Protein AF-A0A7S1R1F7-F1 (afdb_monomer_lite)

Radius of gyration: 52.9 Å; chains: 1; bounding box: 85×95×214 Å

pLDDT: mean 81.93, std 18.32, range [27.69, 98.0]

Structure (mmCIF, N/CA/C/O backbone):
data_AF-A0A7S1R1F7-F1
#
_entry.id   AF-A0A7S1R1F7-F1
#
loop_
_atom_site.group_PDB
_atom_site.id
_atom_site.type_symbol
_atom_site.label_atom_id
_atom_site.label_alt_id
_atom_site.label_comp_id
_atom_site.label_asym_id
_atom_site.label_entity_id
_atom_site.label_seq_id
_atom_site.pdbx_PDB_ins_code
_atom_site.Cartn_x
_atom_site.Cartn_y
_atom_site.Cartn_z
_atom_site.occupancy
_atom_site.B_iso_or_equiv
_atom_site.auth_seq_id
_atom_site.auth_comp_id
_atom_site.auth_asym_id
_atom_site.auth_atom_id
_atom_site.pdbx_PDB_model_num
ATOM 1 N N . GLY A 1 1 ? -19.550 26.121 -14.887 1.00 62.22 1 GLY A N 1
ATOM 2 C CA . GLY A 1 1 ? -18.367 26.729 -14.243 1.00 62.22 1 GLY A CA 1
ATOM 3 C C . GLY A 1 1 ? -18.058 26.127 -12.881 1.00 62.22 1 GLY A C 1
ATOM 4 O O . GLY A 1 1 ? -16.923 25.721 -12.659 1.00 62.22 1 GLY A O 1
ATOM 5 N N . ASP A 1 2 ? -19.040 26.054 -11.978 1.00 82.56 2 ASP A N 1
ATOM 6 C CA . ASP A 1 2 ? -18.782 25.712 -10.568 1.00 82.56 2 ASP A CA 1
ATOM 7 C C . ASP A 1 2 ? -18.645 24.211 -10.273 1.00 82.56 2 ASP A C 1
ATOM 9 O O . ASP A 1 2 ? -17.849 23.839 -9.411 1.00 82.56 2 ASP A O 1
ATOM 13 N N . ALA A 1 3 ? -19.341 23.343 -11.016 1.00 85.19 3 ALA A N 1
ATOM 14 C CA . ALA A 1 3 ? -19.307 21.895 -10.784 1.00 85.19 3 ALA A CA 1
ATOM 15 C C . ALA A 1 3 ? -17.885 21.290 -10.869 1.00 85.19 3 ALA A C 1
ATOM 17 O O . ALA A 1 3 ? -17.472 20.653 -9.900 1.00 85.19 3 ALA A O 1
ATOM 18 N N . PRO A 1 4 ? -17.055 21.571 -11.900 1.00 87.31 4 PRO A N 1
ATOM 19 C CA . PRO A 1 4 ? -15.676 21.069 -11.938 1.00 87.31 4 PRO A CA 1
ATOM 20 C C . PRO A 1 4 ? -14.814 21.512 -10.748 1.00 87.31 4 PRO A C 1
ATOM 22 O O . PRO A 1 4 ? -13.973 20.755 -10.270 1.00 87.31 4 PRO A O 1
ATOM 25 N N . ARG A 1 5 ? -15.026 22.727 -10.221 1.00 89.44 5 ARG A N 1
ATOM 26 C CA . ARG A 1 5 ? -14.288 23.221 -9.044 1.00 89.44 5 ARG A CA 1
ATOM 27 C C . ARG A 1 5 ? -14.703 22.483 -7.773 1.00 89.44 5 ARG A C 1
ATOM 29 O O . ARG A 1 5 ? -13.850 22.145 -6.955 1.00 89.44 5 ARG A O 1
ATOM 36 N N . GLN A 1 6 ? -16.000 22.221 -7.614 1.00 92.94 6 GLN A N 1
ATOM 37 C CA . GLN A 1 6 ? -16.520 21.419 -6.506 1.00 92.94 6 GLN A CA 1
ATOM 38 C C . GLN A 1 6 ? -16.014 19.975 -6.580 1.00 92.94 6 GLN A C 1
ATOM 40 O O . GLN A 1 6 ? -15.624 19.419 -5.557 1.00 92.94 6 GLN A O 1
ATOM 45 N N . TRP A 1 7 ? -15.927 19.403 -7.783 1.00 93.81 7 TRP A N 1
ATOM 46 C CA . TRP A 1 7 ? -15.367 18.071 -8.012 1.00 93.81 7 TRP A CA 1
ATOM 47 C C . TRP A 1 7 ? -13.890 17.985 -7.658 1.00 93.81 7 TRP A C 1
ATOM 49 O O . TRP A 1 7 ? -13.500 17.085 -6.926 1.00 93.81 7 TRP A O 1
ATOM 59 N N . LEU A 1 8 ? -13.074 18.955 -8.077 1.00 91.81 8 LEU A N 1
ATOM 60 C CA . LEU A 1 8 ? -11.664 19.006 -7.678 1.00 91.81 8 LEU A CA 1
ATOM 61 C C . LEU A 1 8 ? -11.507 19.094 -6.153 1.00 91.81 8 LEU A C 1
ATOM 63 O O . LEU A 1 8 ? -10.655 18.418 -5.578 1.00 91.81 8 LEU A O 1
ATOM 67 N N . LYS A 1 9 ? -12.365 19.872 -5.480 1.00 94.88 9 LYS A N 1
ATOM 68 C CA . LYS A 1 9 ? -12.393 19.942 -4.013 1.00 94.88 9 LYS A CA 1
ATOM 69 C C . LYS A 1 9 ? -12.792 18.602 -3.381 1.00 94.88 9 LYS A C 1
ATOM 71 O O . LYS A 1 9 ? -12.175 18.201 -2.396 1.00 94.88 9 LYS A O 1
ATOM 76 N N . ALA A 1 10 ? -13.780 17.906 -3.943 1.00 94.25 10 ALA A N 1
ATOM 77 C CA . ALA A 1 10 ? -14.201 16.582 -3.488 1.00 94.25 10 ALA A CA 1
ATOM 78 C C . ALA A 1 10 ? -13.084 15.540 -3.671 1.00 94.25 10 ALA A C 1
ATOM 80 O O . ALA A 1 10 ? -12.750 14.839 -2.718 1.00 94.25 10 ALA A O 1
ATOM 81 N N . CYS A 1 11 ? -12.420 15.513 -4.831 1.00 94.06 11 CYS A N 1
ATOM 82 C CA . CYS A 1 11 ? -11.250 14.667 -5.082 1.00 94.06 11 CYS A CA 1
ATOM 83 C C . CYS A 1 11 ? -10.118 14.935 -4.081 1.00 94.06 11 CYS A C 1
ATOM 85 O O . CYS A 1 11 ? -9.523 13.990 -3.557 1.00 94.06 11 CYS A O 1
ATOM 87 N N . GLY A 1 12 ? -9.843 16.207 -3.768 1.00 93.06 12 GLY A N 1
ATOM 88 C CA . GLY A 1 12 ? -8.869 16.577 -2.738 1.00 93.06 12 GLY A CA 1
ATOM 89 C C . GLY A 1 12 ? -9.258 16.039 -1.358 1.00 93.06 12 GLY A C 1
ATOM 90 O O . GLY A 1 12 ? -8.430 15.445 -0.669 1.00 93.06 12 GLY A O 1
ATOM 91 N N . ALA A 1 13 ? -10.535 16.158 -0.984 1.00 94.88 13 ALA A N 1
ATOM 92 C CA . ALA A 1 13 ? -11.047 15.650 0.288 1.00 94.88 13 ALA A CA 1
ATOM 93 C C . ALA A 1 13 ? -11.010 14.112 0.384 1.00 94.88 13 ALA A C 1
ATOM 95 O O . ALA A 1 13 ? -10.694 13.581 1.449 1.00 94.88 13 ALA A O 1
ATOM 96 N N . ILE A 1 14 ? -11.305 13.400 -0.709 1.00 94.94 14 ILE A N 1
ATOM 97 C CA . ILE A 1 14 ? -11.189 11.934 -0.798 1.00 94.94 14 ILE A CA 1
ATOM 98 C C . ILE A 1 14 ? -9.721 11.516 -0.675 1.00 94.94 14 ILE A C 1
ATOM 100 O O . ILE A 1 14 ? -9.407 10.611 0.090 1.00 94.94 14 ILE A O 1
ATOM 104 N N . THR A 1 15 ? -8.808 12.208 -1.360 1.00 94.31 15 THR A N 1
ATOM 105 C CA . THR A 1 15 ? -7.363 11.927 -1.287 1.00 94.31 15 THR A CA 1
ATOM 106 C C . THR A 1 15 ? -6.818 12.134 0.129 1.00 94.31 15 THR A C 1
ATOM 108 O O . THR A 1 15 ? -6.077 11.294 0.641 1.00 94.31 15 THR A O 1
ATOM 111 N N . GLN A 1 16 ? -7.231 13.212 0.802 1.00 94.69 16 GLN A N 1
ATOM 112 C CA . GLN A 1 16 ? -6.872 13.460 2.199 1.00 94.69 16 GLN A CA 1
ATOM 113 C C . GLN A 1 16 ? -7.432 12.371 3.127 1.00 94.69 16 GLN A C 1
ATOM 115 O O . GLN A 1 16 ? -6.710 11.876 3.992 1.00 94.69 16 GLN A O 1
ATOM 120 N N . ALA A 1 17 ? -8.689 11.960 2.926 1.00 94.88 17 ALA A N 1
ATOM 121 C CA . ALA A 1 17 ? -9.306 10.879 3.693 1.00 94.88 17 ALA A CA 1
ATOM 122 C C . ALA A 1 17 ? -8.589 9.536 3.473 1.00 94.88 17 ALA A C 1
ATOM 124 O O . ALA A 1 17 ? -8.344 8.817 4.436 1.00 94.88 17 ALA A O 1
ATOM 125 N N . ALA A 1 18 ? -8.177 9.234 2.238 1.00 95.12 18 ALA A N 1
ATOM 126 C CA . ALA A 1 18 ? -7.395 8.045 1.911 1.00 95.12 18 ALA A CA 1
ATOM 127 C C . ALA A 1 18 ? -6.045 8.022 2.645 1.00 95.12 18 ALA A C 1
ATOM 129 O O . ALA A 1 18 ? -5.635 6.983 3.159 1.00 95.12 18 ALA A O 1
ATOM 130 N N . SER A 1 19 ? -5.358 9.167 2.712 1.00 94.81 19 SER A N 1
ATOM 131 C CA . SER A 1 19 ? -4.093 9.298 3.445 1.00 94.81 19 SER A CA 1
ATOM 132 C C . SER A 1 19 ? -4.282 9.077 4.950 1.00 94.81 19 SER A C 1
ATOM 134 O O . SER A 1 19 ? -3.582 8.259 5.548 1.00 94.81 19 SER A O 1
ATOM 136 N N . ALA A 1 20 ? -5.295 9.718 5.546 1.00 95.75 20 ALA A N 1
ATOM 137 C CA . ALA A 1 20 ? -5.637 9.531 6.957 1.00 95.75 20 ALA A CA 1
ATOM 138 C C . ALA A 1 20 ? -6.010 8.070 7.274 1.00 95.75 20 ALA A C 1
ATOM 140 O O . ALA A 1 20 ? -5.563 7.517 8.278 1.00 95.75 20 ALA A O 1
ATOM 141 N N . LEU A 1 21 ? -6.758 7.412 6.380 1.00 96.06 21 LEU A N 1
ATOM 142 C CA . LEU A 1 21 ? -7.125 6.003 6.512 1.00 96.06 21 LEU A CA 1
ATOM 143 C C . LEU A 1 21 ? -5.893 5.085 6.488 1.00 96.06 21 LEU A C 1
ATOM 145 O O . LEU A 1 21 ? -5.780 4.196 7.328 1.00 96.06 21 LEU A O 1
ATOM 149 N N . LYS A 1 22 ? -4.932 5.327 5.584 1.00 96.38 22 LYS A N 1
ATOM 150 C CA . LYS A 1 22 ? -3.658 4.581 5.534 1.00 96.38 22 LYS A CA 1
ATOM 151 C C . LYS A 1 22 ? -2.824 4.770 6.801 1.00 96.38 22 LYS A C 1
ATOM 153 O O . LYS A 1 22 ? -2.259 3.803 7.320 1.00 96.38 22 LYS A O 1
ATOM 158 N N . GLN A 1 23 ? -2.755 6.000 7.311 1.00 95.75 23 GLN A N 1
ATOM 159 C CA . GLN A 1 23 ? -2.056 6.299 8.560 1.00 95.75 23 GLN A CA 1
ATOM 160 C C . GLN A 1 23 ? -2.695 5.542 9.730 1.00 95.75 23 GLN A C 1
ATOM 162 O O . GLN A 1 23 ? -1.993 4.879 10.492 1.00 95.75 23 GLN A O 1
ATOM 167 N N . GLN A 1 24 ? -4.025 5.557 9.824 1.00 97.00 24 GLN A N 1
ATOM 168 C CA . GLN A 1 24 ? -4.741 4.818 10.857 1.00 97.00 24 GLN A CA 1
ATOM 169 C C . GLN A 1 24 ? -4.566 3.306 10.738 1.00 97.00 24 GLN A C 1
ATOM 171 O O . GLN A 1 24 ? -4.366 2.632 11.748 1.00 97.00 24 GLN A O 1
ATOM 176 N N . HIS A 1 25 ? -4.632 2.766 9.521 1.00 96.38 25 HIS A N 1
ATOM 177 C CA . HIS A 1 25 ? -4.413 1.346 9.269 1.00 96.38 25 HIS A CA 1
ATOM 178 C C . HIS A 1 25 ? -3.018 0.922 9.754 1.00 96.38 25 HIS A C 1
ATOM 180 O O . HIS A 1 25 ? -2.876 -0.085 10.446 1.00 96.38 25 HIS A O 1
ATOM 186 N N . THR A 1 26 ? -1.999 1.748 9.498 1.00 95.94 26 THR A N 1
ATOM 187 C CA . THR A 1 26 ? -0.633 1.525 9.998 1.00 95.94 26 THR A CA 1
ATOM 188 C C . THR A 1 26 ? -0.585 1.512 11.528 1.00 95.94 26 THR A C 1
ATOM 190 O O . THR A 1 26 ? 0.005 0.608 12.119 1.00 95.94 26 THR A O 1
ATOM 193 N N . THR A 1 27 ? -1.251 2.462 12.191 1.00 95.88 27 THR A N 1
ATOM 194 C CA . THR A 1 27 ? -1.367 2.487 13.659 1.00 95.88 27 THR A CA 1
ATOM 195 C C . THR A 1 27 ? -2.038 1.217 14.193 1.00 95.88 27 THR A C 1
ATOM 197 O O . THR A 1 27 ? -1.530 0.597 15.130 1.00 95.88 27 THR A O 1
ATOM 200 N N . ALA A 1 28 ? -3.136 0.775 13.572 1.00 96.25 28 ALA A N 1
ATOM 201 C CA . ALA A 1 28 ? -3.823 -0.461 13.942 1.00 96.25 28 ALA A CA 1
ATOM 202 C C . ALA A 1 28 ? -2.918 -1.697 13.770 1.00 96.25 28 ALA A C 1
ATOM 204 O O . ALA A 1 28 ? -2.878 -2.545 14.662 1.00 96.25 28 ALA A O 1
ATOM 205 N N . LEU A 1 29 ? -2.124 -1.769 12.693 1.00 96.00 29 LEU A N 1
ATOM 206 C CA . LEU A 1 29 ? -1.147 -2.843 12.479 1.00 96.00 29 LEU A CA 1
ATOM 207 C C . LEU A 1 29 ? -0.065 -2.892 13.566 1.00 96.00 29 LEU A C 1
ATOM 209 O O . LEU A 1 29 ? 0.297 -3.982 14.013 1.00 96.00 29 LEU A O 1
ATOM 213 N N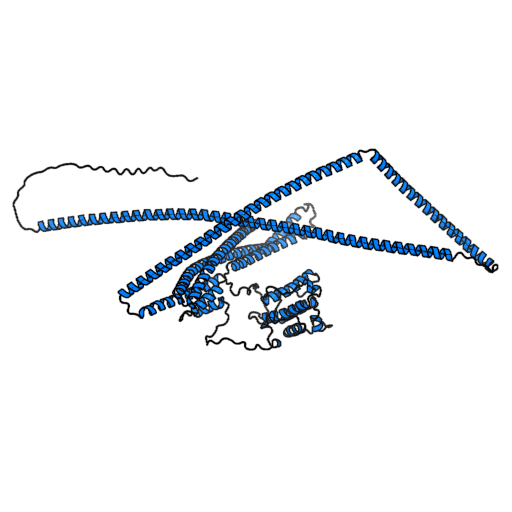 . VAL A 1 30 ? 0.425 -1.742 14.041 1.00 96.31 30 VAL A N 1
ATOM 214 C CA . VAL A 1 30 ? 1.404 -1.689 15.143 1.00 96.31 30 VAL A CA 1
ATOM 215 C C . VAL A 1 30 ? 0.816 -2.291 16.422 1.00 96.31 30 VAL A C 1
ATOM 217 O O . VAL A 1 30 ? 1.459 -3.121 17.073 1.00 96.31 30 VAL A O 1
ATOM 220 N N . PHE A 1 31 ? -0.424 -1.931 16.772 1.00 96.69 31 PHE A N 1
ATOM 221 C CA . PHE A 1 31 ? -1.102 -2.521 17.929 1.00 96.69 31 PHE A CA 1
ATOM 222 C C . PHE A 1 31 ? -1.416 -4.004 17.728 1.00 96.69 31 PHE A C 1
ATOM 224 O O . PHE A 1 31 ? -1.271 -4.774 18.676 1.00 96.69 31 PHE A O 1
ATOM 231 N N . HIS A 1 32 ? -1.779 -4.419 16.514 1.00 96.56 32 HIS A N 1
ATOM 232 C CA . HIS A 1 32 ? -2.014 -5.821 16.177 1.00 96.56 32 HIS A CA 1
ATOM 233 C C . HIS A 1 32 ? -0.747 -6.673 16.330 1.00 96.56 32 HIS A C 1
ATOM 235 O O . HIS A 1 32 ? -0.794 -7.741 16.945 1.00 96.56 32 HIS A O 1
ATOM 241 N N . GLY A 1 33 ? 0.402 -6.184 15.856 1.00 95.44 33 GLY A N 1
ATOM 242 C CA . GLY A 1 33 ? 1.693 -6.845 16.052 1.00 95.44 33 GLY A CA 1
ATOM 243 C C . GLY A 1 33 ? 2.056 -6.956 17.534 1.00 95.44 33 GLY A C 1
ATOM 244 O O . GLY A 1 33 ? 2.364 -8.040 18.023 1.00 95.44 33 GLY A O 1
ATOM 245 N N . ALA A 1 34 ? 1.930 -5.858 18.287 1.00 96.44 34 ALA A N 1
ATOM 246 C CA . ALA A 1 34 ? 2.217 -5.852 19.720 1.00 96.44 34 ALA A CA 1
ATOM 247 C C . ALA A 1 34 ? 1.277 -6.767 20.526 1.00 96.44 34 ALA A C 1
ATOM 249 O O . ALA A 1 34 ? 1.706 -7.349 21.524 1.00 96.44 34 ALA A O 1
ATOM 250 N N . PHE A 1 35 ? 0.008 -6.863 20.123 1.00 97.88 35 PHE A N 1
ATOM 251 C CA . PHE A 1 35 ? -0.987 -7.773 20.685 1.00 97.88 35 PHE A CA 1
ATOM 252 C C . PHE A 1 35 ? -0.634 -9.238 20.394 1.00 97.88 35 PHE A C 1
ATOM 254 O O . PHE A 1 35 ? -0.622 -10.058 21.310 1.00 97.88 35 PHE A O 1
ATOM 261 N N . SER A 1 36 ? -0.268 -9.548 19.149 1.00 97.31 36 SER A N 1
ATOM 262 C CA . SER A 1 36 ? 0.101 -10.901 18.717 1.00 97.31 36 SER A CA 1
ATOM 263 C C . SER A 1 36 ? 1.326 -11.446 19.457 1.00 97.31 36 SER A C 1
ATOM 265 O O . SER A 1 36 ? 1.356 -12.621 19.810 1.00 97.31 36 SER A O 1
ATOM 267 N N . GLU A 1 37 ? 2.322 -10.607 19.747 1.00 97.38 37 GLU A N 1
ATOM 268 C CA . GLU A 1 37 ? 3.491 -11.013 20.544 1.00 97.38 37 GLU A CA 1
ATOM 269 C C . GLU A 1 37 ? 3.124 -11.381 21.992 1.00 97.38 37 GLU A C 1
ATOM 271 O O . GLU A 1 37 ? 3.635 -12.362 22.531 1.00 97.38 37 GLU A O 1
ATOM 276 N N . ASP A 1 38 ? 2.191 -10.660 22.621 1.00 98.00 38 ASP A N 1
ATOM 277 C CA . ASP A 1 38 ? 1.727 -11.023 23.968 1.00 98.00 38 ASP A CA 1
ATOM 278 C C . ASP A 1 38 ? 0.843 -12.277 23.960 1.00 98.00 38 ASP A C 1
ATOM 280 O O . ASP A 1 38 ? 0.862 -13.040 24.927 1.00 98.00 38 ASP A O 1
ATOM 284 N N . LEU A 1 39 ? 0.088 -12.514 22.878 1.00 97.69 39 LEU A N 1
ATOM 285 C CA . LEU A 1 39 ? -0.632 -13.773 22.686 1.00 97.69 39 LEU A CA 1
ATOM 286 C C . LEU A 1 39 ? 0.332 -14.957 22.586 1.00 97.69 39 LEU A C 1
ATOM 288 O O . LEU A 1 39 ? 0.084 -15.978 23.220 1.00 97.69 39 LEU A O 1
ATOM 292 N N . LYS A 1 40 ? 1.444 -14.824 21.852 1.00 97.81 40 LYS A N 1
ATOM 293 C CA . LYS A 1 40 ? 2.491 -15.860 21.816 1.00 97.81 40 LYS A CA 1
ATOM 294 C C . LYS A 1 40 ? 3.056 -16.113 23.209 1.00 97.81 40 LYS A C 1
ATOM 296 O O . LYS A 1 40 ? 3.097 -17.257 23.634 1.00 97.81 40 LYS A O 1
ATOM 301 N N . LEU A 1 41 ? 3.379 -15.053 23.957 1.00 96.94 41 LEU A N 1
ATOM 302 C CA . LEU A 1 41 ? 3.860 -15.176 25.338 1.00 96.94 41 LEU A CA 1
ATOM 303 C C . LEU A 1 41 ? 2.865 -15.930 26.235 1.00 96.94 41 LEU A C 1
ATOM 305 O O . LEU A 1 41 ? 3.269 -16.723 27.084 1.00 96.94 41 LEU A O 1
ATOM 309 N N . TRP A 1 42 ? 1.565 -15.679 26.056 1.00 97.56 42 TRP A N 1
ATOM 310 C CA . TRP A 1 42 ? 0.519 -16.410 26.764 1.00 97.56 42 TRP A CA 1
ATOM 311 C C . TRP A 1 42 ? 0.494 -17.894 26.372 1.00 97.56 42 TRP A C 1
ATOM 313 O O . TRP A 1 42 ? 0.535 -18.744 27.261 1.00 97.56 42 TRP A O 1
ATOM 323 N N . VAL A 1 43 ? 0.455 -18.201 25.072 1.00 97.38 43 VAL A N 1
ATOM 324 C CA . VAL A 1 43 ? 0.414 -19.579 24.554 1.00 97.38 43 VAL A CA 1
ATOM 325 C C . VAL A 1 43 ? 1.654 -20.366 24.978 1.00 97.38 43 VAL A C 1
ATOM 327 O O . VAL A 1 43 ? 1.511 -21.456 25.526 1.00 97.38 43 VAL A O 1
ATOM 330 N N . ASP A 1 44 ? 2.847 -19.797 24.806 1.00 96.31 44 ASP A N 1
ATOM 331 C CA . ASP A 1 44 ? 4.117 -20.420 25.187 1.00 96.31 44 ASP A CA 1
ATOM 332 C C . ASP A 1 44 ? 4.166 -20.707 26.694 1.00 96.31 44 ASP A C 1
ATOM 334 O O . ASP A 1 44 ? 4.618 -21.773 27.111 1.00 96.31 44 ASP A O 1
ATOM 338 N N . GLY A 1 45 ? 3.653 -19.785 27.518 1.00 94.31 45 GLY A N 1
ATOM 339 C CA . GLY A 1 45 ? 3.540 -19.978 28.963 1.00 94.31 45 GLY A CA 1
ATOM 340 C C . GLY A 1 45 ? 2.604 -21.132 29.333 1.00 94.31 45 GLY A C 1
ATOM 341 O O . GLY A 1 45 ? 2.947 -21.946 30.187 1.00 94.31 45 GLY A O 1
ATOM 342 N N . GLU A 1 46 ? 1.445 -21.247 28.678 1.00 94.38 46 GLU A N 1
ATOM 343 C CA . GLU A 1 46 ? 0.524 -22.371 28.909 1.00 94.38 46 GLU A CA 1
ATOM 344 C C . GLU A 1 46 ? 1.133 -23.711 28.478 1.00 94.38 46 GLU A C 1
ATOM 346 O O . GLU A 1 46 ? 1.026 -24.700 29.200 1.00 94.38 46 GLU A O 1
ATOM 351 N N . GLU A 1 47 ? 1.832 -23.754 27.343 1.00 93.44 47 GLU A N 1
ATOM 352 C CA . GLU A 1 47 ? 2.485 -24.975 26.850 1.00 93.44 47 GLU A CA 1
ATOM 353 C C . GLU A 1 47 ? 3.661 -25.404 27.731 1.00 93.44 47 GLU A C 1
ATOM 355 O O . GLU A 1 47 ? 3.836 -26.592 28.024 1.00 93.44 47 GLU A O 1
ATOM 360 N N . ALA A 1 48 ? 4.432 -24.436 28.225 1.00 94.38 48 ALA A N 1
ATOM 361 C CA . ALA A 1 48 ? 5.505 -24.664 29.186 1.00 94.38 48 ALA A CA 1
ATOM 362 C C . ALA A 1 48 ? 4.995 -24.951 30.610 1.00 94.38 48 ALA A C 1
ATOM 364 O O . ALA A 1 48 ? 5.798 -25.288 31.478 1.00 94.38 48 ALA A O 1
ATOM 365 N N . HIS A 1 49 ? 3.682 -24.842 30.853 1.00 92.19 49 HIS A N 1
ATOM 366 C CA . HIS A 1 49 ? 3.067 -24.902 32.182 1.00 92.19 49 HIS A CA 1
ATOM 367 C C . HIS A 1 49 ? 3.627 -23.836 33.155 1.00 92.19 49 HIS A C 1
ATOM 369 O O . HIS A 1 49 ? 3.579 -24.001 34.375 1.00 92.19 49 HIS A O 1
ATOM 375 N N . ASP A 1 50 ? 4.139 -22.722 32.622 1.00 93.06 50 ASP A N 1
ATOM 376 C CA . ASP A 1 50 ? 4.546 -21.538 33.377 1.00 93.06 50 ASP A CA 1
ATOM 377 C C . ASP A 1 50 ? 3.341 -20.600 33.533 1.00 93.06 50 ASP A C 1
ATOM 379 O O . ASP A 1 50 ? 3.068 -19.710 32.720 1.00 93.06 50 ASP A O 1
ATOM 383 N N . HIS A 1 51 ? 2.591 -20.806 34.615 1.00 90.38 51 HIS A N 1
ATOM 384 C CA . HIS A 1 51 ? 1.377 -20.043 34.896 1.00 90.38 51 HIS A CA 1
ATOM 385 C C . HIS A 1 51 ? 1.629 -18.545 35.133 1.00 90.38 51 HIS A C 1
ATOM 387 O O . HIS A 1 51 ? 0.722 -17.736 34.922 1.00 90.38 51 HIS A O 1
ATOM 393 N N . VAL A 1 52 ? 2.834 -18.147 35.558 1.00 89.56 52 VAL A N 1
ATOM 394 C CA . VAL A 1 52 ? 3.173 -16.733 35.778 1.00 89.56 52 VAL A CA 1
ATOM 395 C C . VAL A 1 52 ? 3.367 -16.039 34.435 1.00 89.56 52 VAL A C 1
ATOM 397 O O . VAL A 1 52 ? 2.788 -14.969 34.203 1.00 89.56 52 VAL A O 1
ATOM 400 N N . MET A 1 53 ? 4.117 -16.669 33.529 1.00 92.06 53 MET A N 1
ATOM 401 C CA . MET A 1 53 ? 4.305 -16.201 32.158 1.00 92.06 53 MET A CA 1
ATOM 402 C C . MET A 1 53 ? 2.975 -16.166 31.400 1.00 92.06 53 MET A C 1
ATOM 404 O O . MET A 1 53 ? 2.626 -15.121 30.848 1.00 92.06 53 MET A O 1
ATOM 408 N N . ALA A 1 54 ? 2.184 -17.242 31.468 1.00 93.69 54 ALA A N 1
ATOM 409 C CA . ALA A 1 54 ? 0.874 -17.335 30.825 1.00 93.69 54 ALA A CA 1
ATOM 410 C C . ALA A 1 54 ? -0.082 -16.223 31.286 1.00 93.69 54 ALA A C 1
ATOM 412 O O . ALA A 1 54 ? -0.656 -15.500 30.468 1.00 93.69 54 ALA A O 1
ATOM 413 N N . ARG A 1 55 ? -0.209 -16.021 32.607 1.00 93.69 55 ARG A N 1
ATOM 414 C CA . ARG A 1 55 ? -1.059 -14.971 33.192 1.00 93.69 55 ARG A CA 1
ATOM 415 C C . ARG A 1 55 ? -0.575 -13.571 32.822 1.00 93.69 55 ARG A C 1
ATOM 417 O O . ARG A 1 55 ? -1.388 -12.670 32.607 1.00 93.69 55 ARG A O 1
ATOM 424 N N . THR A 1 56 ? 0.741 -13.369 32.767 1.00 93.69 56 THR A N 1
ATOM 425 C CA . THR A 1 56 ? 1.340 -12.086 32.375 1.00 93.69 56 THR A CA 1
ATOM 426 C C . THR A 1 56 ? 1.090 -11.795 30.898 1.00 93.69 56 THR A C 1
ATOM 428 O O . THR A 1 56 ? 0.667 -10.684 30.575 1.00 93.69 56 THR A O 1
ATOM 431 N N . GLY A 1 57 ? 1.278 -12.784 30.019 1.00 94.69 57 GLY A N 1
ATOM 432 C CA . GLY A 1 57 ? 0.961 -12.694 28.593 1.00 94.69 57 GLY A CA 1
ATOM 433 C C . GLY A 1 57 ? -0.510 -12.368 28.360 1.00 94.69 57 GLY A C 1
ATOM 434 O O . GLY A 1 57 ? -0.809 -11.356 27.733 1.00 94.69 57 GLY A O 1
ATOM 435 N N . ALA A 1 58 ? -1.428 -13.125 28.971 1.00 95.88 58 ALA A N 1
ATOM 436 C CA . ALA A 1 58 ? -2.869 -12.915 28.820 1.00 95.88 58 ALA A CA 1
ATOM 437 C C . ALA A 1 58 ? -3.310 -11.512 29.278 1.00 95.88 58 ALA A C 1
ATOM 439 O O . ALA A 1 58 ? -4.063 -10.834 28.580 1.00 95.88 58 ALA A O 1
ATOM 440 N N . ARG A 1 59 ? -2.788 -11.024 30.415 1.00 96.00 59 ARG A N 1
ATOM 441 C CA . ARG A 1 59 ? -3.077 -9.668 30.919 1.00 96.00 59 ARG A CA 1
ATOM 442 C C . ARG A 1 59 ? -2.572 -8.568 29.992 1.00 96.00 59 ARG A C 1
ATOM 444 O O . ARG A 1 59 ? -3.285 -7.592 29.761 1.00 96.00 59 ARG A O 1
ATOM 451 N N . ARG A 1 60 ? -1.342 -8.694 29.486 1.00 96.62 60 ARG A N 1
ATOM 452 C CA . ARG A 1 60 ? -0.771 -7.699 28.567 1.00 96.62 60 ARG A CA 1
ATOM 453 C C . ARG A 1 60 ? -1.498 -7.720 27.219 1.00 96.62 60 ARG A C 1
ATOM 455 O O . ARG A 1 60 ? -1.862 -6.653 26.724 1.00 96.62 60 ARG A O 1
ATOM 462 N N . ALA A 1 61 ? -1.820 -8.912 26.711 1.00 97.56 61 ALA A N 1
ATOM 463 C CA . ALA A 1 61 ? -2.629 -9.100 25.514 1.00 97.56 61 ALA A CA 1
ATOM 464 C C . ALA A 1 61 ? -4.008 -8.438 25.663 1.00 97.56 61 ALA A C 1
ATOM 466 O O . ALA A 1 61 ? -4.394 -7.665 24.792 1.00 97.56 61 ALA A O 1
ATOM 467 N N . ALA A 1 62 ? -4.707 -8.639 26.787 1.00 96.81 62 ALA A N 1
ATOM 468 C CA . ALA A 1 62 ? -5.997 -7.995 27.056 1.00 96.81 62 ALA A CA 1
ATOM 469 C C . ALA A 1 62 ? -5.908 -6.455 27.029 1.00 96.81 62 ALA A C 1
ATOM 471 O O . ALA A 1 62 ? -6.702 -5.799 26.359 1.00 96.81 62 ALA A O 1
ATOM 472 N N . ALA A 1 63 ? -4.896 -5.867 27.676 1.00 95.44 63 ALA A N 1
ATOM 473 C CA . ALA A 1 63 ? -4.708 -4.413 27.681 1.00 95.44 63 ALA A CA 1
ATOM 474 C C . ALA A 1 63 ? -4.370 -3.841 26.288 1.00 95.44 63 ALA A C 1
ATOM 476 O O . ALA A 1 63 ? -4.773 -2.726 25.946 1.00 95.44 63 ALA A O 1
ATOM 477 N N . LYS A 1 64 ? -3.614 -4.582 25.465 1.00 97.31 64 LYS A N 1
ATOM 478 C CA . LYS A 1 64 ? -3.314 -4.184 24.079 1.00 97.31 64 LYS A CA 1
ATOM 479 C C . LYS A 1 64 ? -4.509 -4.378 23.150 1.00 97.31 64 LYS A C 1
ATOM 481 O O . LYS A 1 64 ? -4.696 -3.564 22.249 1.00 97.31 64 LYS A O 1
ATOM 486 N N . LEU A 1 65 ? -5.331 -5.393 23.395 1.00 97.25 65 LEU A N 1
ATOM 487 C CA . LEU A 1 65 ? -6.554 -5.657 22.647 1.00 97.25 65 LEU A CA 1
ATOM 488 C C . LEU A 1 65 ? -7.550 -4.498 22.761 1.00 97.25 65 LEU A C 1
ATOM 490 O O . LEU A 1 65 ? -8.098 -4.080 21.750 1.00 97.25 65 LEU A O 1
ATOM 494 N N . GLU A 1 66 ? -7.711 -3.901 23.944 1.00 96.44 66 GLU A N 1
ATOM 495 C CA . GLU A 1 66 ? -8.553 -2.705 24.122 1.00 96.44 66 GLU A CA 1
ATOM 496 C C . GLU A 1 66 ? -8.057 -1.498 23.308 1.00 96.44 66 GLU A C 1
ATOM 498 O O . GLU A 1 66 ? -8.848 -0.698 22.802 1.00 96.44 66 GLU A O 1
ATOM 503 N N . LYS A 1 67 ? -6.733 -1.334 23.173 1.00 96.94 67 LYS A N 1
ATOM 504 C CA . LYS A 1 67 ? -6.153 -0.295 22.306 1.00 96.94 67 LYS A CA 1
ATOM 505 C C . LYS A 1 67 ? -6.415 -0.618 20.839 1.00 96.94 67 LYS A C 1
ATOM 507 O O . LYS A 1 67 ? -6.918 0.236 20.119 1.00 96.94 67 LYS A O 1
ATOM 512 N N . LEU A 1 68 ? -6.165 -1.859 20.423 1.00 97.12 68 LEU A N 1
ATOM 513 C CA . LEU A 1 68 ? -6.433 -2.321 19.062 1.00 97.12 68 LEU A CA 1
ATOM 514 C C . LEU A 1 68 ? -7.911 -2.149 18.674 1.00 97.12 68 LEU A C 1
ATOM 516 O O . LEU A 1 68 ? -8.198 -1.686 17.576 1.00 97.12 68 LEU A O 1
ATOM 520 N N . GLN A 1 69 ? -8.846 -2.451 19.578 1.00 97.00 69 GLN A N 1
ATOM 521 C CA . GLN A 1 69 ? -10.282 -2.245 19.369 1.00 97.00 69 GLN A CA 1
ATOM 522 C C . GLN A 1 69 ? -10.635 -0.772 19.142 1.00 97.00 69 GLN A C 1
ATOM 524 O O . GLN A 1 69 ? -11.420 -0.464 18.242 1.00 97.00 69 GLN A O 1
ATOM 529 N N . ARG A 1 70 ? -10.040 0.146 19.917 1.00 97.31 70 ARG A N 1
ATOM 530 C CA . ARG A 1 70 ? -10.213 1.591 19.708 1.00 97.31 70 ARG A CA 1
ATOM 531 C C . ARG A 1 70 ? -9.683 2.022 18.346 1.00 97.31 70 ARG A C 1
ATOM 533 O O . ARG A 1 70 ? -10.403 2.689 17.607 1.00 97.31 70 ARG A O 1
ATOM 540 N N . GLU A 1 71 ? -8.488 1.574 17.971 1.00 97.06 71 GLU A N 1
ATOM 541 C CA . GLU A 1 71 ? -7.911 1.928 16.672 1.00 97.06 71 GLU A CA 1
ATOM 542 C C . GLU A 1 71 ? -8.692 1.334 15.491 1.00 97.06 71 GLU A C 1
ATOM 544 O O . GLU A 1 71 ? -8.870 2.022 14.487 1.00 97.06 71 GLU A O 1
ATOM 549 N N . CYS A 1 72 ? -9.222 0.112 15.612 1.00 96.31 72 CYS A N 1
ATOM 550 C CA . CYS A 1 72 ? -10.091 -0.495 14.596 1.00 96.31 72 CYS A CA 1
ATOM 551 C C . CYS A 1 72 ? -11.455 0.208 14.509 1.00 96.31 72 CYS A C 1
ATOM 553 O O . CYS A 1 72 ? -12.018 0.335 13.423 1.00 96.31 72 CYS A O 1
ATOM 555 N N . SER A 1 73 ? -11.979 0.712 15.631 1.00 96.81 73 SER A N 1
ATOM 556 C CA . SER A 1 73 ? -13.214 1.510 15.648 1.00 96.81 73 SER A CA 1
ATOM 557 C C . SER A 1 73 ? -13.014 2.850 14.940 1.00 96.81 73 SER A C 1
ATOM 559 O O . SER A 1 73 ? -13.841 3.243 14.117 1.00 96.81 73 SER A O 1
ATOM 561 N N . ASN A 1 74 ? -11.883 3.514 15.195 1.00 96.44 74 ASN A N 1
ATOM 562 C CA . ASN A 1 74 ? -11.477 4.727 14.484 1.00 96.44 74 ASN A CA 1
ATOM 563 C C . ASN A 1 74 ? -11.276 4.454 12.986 1.00 96.44 74 ASN A C 1
ATOM 565 O O . ASN A 1 74 ? -11.746 5.228 12.152 1.00 96.44 74 ASN A O 1
ATOM 569 N N . LEU A 1 75 ? -10.630 3.332 12.642 1.00 96.12 75 LEU A N 1
ATOM 570 C CA . LEU A 1 75 ? -10.414 2.905 11.260 1.00 96.12 75 LEU A CA 1
ATOM 571 C C . LEU A 1 75 ? -11.742 2.712 10.522 1.00 96.12 75 LEU A C 1
ATOM 573 O O . LEU A 1 75 ? -11.916 3.268 9.444 1.00 96.12 75 LEU A O 1
ATOM 577 N N . ARG A 1 76 ? -12.711 2.026 11.138 1.00 96.06 76 ARG A N 1
ATOM 578 C CA . ARG A 1 76 ? -14.069 1.863 10.596 1.00 96.06 76 ARG A CA 1
ATOM 579 C C . ARG A 1 76 ? -14.803 3.197 10.437 1.00 96.06 76 ARG A C 1
ATOM 581 O O . ARG A 1 76 ? -15.512 3.400 9.451 1.00 96.06 76 ARG A O 1
ATOM 588 N N . GLY A 1 77 ? -14.654 4.106 11.402 1.00 96.44 77 GLY A N 1
ATOM 589 C CA . GLY A 1 77 ? -15.236 5.448 11.326 1.00 96.44 77 GLY A CA 1
ATOM 590 C C . GLY A 1 77 ? -14.706 6.233 10.123 1.00 96.44 77 GLY A C 1
ATOM 591 O O . GLY A 1 77 ? -15.488 6.813 9.370 1.00 96.44 77 GLY A O 1
ATOM 592 N N . MET A 1 78 ? -13.391 6.188 9.897 1.00 96.56 78 MET A N 1
ATOM 593 C CA . MET A 1 78 ? -12.761 6.818 8.735 1.00 96.56 78 MET A CA 1
ATOM 594 C C . MET A 1 78 ? -13.079 6.108 7.422 1.00 96.56 78 MET A C 1
ATOM 596 O O . MET A 1 78 ? -13.306 6.793 6.429 1.00 96.56 78 MET A O 1
ATOM 600 N N . GLU A 1 79 ? -13.153 4.774 7.410 1.00 95.94 79 GLU A N 1
ATOM 601 C CA . GLU A 1 79 ? -13.587 3.996 6.244 1.00 95.94 79 GLU A CA 1
ATOM 602 C C . GLU A 1 79 ? -14.974 4.469 5.807 1.00 95.94 79 GLU A C 1
ATOM 604 O O . GLU A 1 79 ? -15.128 4.934 4.681 1.00 95.94 79 GLU A O 1
ATOM 609 N N . THR A 1 80 ? -15.941 4.472 6.732 1.00 95.44 80 THR A N 1
ATOM 610 C CA . THR A 1 80 ? -17.323 4.907 6.474 1.00 95.44 80 THR A CA 1
ATOM 611 C C . THR A 1 80 ? -17.357 6.346 5.960 1.00 95.44 80 THR A C 1
ATOM 613 O O . THR A 1 80 ? -17.922 6.610 4.905 1.00 95.44 80 THR A O 1
ATOM 616 N N . GLN A 1 81 ? -16.663 7.272 6.633 1.00 96.00 81 GLN A N 1
ATOM 617 C CA . GLN A 1 81 ? -16.610 8.673 6.209 1.00 96.00 81 GLN A CA 1
ATOM 618 C C . GLN A 1 81 ? -15.984 8.848 4.814 1.00 96.00 81 GLN A C 1
ATOM 620 O O . GLN A 1 81 ? -16.415 9.698 4.033 1.00 96.00 81 GLN A O 1
ATOM 625 N N . SER A 1 82 ? -14.928 8.095 4.507 1.00 94.94 82 SER A N 1
ATOM 626 C CA . SER A 1 82 ? -14.245 8.158 3.214 1.00 94.94 82 SER A CA 1
ATOM 627 C C . SER A 1 82 ? -15.096 7.549 2.095 1.00 94.94 82 SER A C 1
ATOM 629 O O . SER A 1 82 ? -15.166 8.121 1.006 1.00 94.94 82 SER A O 1
ATOM 631 N N . GLN A 1 83 ? -15.812 6.463 2.398 1.00 94.94 83 GLN A N 1
ATOM 632 C CA . GLN A 1 83 ? -16.748 5.802 1.502 1.00 94.94 83 GLN A CA 1
ATOM 633 C C . GLN A 1 83 ? -17.945 6.701 1.192 1.00 94.94 83 GLN A C 1
ATOM 635 O O . GLN A 1 83 ? -18.314 6.837 0.029 1.00 94.94 83 GLN A O 1
ATOM 640 N N . ASP A 1 84 ? -18.508 7.365 2.202 1.00 95.69 84 ASP A N 1
ATOM 641 C CA . ASP A 1 84 ? -19.615 8.308 2.032 1.00 95.69 84 ASP A CA 1
ATOM 642 C C . ASP A 1 84 ? -19.208 9.460 1.110 1.00 95.69 84 ASP A C 1
ATOM 644 O O . ASP A 1 84 ? -19.908 9.747 0.143 1.00 95.69 84 ASP A O 1
ATOM 648 N N . LYS A 1 85 ? -18.020 10.046 1.313 1.00 96.00 85 LYS A N 1
ATOM 649 C CA . LYS A 1 85 ? -17.486 11.094 0.423 1.00 96.00 85 LYS A CA 1
ATOM 650 C C . LYS A 1 85 ? -17.278 10.602 -1.011 1.00 96.00 85 LYS A C 1
ATOM 652 O O . LYS A 1 85 ? -17.563 11.339 -1.954 1.00 96.00 85 LYS A O 1
ATOM 657 N N . ALA A 1 86 ? -16.768 9.382 -1.190 1.00 95.75 86 ALA A N 1
ATOM 658 C CA . ALA A 1 86 ? -16.582 8.789 -2.514 1.00 95.75 86 ALA A CA 1
ATOM 659 C C . ALA A 1 86 ? -17.928 8.526 -3.211 1.00 95.75 86 ALA A C 1
ATOM 661 O O . ALA A 1 86 ? -18.077 8.843 -4.391 1.00 95.75 86 ALA A O 1
ATOM 662 N N . ASN A 1 87 ? -18.922 8.029 -2.471 1.00 95.19 87 ASN A N 1
ATOM 663 C CA . ASN A 1 87 ? -20.278 7.790 -2.960 1.00 95.19 87 ASN A CA 1
ATOM 664 C C . ASN A 1 87 ? -21.001 9.099 -3.307 1.00 95.19 87 ASN A C 1
ATOM 666 O O . ASN A 1 87 ? -21.610 9.192 -4.369 1.00 95.19 87 ASN A O 1
ATOM 670 N N . GLU A 1 88 ? -20.913 10.123 -2.453 1.00 96.50 88 GLU A N 1
ATOM 671 C CA . GLU A 1 88 ? -21.457 11.460 -2.719 1.00 96.50 88 GLU A CA 1
ATOM 672 C C . GLU A 1 88 ? -20.848 12.059 -3.990 1.00 96.50 88 GLU A C 1
ATOM 674 O O . GLU A 1 88 ? -21.567 12.593 -4.836 1.00 96.50 88 GLU A O 1
ATOM 679 N N . PHE A 1 89 ? -19.529 11.927 -4.159 1.00 97.19 89 PHE A N 1
ATOM 680 C CA . PHE A 1 89 ? -18.842 12.388 -5.359 1.00 97.19 89 PHE A CA 1
ATOM 681 C C . PHE A 1 89 ? -19.278 11.612 -6.610 1.00 97.19 89 PHE A C 1
ATOM 683 O O . PHE A 1 89 ? -19.613 12.229 -7.621 1.00 97.19 89 PHE A O 1
ATOM 690 N N . ALA A 1 90 ? -19.345 10.279 -6.535 1.00 96.00 90 ALA A N 1
ATOM 691 C CA . ALA A 1 90 ? -19.820 9.438 -7.631 1.00 96.00 90 ALA A CA 1
ATOM 692 C C . ALA A 1 90 ? -21.264 9.785 -8.031 1.00 96.00 90 ALA A C 1
ATOM 694 O O . ALA A 1 90 ? -21.552 9.933 -9.218 1.00 96.00 90 ALA A O 1
ATOM 695 N N . LEU A 1 91 ? -22.155 9.994 -7.055 1.00 96.31 91 LEU A N 1
ATOM 696 C CA . LEU A 1 91 ? -23.536 10.418 -7.292 1.00 96.31 91 LEU A CA 1
ATOM 697 C C . LEU A 1 91 ? -23.606 11.799 -7.950 1.00 96.31 91 LEU A C 1
ATOM 699 O O . LEU A 1 91 ? -24.367 11.971 -8.899 1.00 96.31 91 LEU A O 1
ATOM 703 N N . ALA A 1 92 ? -22.807 12.768 -7.495 1.00 96.25 92 ALA A N 1
ATOM 704 C CA . ALA A 1 92 ? -22.775 14.107 -8.083 1.00 96.25 92 ALA A CA 1
ATOM 705 C C . ALA A 1 92 ? -22.294 14.088 -9.546 1.00 96.25 92 ALA A C 1
ATOM 707 O O . ALA A 1 92 ? -22.859 14.777 -10.397 1.00 96.25 92 ALA A O 1
ATOM 708 N N . VAL A 1 93 ? -21.278 13.277 -9.861 1.00 95.94 93 VAL A N 1
ATOM 709 C CA . VAL A 1 93 ? -20.787 13.100 -11.238 1.00 95.94 93 VAL A CA 1
ATOM 710 C C . VAL A 1 93 ? -21.814 12.356 -12.091 1.00 95.94 93 VAL A C 1
ATOM 712 O O . VAL A 1 93 ? -22.085 12.774 -13.217 1.00 95.94 93 VAL A O 1
ATOM 715 N N . GLY A 1 94 ? -22.440 11.307 -11.552 1.00 95.06 94 GLY A N 1
ATOM 716 C CA . GLY A 1 94 ? -23.507 10.565 -12.224 1.00 95.06 94 GLY A CA 1
ATOM 717 C C . GLY A 1 94 ? -24.715 11.448 -12.553 1.00 95.06 94 GLY A C 1
ATOM 718 O O . GLY A 1 94 ? -25.224 11.404 -13.671 1.00 95.06 94 GLY A O 1
ATOM 719 N N . GLN A 1 95 ? -25.135 12.318 -11.628 1.00 95.88 95 GLN A N 1
ATOM 720 C CA . GLN A 1 95 ? -26.191 13.309 -11.869 1.00 95.88 95 GLN A CA 1
ATOM 721 C C . GLN A 1 95 ? -25.805 14.284 -12.983 1.00 95.88 95 GLN A C 1
ATOM 723 O O . GLN A 1 95 ? -26.565 14.444 -13.935 1.00 95.88 95 GLN A O 1
ATOM 728 N N . ALA A 1 96 ? -24.602 14.860 -12.935 1.00 94.50 96 ALA A N 1
ATOM 729 C CA . ALA A 1 96 ? -24.141 15.775 -13.977 1.00 94.50 96 ALA A CA 1
ATOM 730 C C . ALA A 1 96 ? -24.010 15.099 -15.348 1.00 94.50 96 ALA A C 1
ATOM 732 O O . ALA A 1 96 ? -24.304 15.711 -16.372 1.00 94.50 96 ALA A O 1
ATOM 733 N N . ARG A 1 97 ? -23.616 13.822 -15.387 1.00 94.69 97 ARG A N 1
ATOM 734 C CA . ARG A 1 97 ? -23.616 13.012 -16.609 1.00 94.69 97 ARG A CA 1
ATOM 735 C C . ARG A 1 97 ? -25.028 12.840 -17.164 1.00 94.69 97 ARG A C 1
ATOM 737 O O . ARG A 1 97 ? -25.225 13.009 -18.363 1.00 94.69 97 ARG A O 1
ATOM 744 N N . GLN A 1 98 ? -26.010 12.533 -16.317 1.00 95.06 98 GLN A N 1
ATOM 745 C CA . GLN A 1 98 ? -27.411 12.405 -16.736 1.00 95.06 98 GLN A CA 1
ATOM 746 C C . GLN A 1 98 ? -27.990 13.742 -17.222 1.00 95.06 98 GLN A C 1
ATOM 748 O O . GLN A 1 98 ? -28.651 13.789 -18.260 1.00 95.06 98 GLN A O 1
ATOM 753 N N . GLU A 1 99 ? -27.709 14.846 -16.529 1.00 94.44 99 GLU A N 1
ATOM 754 C CA . GLU A 1 99 ? -28.104 16.196 -16.954 1.00 94.44 99 GLU A CA 1
ATOM 755 C C . GLU A 1 99 ? -27.460 16.578 -18.293 1.00 94.44 99 GLU A C 1
ATOM 757 O O . GLU A 1 99 ? -28.129 17.103 -19.188 1.00 94.44 99 GLU A O 1
ATOM 762 N N . PHE A 1 100 ? -26.179 16.246 -18.474 1.00 93.50 100 PHE A N 1
ATOM 763 C CA . PHE A 1 100 ? -25.475 16.458 -19.732 1.00 93.50 100 PHE A CA 1
ATOM 764 C C . PHE A 1 100 ? -26.095 15.645 -20.874 1.00 93.50 100 PHE A C 1
ATOM 766 O O . PHE A 1 100 ? -26.376 16.204 -21.928 1.00 93.50 100 PHE A O 1
ATOM 773 N N . LEU A 1 101 ? -26.381 14.358 -20.668 1.00 92.19 101 LEU A N 1
ATOM 774 C CA . LEU A 1 101 ? -26.985 13.500 -21.694 1.00 92.19 101 LEU A CA 1
ATOM 775 C C . LEU A 1 101 ? -28.413 13.917 -22.067 1.00 92.19 101 LEU A C 1
ATOM 777 O O . LEU A 1 101 ? -28.799 13.812 -23.229 1.00 92.19 101 LEU A O 1
ATOM 781 N N . THR A 1 102 ? -29.205 14.376 -21.096 1.00 92.50 102 THR A N 1
ATOM 782 C CA . THR A 1 102 ? -30.624 14.704 -21.313 1.00 92.50 102 THR A CA 1
ATOM 783 C C . THR A 1 102 ? -30.845 16.108 -21.861 1.00 92.50 102 THR A C 1
ATOM 785 O O . THR A 1 102 ? -31.713 16.295 -22.712 1.00 92.50 102 THR A O 1
ATOM 788 N N . GLN A 1 103 ? -30.096 17.099 -21.372 1.00 91.75 103 GLN A N 1
ATOM 789 C CA . GLN A 1 103 ? -30.324 18.513 -21.684 1.00 91.75 103 GLN A CA 1
ATOM 790 C C . GLN A 1 103 ? -29.068 19.188 -22.240 1.00 91.75 103 GLN A C 1
ATOM 792 O O . GLN A 1 103 ? -29.158 19.930 -23.218 1.00 91.75 103 GLN A O 1
ATOM 797 N N . GLY A 1 104 ? -27.897 18.913 -21.657 1.00 88.38 104 GLY A N 1
ATOM 798 C CA . GLY A 1 104 ? -26.645 19.593 -22.005 1.00 88.38 104 GLY A CA 1
ATOM 799 C C . GLY A 1 104 ? -26.182 19.351 -23.443 1.00 88.38 104 GLY A C 1
ATOM 800 O O . GLY A 1 104 ? -25.817 20.298 -24.130 1.00 88.38 104 GLY A O 1
ATOM 801 N N . MET A 1 105 ? -26.257 18.109 -23.921 1.00 89.56 105 MET A N 1
ATOM 802 C CA . MET A 1 105 ? -25.882 17.718 -25.281 1.00 89.56 105 MET A CA 1
ATOM 803 C C . MET A 1 105 ? -26.728 18.451 -26.322 1.00 89.56 105 MET A C 1
ATOM 805 O O . MET A 1 105 ? -26.186 19.051 -27.247 1.00 89.56 105 MET A O 1
ATOM 809 N N . GLN A 1 106 ? -28.053 18.450 -26.156 1.00 86.94 106 GLN A N 1
ATOM 810 C CA . GLN A 1 106 ? -28.952 19.117 -27.095 1.00 86.94 106 GLN A CA 1
ATOM 811 C C . GLN A 1 106 ? -28.780 20.642 -27.051 1.00 86.94 106 GLN A C 1
ATOM 813 O O . GLN A 1 106 ? -28.821 21.287 -28.096 1.00 86.94 106 GLN A O 1
ATOM 818 N N . ALA A 1 107 ? -28.565 21.218 -25.862 1.00 88.38 107 ALA A N 1
ATOM 819 C CA . ALA A 1 107 ? -28.318 22.649 -25.700 1.00 88.38 107 ALA A CA 1
ATOM 820 C C . ALA A 1 107 ? -27.019 23.091 -26.397 1.00 88.38 107 ALA A C 1
ATOM 822 O O . ALA A 1 107 ? -27.055 24.050 -27.160 1.00 88.38 107 ALA A O 1
ATOM 823 N N . LEU A 1 108 ? -25.919 22.347 -26.223 1.00 87.44 108 LEU A N 1
ATOM 824 C CA . LEU A 1 108 ? -24.640 22.596 -26.904 1.00 87.44 108 LEU A CA 1
ATOM 825 C C . LEU A 1 108 ? -24.765 22.500 -28.424 1.00 87.44 108 LEU A C 1
ATOM 827 O O . LEU A 1 108 ? -24.284 23.369 -29.143 1.00 87.44 108 LEU A O 1
ATOM 831 N N . LEU A 1 109 ? -25.439 21.459 -28.921 1.00 85.31 109 LEU A N 1
ATOM 832 C CA . LEU A 1 109 ? -25.667 21.299 -30.357 1.00 85.31 109 LEU A CA 1
ATOM 833 C C . LEU A 1 109 ? -26.530 22.434 -30.928 1.00 85.31 109 LEU A C 1
ATOM 835 O O . LEU A 1 109 ? -26.325 22.827 -32.073 1.00 85.31 109 LEU A O 1
ATOM 839 N N . ASN A 1 110 ? -27.484 22.966 -30.159 1.00 85.31 110 ASN A N 1
ATOM 840 C CA . ASN A 1 110 ? -28.295 24.110 -30.576 1.00 85.31 110 ASN A CA 1
ATOM 841 C C . ASN A 1 110 ? -27.492 25.421 -30.566 1.00 85.31 110 ASN A C 1
ATOM 843 O O . ASN A 1 110 ? -27.572 26.167 -31.534 1.00 85.31 110 ASN A O 1
ATOM 847 N N . GLU A 1 111 ? -26.688 25.676 -29.532 1.00 86.62 111 GLU A N 1
ATOM 848 C CA . GLU A 1 111 ? -25.830 26.868 -29.430 1.00 86.62 111 GLU A CA 1
ATOM 849 C C . GLU A 1 111 ? -24.790 26.912 -30.562 1.00 86.62 111 GLU A C 1
ATOM 851 O O . GLU A 1 111 ? -24.622 27.936 -31.219 1.00 86.62 111 GLU A O 1
ATOM 856 N N . LEU A 1 112 ? -24.178 25.770 -30.890 1.00 82.12 112 LEU A N 1
ATOM 857 C CA . LEU A 1 112 ? -23.245 25.652 -32.017 1.00 82.12 112 LEU A CA 1
ATOM 858 C C . LEU A 1 112 ? -23.922 25.889 -33.375 1.00 82.12 112 LEU A C 1
ATOM 860 O O . LEU A 1 112 ? -23.351 26.537 -34.253 1.00 82.12 112 LEU A O 1
ATOM 864 N N . LYS A 1 113 ? -25.159 25.404 -33.549 1.00 81.38 113 LYS A N 1
ATOM 865 C CA . LYS A 1 113 ? -25.966 25.702 -34.744 1.00 81.38 113 LYS A CA 1
ATOM 866 C C . LYS A 1 113 ? -26.298 27.189 -34.851 1.00 81.38 113 LYS A C 1
ATOM 868 O O . LYS A 1 113 ? -26.363 27.712 -35.964 1.00 81.38 113 LYS A O 1
ATOM 873 N N . GLU A 1 114 ? -26.527 27.860 -33.723 1.00 83.06 114 GLU A N 1
ATOM 874 C CA . GLU A 1 114 ? -26.758 29.304 -33.677 1.00 83.06 114 GLU A CA 1
ATOM 875 C C . GLU A 1 114 ? -25.480 30.080 -34.039 1.00 83.06 114 GLU A C 1
ATOM 877 O O . GLU A 1 114 ? -25.546 30.949 -34.907 1.00 83.06 114 GLU A O 1
ATOM 882 N N . GLU A 1 115 ? -24.309 29.724 -33.500 1.00 77.88 115 GLU A N 1
ATOM 883 C CA . GLU A 1 115 ? -23.031 30.377 -33.840 1.00 77.88 115 GLU A CA 1
ATOM 884 C C . GLU A 1 115 ? -22.653 30.229 -35.327 1.00 77.88 115 GLU A C 1
ATOM 886 O O . GLU A 1 115 ? -22.292 31.215 -35.972 1.00 77.88 115 GLU A O 1
ATOM 891 N N . GLU A 1 116 ? -22.820 29.043 -35.926 1.00 69.38 116 GLU A N 1
ATOM 892 C CA . GLU A 1 116 ? -22.595 28.837 -37.371 1.00 69.38 116 GLU A CA 1
ATOM 893 C C . GLU A 1 116 ? -23.702 29.445 -38.260 1.00 69.38 116 GLU A C 1
ATOM 895 O O . GLU A 1 116 ? -23.558 29.570 -39.488 1.00 69.38 116 GLU A O 1
ATOM 900 N N . GLY A 1 117 ? -24.845 29.795 -37.667 1.00 63.22 117 GLY A N 1
ATOM 901 C CA . GLY A 1 117 ? -26.001 30.401 -38.325 1.00 63.22 117 GLY A CA 1
ATOM 902 C C . GLY A 1 117 ? -25.945 31.929 -38.424 1.00 63.22 117 GLY A C 1
ATOM 903 O O . GLY A 1 117 ? -26.574 32.498 -39.318 1.00 63.22 117 GLY A O 1
ATOM 904 N N . VAL A 1 118 ? -25.175 32.602 -37.565 1.00 52.91 118 VAL A N 1
ATOM 905 C CA . VAL A 1 118 ? -25.216 34.070 -37.396 1.00 52.91 118 VAL A CA 1
ATOM 906 C C . VAL A 1 118 ? -24.484 34.865 -38.499 1.00 52.91 118 VAL A C 1
ATOM 908 O O . VAL A 1 118 ? -24.710 36.067 -38.628 1.00 52.91 118 VAL A O 1
ATOM 911 N N . GLU A 1 119 ? -23.731 34.228 -39.405 1.00 49.91 119 GLU A N 1
ATOM 912 C CA . GLU A 1 119 ? -23.166 34.897 -40.602 1.00 49.91 119 GLU A CA 1
ATOM 913 C C . GLU A 1 119 ? -23.990 34.719 -41.897 1.00 49.91 119 GLU A C 1
ATOM 915 O O . GLU A 1 119 ? -23.580 35.166 -42.974 1.00 49.91 119 GLU A O 1
ATOM 920 N N . ALA A 1 120 ? -25.186 34.120 -41.839 1.00 49.69 120 ALA A N 1
ATOM 921 C CA . ALA A 1 120 ? -26.063 33.997 -43.007 1.00 49.69 120 ALA A CA 1
ATOM 922 C C . ALA A 1 120 ? -26.784 35.325 -43.331 1.00 49.69 120 ALA A C 1
ATOM 924 O O . ALA A 1 120 ? -27.957 35.523 -43.037 1.00 49.69 120 ALA A O 1
ATOM 925 N N . ASN A 1 121 ? -26.029 36.238 -43.943 1.00 50.47 121 ASN A N 1
ATOM 926 C CA . ASN A 1 121 ? -26.426 37.246 -44.929 1.00 50.47 121 ASN A CA 1
ATOM 927 C C . ASN A 1 121 ? -27.917 37.667 -44.907 1.00 50.47 121 ASN A C 1
ATOM 929 O O . ASN A 1 121 ? -28.776 37.010 -45.497 1.00 50.47 121 ASN A O 1
ATOM 933 N N . ALA A 1 122 ? -28.211 38.823 -44.301 1.00 51.28 122 ALA A N 1
ATOM 934 C CA . ALA A 1 122 ? -29.545 39.418 -44.132 1.00 51.28 122 ALA A CA 1
ATOM 935 C C . ALA A 1 122 ? -30.260 39.862 -45.442 1.00 51.28 122 ALA A C 1
ATOM 937 O O . ALA A 1 122 ? -31.013 40.835 -45.440 1.00 51.28 122 ALA A O 1
ATOM 938 N N . GLY A 1 123 ? -30.039 39.180 -46.573 1.00 55.12 123 GLY A N 1
ATOM 939 C CA . GLY A 1 123 ? -30.545 39.573 -47.893 1.00 55.12 123 GLY A CA 1
ATOM 940 C C . GLY A 1 123 ? -30.978 38.447 -48.843 1.00 55.12 123 GLY A C 1
ATOM 941 O O . GLY A 1 123 ? -31.242 38.746 -50.006 1.00 55.12 123 GLY A O 1
ATOM 942 N N . ALA A 1 124 ? -31.059 37.181 -48.415 1.00 55.75 124 ALA A N 1
ATOM 943 C CA . ALA A 1 124 ? -31.459 36.078 -49.303 1.00 55.75 124 ALA A CA 1
ATOM 944 C C . ALA A 1 124 ? -32.994 35.834 -49.340 1.00 55.75 124 ALA A C 1
ATOM 946 O O . ALA A 1 124 ? -33.671 36.053 -48.332 1.00 55.75 124 ALA A O 1
ATOM 947 N N . PRO A 1 125 ? -33.573 35.396 -50.483 1.00 52.94 125 PRO A N 1
ATOM 948 C CA . PRO A 1 125 ? -35.021 35.241 -50.669 1.00 52.94 125 PRO A CA 1
ATOM 949 C C . PRO A 1 125 ? -35.615 34.108 -49.817 1.00 52.94 125 PRO A C 1
ATOM 951 O O . PRO A 1 125 ? -35.008 33.052 -49.664 1.00 52.94 125 PRO A O 1
ATOM 954 N N . LYS A 1 126 ? -36.841 34.312 -49.315 1.00 56.75 126 LYS A N 1
ATOM 955 C CA . LYS A 1 126 ? -37.545 33.424 -48.367 1.00 56.75 126 LYS A CA 1
ATOM 956 C C . LYS A 1 126 ? -37.872 32.011 -48.876 1.00 56.75 126 LYS A C 1
ATOM 958 O O . LYS A 1 126 ? -38.161 31.154 -48.050 1.00 56.75 126 LYS A O 1
ATOM 963 N N . ASP A 1 127 ? -37.784 31.748 -50.176 1.00 50.44 127 ASP A N 1
ATOM 964 C CA . ASP A 1 127 ? -38.295 30.500 -50.767 1.00 50.44 127 ASP A CA 1
ATOM 965 C C . ASP A 1 127 ? -37.246 29.375 -50.880 1.00 50.44 127 ASP A C 1
ATOM 967 O O . ASP A 1 127 ? -37.556 28.290 -51.356 1.00 50.44 127 ASP A O 1
ATOM 971 N N . SER A 1 128 ? -36.012 29.601 -50.412 1.00 50.31 128 SER A N 1
ATOM 972 C CA . SER A 1 128 ? -34.948 28.579 -50.340 1.00 50.31 128 SER A CA 1
ATOM 973 C C . SER A 1 128 ? -34.459 28.296 -48.910 1.00 50.31 128 SER A C 1
ATOM 975 O O . SER A 1 128 ? -33.423 27.662 -48.723 1.00 50.31 128 SER A O 1
ATOM 977 N N . ALA A 1 129 ? -35.178 28.785 -47.894 1.00 50.22 129 ALA A N 1
ATOM 978 C CA . ALA A 1 129 ? -34.763 28.710 -46.491 1.00 50.22 129 ALA A CA 1
ATOM 979 C C . ALA A 1 129 ? -35.061 27.355 -45.814 1.00 50.22 129 ALA A C 1
ATOM 981 O O . ALA A 1 129 ? -34.396 27.012 -44.841 1.00 50.22 129 ALA A O 1
ATOM 982 N N . GLU A 1 130 ? -36.013 26.565 -46.324 1.00 51.25 130 GLU A N 1
ATOM 983 C CA . GLU A 1 130 ? -36.394 25.281 -45.707 1.00 51.25 130 GLU A CA 1
ATOM 984 C C . GLU A 1 130 ? -35.477 24.108 -46.110 1.00 51.25 130 GLU A C 1
ATOM 986 O O . GLU A 1 130 ? -35.304 23.186 -45.321 1.00 51.25 130 GLU A O 1
ATOM 991 N N . GLU A 1 131 ? -34.795 24.169 -47.262 1.00 48.28 131 GLU A N 1
ATOM 992 C CA . GLU A 1 131 ? -33.816 23.145 -47.695 1.00 48.28 131 GLU A CA 1
ATOM 993 C C . GLU A 1 131 ? -32.375 23.412 -47.213 1.00 48.28 131 GLU A C 1
ATOM 995 O O . GLU A 1 131 ? -31.519 22.539 -47.314 1.00 48.28 131 GLU A O 1
ATOM 1000 N N . GLN A 1 132 ? -32.087 24.595 -46.654 1.00 47.62 132 GLN A N 1
ATOM 1001 C CA . GLN A 1 132 ? -30.770 24.934 -46.082 1.00 47.62 132 GLN A CA 1
ATOM 1002 C C . GLN A 1 132 ? -30.718 24.829 -44.546 1.00 47.62 132 GLN A C 1
ATOM 1004 O O . GLN A 1 132 ? -29.669 25.078 -43.951 1.00 47.62 132 GLN A O 1
ATOM 1009 N N . ALA A 1 133 ? -31.826 24.460 -43.894 1.00 48.19 133 ALA A N 1
ATOM 1010 C CA . ALA A 1 133 ? -31.916 24.337 -42.437 1.00 48.19 133 ALA A CA 1
ATOM 1011 C C . ALA A 1 133 ? -31.337 23.018 -41.887 1.00 48.19 133 ALA A C 1
ATOM 1013 O O . ALA A 1 133 ? -31.114 22.898 -40.684 1.00 48.19 133 ALA A O 1
ATOM 1014 N N . GLU A 1 134 ? -31.019 22.051 -42.751 1.00 49.75 134 GLU A N 1
ATOM 1015 C CA . GLU A 1 134 ? -30.238 20.862 -42.395 1.00 49.75 134 GLU A CA 1
ATOM 1016 C C . GLU A 1 134 ? -28.733 21.165 -42.536 1.00 49.75 134 GLU A C 1
ATOM 1018 O O . GLU A 1 134 ? -27.986 20.485 -43.238 1.00 49.75 134 GLU A O 1
ATOM 1023 N N . LYS A 1 135 ? -28.268 22.245 -41.889 1.00 55.56 135 LYS A N 1
ATOM 1024 C CA . LYS A 1 135 ? -26.832 22.441 -41.652 1.00 55.56 135 LYS A CA 1
ATOM 1025 C C . LYS A 1 135 ? -26.381 21.325 -40.711 1.00 55.56 135 LYS A C 1
ATOM 1027 O O . LYS A 1 135 ? -26.635 21.363 -39.507 1.00 55.56 135 LYS A O 1
ATOM 1032 N N . VAL A 1 136 ? -25.791 20.294 -41.310 1.00 62.25 136 VAL A N 1
ATOM 1033 C CA . VAL A 1 136 ? -25.144 19.168 -40.637 1.00 62.25 136 VAL A CA 1
ATOM 1034 C C . VAL A 1 136 ? -24.121 19.743 -39.663 1.00 62.25 136 VAL A C 1
ATOM 1036 O O . VAL A 1 136 ? -23.181 20.410 -40.093 1.00 62.25 136 VAL A O 1
ATOM 1039 N N . VAL A 1 137 ? -24.333 19.519 -38.364 1.00 67.31 137 VAL A N 1
ATOM 1040 C CA . VAL A 1 137 ? -23.356 19.876 -37.329 1.00 67.31 137 VAL A CA 1
ATOM 1041 C C . VAL A 1 137 ? -22.027 19.233 -37.724 1.00 67.31 137 VAL A C 1
ATOM 1043 O O . VAL A 1 137 ? -22.018 18.037 -38.027 1.00 67.31 137 VAL A O 1
ATOM 1046 N N . PRO A 1 138 ? -20.910 19.979 -37.769 1.00 77.94 138 PRO A N 1
ATOM 1047 C CA . PRO A 1 138 ? -19.634 19.385 -38.130 1.00 77.94 138 PRO A CA 1
ATOM 1048 C C . PRO A 1 138 ? -19.330 18.162 -37.243 1.00 77.94 138 PRO A C 1
ATOM 1050 O O . PRO A 1 138 ? -19.437 18.273 -36.019 1.00 77.94 138 PRO A O 1
ATOM 1053 N N . PRO A 1 139 ? -18.893 17.021 -37.815 1.00 80.88 139 PRO A N 1
ATOM 1054 C CA . PRO A 1 139 ? -18.654 15.771 -37.075 1.00 80.88 139 PRO A CA 1
ATOM 1055 C C . PRO A 1 139 ? -17.713 15.912 -35.868 1.00 80.88 139 PRO A C 1
ATOM 1057 O O . PRO A 1 139 ? -17.742 15.114 -34.937 1.00 80.88 139 PRO A O 1
ATOM 1060 N N . LEU A 1 140 ? -16.866 16.944 -35.878 1.00 82.06 140 LEU A N 1
ATOM 1061 C CA . LEU A 1 140 ? -15.955 17.267 -34.785 1.00 82.06 140 LEU A CA 1
ATOM 1062 C C . LEU A 1 140 ? -16.697 17.638 -33.488 1.00 82.06 140 LEU A C 1
ATOM 1064 O O . LEU A 1 140 ? -16.241 17.276 -32.407 1.00 82.06 140 LEU A O 1
ATOM 1068 N N . TYR A 1 141 ? -17.841 18.319 -33.576 1.00 81.38 141 TYR A N 1
ATOM 1069 C CA . TYR A 1 141 ? -18.619 18.700 -32.396 1.00 81.38 141 TYR A CA 1
ATOM 1070 C C . TYR A 1 141 ? -19.401 17.525 -31.811 1.00 81.38 141 TYR A C 1
ATOM 1072 O O . TYR A 1 141 ? -19.496 17.406 -30.591 1.00 81.38 141 TYR A O 1
ATOM 1080 N N . GLU A 1 142 ? -19.899 16.623 -32.659 1.00 82.25 142 GLU A N 1
ATOM 1081 C CA . GLU A 1 142 ? -20.497 15.360 -32.209 1.00 82.25 142 GLU A CA 1
ATOM 1082 C C . GLU A 1 142 ? -19.466 14.524 -31.440 1.00 82.25 142 GLU A C 1
ATOM 1084 O O . GLU A 1 142 ? -19.737 14.084 -30.322 1.00 82.25 142 GLU A O 1
ATOM 1089 N N . LEU A 1 143 ? -18.243 14.419 -31.976 1.00 88.69 143 LEU A N 1
ATOM 1090 C CA . LEU A 1 143 ? -17.131 13.751 -31.300 1.00 88.69 143 LEU A CA 1
ATOM 1091 C C . LEU A 1 143 ? -16.796 14.406 -29.949 1.00 88.69 143 LEU A C 1
ATOM 1093 O O . LEU A 1 143 ? -16.641 13.706 -28.954 1.00 88.69 143 LEU A O 1
ATOM 1097 N N . MET A 1 144 ? -16.735 15.741 -29.880 1.00 88.12 144 MET A N 1
ATOM 1098 C CA . MET A 1 144 ? -16.479 16.449 -28.618 1.00 88.12 144 MET A CA 1
ATOM 1099 C C . MET A 1 144 ? -17.543 16.160 -27.554 1.00 88.12 144 MET A C 1
ATOM 1101 O O . MET A 1 144 ? -17.215 15.980 -26.381 1.00 88.12 144 MET A O 1
ATOM 1105 N N . VAL A 1 145 ? -18.819 16.122 -27.939 1.00 88.25 145 VAL A N 1
ATOM 1106 C CA . VAL A 1 145 ? -19.916 15.842 -27.005 1.00 88.25 145 VAL A CA 1
ATOM 1107 C C . VAL A 1 145 ? -19.875 14.392 -26.521 1.00 88.25 145 VAL A C 1
ATOM 1109 O O . VAL A 1 145 ? -20.051 14.136 -25.325 1.00 88.25 145 VAL A O 1
ATOM 1112 N N . GLU A 1 146 ? -19.569 13.446 -27.411 1.00 89.75 146 GLU A N 1
ATOM 1113 C CA . GLU A 1 146 ? -19.309 12.061 -27.018 1.00 89.75 146 GLU A CA 1
ATOM 1114 C C . GLU A 1 146 ? -18.134 11.949 -26.043 1.00 89.75 146 GLU A C 1
ATOM 1116 O O . GLU A 1 146 ? -18.227 11.225 -25.049 1.00 89.75 146 GLU A O 1
ATOM 1121 N N . ASP A 1 147 ? -17.043 12.666 -26.302 1.00 91.94 147 ASP A N 1
ATOM 1122 C CA . ASP A 1 147 ? -15.851 12.644 -25.460 1.00 91.94 147 ASP A CA 1
ATOM 1123 C C . ASP A 1 147 ? -16.136 13.214 -24.067 1.00 91.94 147 ASP A C 1
ATOM 1125 O O . ASP A 1 147 ? -15.716 12.620 -23.074 1.00 91.94 147 ASP A O 1
ATOM 1129 N N . ILE A 1 148 ? -16.933 14.283 -23.949 1.00 91.00 148 ILE A N 1
ATOM 1130 C CA . ILE A 1 148 ? -17.381 14.801 -22.644 1.00 91.00 148 ILE A CA 1
ATOM 1131 C C . ILE A 1 148 ? -18.187 13.737 -21.884 1.00 91.00 148 ILE A C 1
ATOM 1133 O O . ILE A 1 148 ? -17.938 13.507 -20.699 1.00 91.00 148 ILE A O 1
ATOM 1137 N N . SER A 1 149 ? -19.113 13.044 -22.554 1.00 90.88 149 SER A N 1
ATOM 1138 C CA . SER A 1 149 ? -19.886 11.957 -21.935 1.00 90.88 149 SER A CA 1
ATOM 1139 C C . SER A 1 149 ? -18.988 10.802 -21.469 1.00 90.88 149 SER A C 1
ATOM 1141 O O . SER A 1 149 ? -19.139 10.316 -20.343 1.00 90.88 149 SER A O 1
ATOM 1143 N N . LYS A 1 150 ? -18.013 10.393 -22.295 1.00 94.12 150 LYS A N 1
ATOM 1144 C CA . LYS A 1 150 ? -17.024 9.358 -21.948 1.00 94.12 150 LYS A CA 1
ATOM 1145 C C . LYS A 1 150 ? -16.169 9.786 -20.754 1.00 94.12 150 LYS A C 1
ATOM 1147 O O . LYS A 1 150 ? -15.970 8.988 -19.843 1.00 94.12 150 LYS A O 1
ATOM 1152 N N . ILE A 1 151 ? -15.714 11.040 -20.712 1.00 93.31 151 ILE A N 1
ATOM 1153 C CA . ILE A 1 151 ? -14.943 11.583 -19.586 1.00 93.31 151 ILE A CA 1
ATOM 1154 C C . ILE A 1 151 ? -15.771 11.533 -18.298 1.00 93.31 151 ILE A C 1
ATOM 1156 O O . ILE A 1 151 ? -15.282 11.030 -17.290 1.00 93.31 151 ILE A O 1
ATOM 1160 N N . LEU A 1 152 ? -17.028 11.986 -18.318 1.00 92.75 152 LEU A N 1
ATOM 1161 C CA . LEU A 1 152 ? -17.896 11.938 -17.136 1.00 92.75 152 LEU A CA 1
ATOM 1162 C C . LEU A 1 152 ? -18.142 10.502 -16.655 1.00 92.75 152 LEU A C 1
ATOM 1164 O O . LEU A 1 152 ? -18.091 10.243 -15.455 1.00 92.75 152 LEU A O 1
ATOM 1168 N N . GLN A 1 153 ? -18.339 9.561 -17.581 1.00 94.56 153 GLN A N 1
ATOM 1169 C CA . GLN A 1 153 ? -18.456 8.140 -17.255 1.00 94.56 153 GLN A CA 1
ATOM 1170 C C . GLN A 1 153 ? -17.176 7.585 -16.614 1.00 94.56 153 GLN A C 1
ATOM 1172 O O . GLN A 1 153 ? -17.256 6.831 -15.646 1.00 94.56 153 GLN A O 1
ATOM 1177 N N . LEU A 1 154 ? -15.999 7.947 -17.130 1.00 94.75 154 LEU A N 1
ATOM 1178 C CA . LEU A 1 154 ? -14.723 7.519 -16.556 1.00 94.75 154 LEU A CA 1
ATOM 1179 C C . LEU A 1 154 ? -14.513 8.097 -15.154 1.00 94.75 154 LEU A C 1
ATOM 1181 O O . LEU A 1 154 ? -14.063 7.375 -14.268 1.00 94.75 154 LEU A O 1
ATOM 1185 N N . VAL A 1 155 ? -14.872 9.363 -14.924 1.00 93.19 155 VAL A N 1
ATOM 1186 C CA . VAL A 1 155 ? -14.786 9.988 -13.593 1.00 93.19 155 VAL A CA 1
ATOM 1187 C C . VAL A 1 155 ? -15.738 9.306 -12.606 1.00 93.19 155 VAL A C 1
ATOM 1189 O O . VAL A 1 155 ? -15.339 9.022 -11.479 1.00 93.19 155 VAL A O 1
ATOM 1192 N N . GLU A 1 156 ? -16.965 8.983 -13.024 1.00 92.94 156 GLU A N 1
ATOM 1193 C CA . GLU A 1 156 ? -17.933 8.221 -12.222 1.00 92.94 156 GLU A CA 1
ATOM 1194 C C . GLU A 1 156 ? -17.374 6.837 -11.846 1.00 92.94 156 GLU A C 1
ATOM 1196 O O . GLU A 1 156 ? -17.344 6.466 -10.671 1.00 92.94 156 GLU A O 1
ATOM 1201 N N . GLN A 1 157 ? -16.845 6.098 -12.826 1.00 93.12 157 GLN A N 1
ATOM 1202 C CA . GLN A 1 157 ? -16.219 4.793 -12.599 1.00 93.12 157 GLN A CA 1
ATOM 1203 C C . GLN A 1 157 ? -15.018 4.892 -11.654 1.00 93.12 157 GLN A C 1
ATOM 1205 O O . GLN A 1 157 ? -14.911 4.103 -10.717 1.00 93.12 157 GLN A O 1
ATOM 1210 N N . GLN A 1 158 ? -14.148 5.887 -11.831 1.00 93.00 158 GLN A N 1
ATOM 1211 C CA . GLN A 1 158 ? -13.017 6.115 -10.931 1.00 93.00 158 GLN A CA 1
ATOM 1212 C C . GLN A 1 158 ? -13.475 6.448 -9.510 1.00 93.00 158 GLN A C 1
ATOM 1214 O O . GLN A 1 158 ? -12.907 5.918 -8.560 1.00 93.00 158 GLN A O 1
ATOM 1219 N N . ALA A 1 159 ? -14.513 7.270 -9.339 1.00 90.81 159 ALA A N 1
ATOM 1220 C CA . ALA A 1 159 ? -15.066 7.585 -8.023 1.00 90.81 159 ALA A CA 1
ATOM 1221 C C . ALA A 1 159 ? -15.595 6.327 -7.311 1.00 90.81 159 ALA A C 1
ATOM 1223 O O . ALA A 1 159 ? -15.276 6.101 -6.143 1.00 90.81 159 ALA A O 1
ATOM 1224 N N . THR A 1 160 ? -16.326 5.466 -8.029 1.00 91.62 160 THR A N 1
ATOM 1225 C CA . THR A 1 160 ? -16.811 4.186 -7.477 1.00 91.62 160 THR A CA 1
ATOM 1226 C C . THR A 1 160 ? -15.670 3.216 -7.151 1.00 91.62 160 THR A C 1
ATOM 1228 O O . THR A 1 160 ? -15.655 2.627 -6.069 1.00 91.62 160 THR A O 1
ATOM 1231 N N . GLY A 1 161 ? -14.667 3.109 -8.030 1.00 91.75 161 GLY A N 1
ATOM 1232 C CA . GLY A 1 161 ? -13.471 2.297 -7.803 1.00 91.75 161 GLY A CA 1
ATOM 1233 C C . GLY A 1 161 ? -12.681 2.763 -6.580 1.00 91.75 161 GLY A C 1
ATOM 1234 O O . GLY A 1 161 ? -12.313 1.946 -5.735 1.00 91.75 161 GLY A O 1
ATOM 1235 N N . ARG A 1 162 ? -12.518 4.080 -6.400 1.00 92.19 162 ARG A N 1
ATOM 1236 C CA . ARG A 1 162 ? -11.863 4.653 -5.215 1.00 92.19 162 ARG A CA 1
ATOM 1237 C C . ARG A 1 162 ? -12.565 4.289 -3.912 1.00 92.19 162 ARG A C 1
ATOM 1239 O O . ARG A 1 162 ? -11.873 4.040 -2.932 1.00 92.19 162 ARG A O 1
ATOM 1246 N N . GLY A 1 163 ? -13.894 4.204 -3.895 1.00 90.62 163 GLY A N 1
ATOM 1247 C CA . GLY A 1 163 ? -14.622 3.682 -2.735 1.00 90.62 163 GLY A CA 1
ATOM 1248 C C . GLY A 1 163 ? -14.188 2.251 -2.387 1.00 90.62 163 GLY A C 1
ATOM 1249 O O . GLY A 1 163 ? -13.763 1.968 -1.270 1.00 90.62 163 GLY A O 1
ATOM 1250 N N . SER A 1 164 ? -14.188 1.346 -3.370 1.00 90.50 164 SER A N 1
ATOM 1251 C CA . SER A 1 164 ? -13.741 -0.037 -3.127 1.00 90.50 164 SER A CA 1
ATOM 1252 C C . SER A 1 164 ? -12.278 -0.138 -2.669 1.00 90.50 164 SER A C 1
ATOM 1254 O O . SER A 1 164 ? -11.971 -0.914 -1.764 1.00 90.50 164 SER A O 1
ATOM 1256 N N . GLU A 1 165 ? -11.384 0.695 -3.215 1.00 92.56 165 GLU A N 1
ATOM 1257 C CA . GLU A 1 165 ? -9.986 0.769 -2.774 1.00 92.56 165 GLU A CA 1
ATOM 1258 C C . GLU A 1 165 ? -9.868 1.216 -1.310 1.00 92.56 165 GLU A C 1
ATOM 1260 O O . GLU A 1 165 ? -9.080 0.647 -0.557 1.00 92.56 165 GLU A O 1
ATOM 1265 N N . LEU A 1 166 ? -10.656 2.211 -0.889 1.00 93.06 166 LEU A N 1
ATOM 1266 C CA . LEU A 1 166 ? -10.674 2.691 0.495 1.00 93.06 166 LEU A CA 1
ATOM 1267 C C . LEU A 1 166 ? -11.103 1.587 1.465 1.00 93.06 166 LEU A C 1
ATOM 1269 O O . LEU A 1 166 ? -10.450 1.393 2.490 1.00 93.06 166 LEU A O 1
ATOM 1273 N N . SER A 1 167 ? -12.129 0.808 1.116 1.00 92.12 167 SER A N 1
ATOM 1274 C CA . SER A 1 167 ? -12.543 -0.335 1.940 1.00 92.12 167 SER A CA 1
ATOM 1275 C C . SER A 1 167 ? -11.461 -1.420 2.012 1.00 92.12 167 SER A C 1
ATOM 1277 O O . SER A 1 167 ? -11.173 -1.950 3.086 1.00 92.12 167 SER A O 1
ATOM 1279 N N . SER A 1 168 ? -10.756 -1.681 0.904 1.00 92.00 168 SER A N 1
ATOM 1280 C CA . SER A 1 168 ? -9.610 -2.599 0.910 1.00 92.00 168 SER A CA 1
ATOM 1281 C C . SER A 1 168 ? -8.483 -2.122 1.832 1.00 92.00 168 SER A C 1
ATOM 1283 O O . SER A 1 168 ? -7.870 -2.951 2.502 1.00 92.00 168 SER A O 1
ATOM 1285 N N . VAL A 1 169 ? -8.207 -0.816 1.903 1.00 92.75 169 VAL A N 1
ATOM 1286 C CA . VAL A 1 169 ? -7.182 -0.249 2.803 1.00 92.75 169 VAL A CA 1
ATOM 1287 C C . VAL A 1 169 ? -7.575 -0.389 4.277 1.00 92.75 169 VAL A C 1
ATOM 1289 O O . VAL A 1 169 ? -6.705 -0.534 5.131 1.00 92.75 169 VAL A O 1
ATOM 1292 N N . ALA A 1 170 ? -8.869 -0.365 4.597 1.00 93.38 170 ALA A N 1
ATOM 1293 C CA . ALA A 1 170 ? -9.358 -0.520 5.966 1.00 93.38 170 ALA A CA 1
ATOM 1294 C C . ALA A 1 170 ? -9.354 -1.978 6.468 1.00 93.38 170 ALA A C 1
ATOM 1296 O O . ALA A 1 170 ? -9.569 -2.218 7.658 1.00 93.38 170 ALA A O 1
ATOM 1297 N N . SER A 1 171 ? -9.120 -2.952 5.587 1.00 92.69 171 SER A N 1
ATOM 1298 C CA . SER A 1 171 ? -9.115 -4.370 5.950 1.00 92.69 171 SER A CA 1
ATOM 1299 C C . SER A 1 171 ? -7.910 -4.749 6.821 1.00 92.69 171 SER A C 1
ATOM 1301 O O . SER A 1 171 ? -6.839 -4.167 6.687 1.00 92.69 171 SER A O 1
ATOM 1303 N N . LEU A 1 172 ? 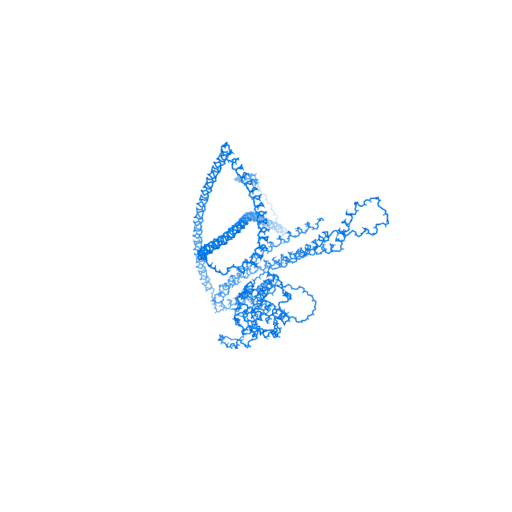-8.071 -5.709 7.739 1.00 93.31 172 LEU A N 1
ATOM 1304 C CA . LEU A 1 172 ? -6.996 -6.190 8.623 1.00 93.31 172 LEU A CA 1
ATOM 1305 C C . LEU A 1 172 ? -6.981 -7.722 8.684 1.00 93.31 172 LEU A C 1
ATOM 1307 O O . LEU A 1 172 ? -8.029 -8.371 8.688 1.00 93.31 172 LEU A O 1
ATOM 1311 N N . GLU A 1 173 ? -5.780 -8.295 8.776 1.00 93.81 173 GLU A N 1
ATOM 1312 C CA . GLU A 1 173 ? -5.573 -9.735 8.940 1.00 93.81 173 GLU A CA 1
ATOM 1313 C C . GLU A 1 173 ? -5.499 -10.112 10.423 1.00 93.81 173 GLU A C 1
ATOM 1315 O O . GLU A 1 173 ? -4.535 -9.773 11.102 1.00 93.81 173 GLU A O 1
ATOM 1320 N N . ILE A 1 174 ? -6.509 -10.833 10.925 1.00 94.31 174 ILE A N 1
ATOM 1321 C CA . ILE A 1 174 ? -6.610 -11.253 12.345 1.00 94.31 174 ILE A CA 1
ATOM 1322 C C . ILE A 1 174 ? -6.554 -12.783 12.499 1.00 94.31 174 ILE A C 1
ATOM 1324 O O . ILE A 1 174 ? -6.561 -13.311 13.609 1.00 94.31 174 ILE A O 1
ATOM 1328 N N . GLY A 1 175 ? -6.450 -13.525 11.392 1.00 93.12 175 GLY A N 1
ATOM 1329 C CA . GLY A 1 175 ? -6.503 -14.992 11.399 1.00 93.12 175 GLY A CA 1
ATOM 1330 C C . GLY A 1 175 ? -5.473 -15.648 12.326 1.00 93.12 175 GLY A C 1
ATOM 1331 O O . GLY A 1 175 ? -5.831 -16.514 13.120 1.00 93.12 175 GLY A O 1
ATOM 1332 N N . SER A 1 176 ? -4.222 -15.179 12.306 1.00 93.81 176 SER A N 1
ATOM 1333 C CA . SER A 1 176 ? -3.151 -15.712 13.161 1.00 93.81 176 SER A CA 1
ATOM 1334 C C . SER A 1 176 ? -3.385 -15.438 14.650 1.00 93.81 176 SER A C 1
ATOM 1336 O O . SER A 1 176 ? -3.157 -16.307 15.489 1.00 93.81 176 SER A O 1
ATOM 1338 N N . ALA A 1 177 ? -3.891 -14.253 14.998 1.00 95.81 177 ALA A N 1
ATOM 1339 C CA . ALA A 1 177 ? -4.249 -13.923 16.371 1.00 95.81 177 ALA A CA 1
ATOM 1340 C C . ALA A 1 177 ? -5.438 -14.767 16.863 1.00 95.81 177 ALA A C 1
ATOM 1342 O O . ALA A 1 177 ? -5.418 -15.249 17.995 1.00 95.81 177 ALA A O 1
ATOM 1343 N N . ALA A 1 178 ? -6.443 -15.000 16.012 1.00 95.38 178 ALA A N 1
ATOM 1344 C CA . ALA A 1 178 ? -7.568 -15.879 16.329 1.00 95.38 178 ALA A CA 1
ATOM 1345 C C . ALA A 1 178 ? -7.111 -17.330 16.573 1.00 95.38 178 ALA A C 1
ATOM 1347 O O . ALA A 1 178 ? -7.560 -17.961 17.530 1.00 95.38 178 ALA A O 1
ATOM 1348 N N . GLU A 1 179 ? -6.178 -17.838 15.765 1.00 95.88 179 GLU A N 1
ATOM 1349 C CA . GLU A 1 179 ? -5.577 -19.164 15.951 1.00 95.88 179 GLU A CA 1
ATOM 1350 C C . GLU A 1 179 ? -4.818 -19.271 17.283 1.00 95.88 179 GLU A C 1
ATOM 1352 O O . GLU A 1 179 ? -5.020 -20.229 18.033 1.00 95.88 179 GLU A O 1
ATOM 1357 N N . LEU A 1 180 ? -4.004 -18.266 17.626 1.00 96.69 180 LEU A N 1
ATOM 1358 C CA . LEU A 1 180 ? -3.289 -18.220 18.906 1.00 96.69 180 LEU A CA 1
ATOM 1359 C C . LEU A 1 180 ? -4.248 -18.208 20.101 1.00 96.69 180 LEU A C 1
ATOM 1361 O O . LEU A 1 180 ? -3.999 -18.890 21.092 1.00 96.69 180 LEU A O 1
ATOM 1365 N N . VAL A 1 181 ? -5.361 -17.478 20.009 1.00 97.06 181 VAL A N 1
ATOM 1366 C CA . VAL A 1 181 ? -6.374 -17.423 21.074 1.00 97.06 181 VAL A CA 1
ATOM 1367 C C . VAL A 1 181 ? -7.065 -18.774 21.247 1.00 97.06 181 VAL A C 1
ATOM 1369 O O . VAL A 1 181 ? -7.203 -19.238 22.378 1.00 97.06 181 VAL A O 1
ATOM 1372 N N . LEU A 1 182 ? -7.448 -19.434 20.148 1.00 96.00 182 LEU A N 1
ATOM 1373 C CA . LEU A 1 182 ? -8.024 -20.783 20.189 1.00 96.00 182 LEU A CA 1
ATOM 1374 C C . LEU A 1 182 ? -7.045 -21.793 20.801 1.00 96.00 182 LEU A C 1
ATOM 1376 O O . LEU A 1 182 ? -7.436 -22.596 21.649 1.00 96.00 182 LEU A O 1
ATOM 1380 N N . ARG A 1 183 ? -5.765 -21.719 20.421 1.00 95.94 183 ARG A N 1
ATOM 1381 C CA . ARG A 1 183 ? -4.700 -22.574 20.960 1.00 95.94 183 ARG A CA 1
ATOM 1382 C C . ARG A 1 183 ? -4.469 -22.331 22.453 1.00 95.94 183 ARG A C 1
ATOM 1384 O O . ARG A 1 183 ? -4.440 -23.284 23.227 1.00 95.94 183 ARG A O 1
ATOM 1391 N N . GLY A 1 184 ? -4.380 -21.070 22.873 1.00 94.56 184 GLY A N 1
ATOM 1392 C CA . GLY A 1 184 ? -4.234 -20.697 24.281 1.00 94.56 184 GLY A CA 1
ATOM 1393 C C . GLY A 1 184 ? -5.429 -21.132 25.131 1.00 94.56 184 GLY A C 1
ATOM 1394 O O . GLY A 1 184 ? -5.249 -21.670 26.222 1.00 94.56 184 GLY A O 1
ATOM 1395 N N . ALA A 1 185 ? -6.653 -20.971 24.622 1.00 95.31 185 ALA A N 1
ATOM 1396 C CA . ALA A 1 185 ? -7.867 -21.395 25.317 1.00 95.31 185 ALA A CA 1
ATOM 1397 C C . ALA A 1 185 ? -7.960 -22.923 25.471 1.00 95.31 185 ALA A C 1
ATOM 1399 O O . ALA A 1 185 ? -8.363 -23.401 26.533 1.00 95.31 185 ALA A O 1
ATOM 1400 N N . ALA A 1 186 ? -7.542 -23.686 24.454 1.00 94.94 186 ALA A N 1
ATOM 1401 C CA . ALA A 1 186 ? -7.528 -25.150 24.493 1.00 94.94 186 ALA A CA 1
ATOM 1402 C C . ALA A 1 186 ? -6.587 -25.716 25.574 1.00 94.94 186 ALA A C 1
ATOM 1404 O O . ALA A 1 186 ? -6.873 -26.764 26.154 1.00 94.94 186 ALA A O 1
ATOM 1405 N N . ASN A 1 187 ? -5.501 -25.005 25.893 1.00 93.75 187 ASN A N 1
ATOM 1406 C CA . ASN A 1 187 ? -4.537 -25.419 26.916 1.00 93.75 187 ASN A CA 1
ATOM 1407 C C . ASN A 1 187 ? -5.024 -25.175 28.355 1.00 93.75 187 ASN A C 1
ATOM 1409 O O . ASN A 1 187 ? -4.466 -25.729 29.303 1.00 93.75 187 ASN A O 1
ATOM 1413 N N . VAL A 1 188 ? -6.095 -24.400 28.550 1.00 93.50 188 VAL A N 1
ATOM 1414 C CA . VAL A 1 188 ? -6.644 -24.114 29.880 1.00 93.50 188 VAL A CA 1
ATOM 1415 C C . VAL A 1 188 ? -7.888 -24.975 30.117 1.00 93.50 188 VAL A C 1
ATOM 1417 O O . VAL A 1 188 ? -8.964 -24.624 29.658 1.00 93.50 188 VAL A O 1
ATOM 1420 N N . PRO A 1 189 ? -7.824 -26.077 30.894 1.00 90.38 189 PRO A N 1
ATOM 1421 C CA . PRO A 1 189 ? -9.002 -26.879 31.233 1.00 90.38 189 PRO A CA 1
ATOM 1422 C C . PRO A 1 189 ? -10.200 -26.065 31.747 1.00 90.38 189 PRO A C 1
ATOM 1424 O O . PRO A 1 189 ? -10.071 -25.227 32.647 1.00 90.38 189 PRO A O 1
ATOM 1427 N N . GLY A 1 190 ? -11.372 -26.338 31.175 1.00 87.94 190 GLY A N 1
ATOM 1428 C CA . GLY A 1 190 ? -12.594 -25.565 31.387 1.00 87.94 190 GLY A CA 1
ATOM 1429 C C . GLY A 1 190 ? -12.731 -24.409 30.400 1.00 87.94 190 GLY A C 1
ATOM 1430 O O . GLY A 1 190 ? -13.860 -24.137 30.036 1.00 87.94 190 GLY A O 1
ATOM 1431 N N . ALA A 1 191 ? -11.601 -23.850 29.939 1.00 89.81 191 ALA A N 1
ATOM 1432 C CA . ALA A 1 191 ? -11.259 -22.855 28.902 1.00 89.81 191 ALA A CA 1
ATOM 1433 C C . ALA A 1 191 ? -12.178 -22.560 27.717 1.00 89.81 191 ALA A C 1
ATOM 1435 O O . ALA A 1 191 ? -12.025 -21.509 27.102 1.00 89.81 191 ALA A O 1
ATOM 1436 N N . GLU A 1 192 ? -13.092 -23.461 27.371 1.00 89.38 192 GLU A N 1
ATOM 1437 C CA . GLU A 1 192 ? -13.614 -23.474 26.009 1.00 89.38 192 GLU A CA 1
ATOM 1438 C C . GLU A 1 192 ? -14.405 -22.199 25.678 1.00 89.38 192 GLU A C 1
ATOM 1440 O O . GLU A 1 192 ? -15.258 -21.784 26.480 1.00 89.38 192 GLU A O 1
ATOM 1445 N N . PRO A 1 193 ? -14.105 -21.557 24.530 1.00 89.75 193 PRO A N 1
ATOM 1446 C CA . PRO A 1 193 ? -14.859 -20.406 24.066 1.00 89.75 193 PRO A CA 1
ATOM 1447 C C . PRO A 1 193 ? -16.328 -20.785 23.872 1.00 89.75 193 PRO A C 1
ATOM 1449 O O . PRO A 1 193 ? -16.665 -21.924 23.539 1.00 89.75 193 PRO A O 1
ATOM 1452 N N . ALA A 1 194 ? -17.228 -19.820 24.068 1.00 92.94 194 ALA A N 1
ATOM 1453 C CA . ALA A 1 194 ? -18.636 -20.029 23.758 1.00 92.94 194 ALA A CA 1
ATOM 1454 C C . ALA A 1 194 ? -18.781 -20.452 22.285 1.00 92.94 194 ALA A C 1
ATOM 1456 O O . ALA A 1 194 ? -18.080 -19.924 21.427 1.00 92.94 194 ALA A O 1
ATOM 1457 N N . ALA A 1 195 ? -19.715 -21.356 21.972 1.00 90.50 195 ALA A N 1
ATOM 1458 C CA . ALA A 1 195 ? -19.850 -21.926 20.624 1.00 90.50 195 ALA A CA 1
ATOM 1459 C C . ALA A 1 195 ? -19.976 -20.868 19.505 1.00 90.50 195 ALA A C 1
ATOM 1461 O O . ALA A 1 195 ? -19.499 -21.080 18.393 1.00 90.50 195 ALA A O 1
ATOM 1462 N N . ALA A 1 196 ? -20.595 -19.719 19.802 1.00 91.44 196 ALA A N 1
ATOM 1463 C CA . ALA A 1 196 ? -20.677 -18.591 18.877 1.00 91.44 196 ALA A CA 1
ATOM 1464 C C . ALA A 1 196 ? -19.308 -17.932 18.624 1.00 91.44 196 ALA A C 1
ATOM 1466 O O . ALA A 1 196 ? -18.972 -17.642 17.479 1.00 91.44 196 ALA A O 1
ATOM 1467 N N . ASP A 1 197 ? -18.507 -17.738 19.672 1.00 92.62 197 ASP A N 1
ATOM 1468 C CA . ASP A 1 197 ? -17.181 -17.121 19.578 1.00 92.62 197 ASP A CA 1
ATOM 1469 C C . ASP A 1 197 ? -16.191 -18.080 18.912 1.00 92.62 197 ASP A C 1
ATOM 1471 O O . ASP A 1 197 ? -15.444 -17.678 18.028 1.00 92.62 197 ASP A O 1
ATOM 1475 N N . ASP A 1 198 ? -16.254 -19.367 19.252 1.00 91.31 198 ASP A N 1
ATOM 1476 C CA . ASP A 1 198 ? -15.471 -20.427 18.612 1.00 91.31 198 ASP A CA 1
ATOM 1477 C C . ASP A 1 198 ? -15.737 -20.500 17.098 1.00 91.31 198 ASP A C 1
ATOM 1479 O O . ASP A 1 198 ? -14.799 -20.564 16.304 1.00 91.31 198 ASP A O 1
ATOM 1483 N N . ALA A 1 199 ? -17.002 -20.402 16.673 1.00 91.69 199 ALA A N 1
ATOM 1484 C CA . ALA A 1 199 ? -17.360 -20.376 15.255 1.00 91.69 199 ALA A CA 1
ATOM 1485 C C . ALA A 1 199 ? -16.783 -19.150 14.525 1.00 91.69 199 ALA A C 1
ATOM 1487 O O . ALA A 1 199 ? -16.263 -19.285 13.414 1.00 91.69 199 ALA A O 1
ATOM 1488 N N . VAL A 1 200 ? -16.834 -17.967 15.152 1.00 92.44 200 VAL A N 1
ATOM 1489 C CA . VAL A 1 200 ? -16.241 -16.736 14.604 1.00 92.44 200 VAL A CA 1
ATOM 1490 C C . VAL A 1 200 ? -14.722 -16.886 14.482 1.00 92.44 200 VAL A C 1
ATOM 1492 O O . VAL A 1 200 ? -14.173 -16.658 13.405 1.00 92.44 200 VAL A O 1
ATOM 1495 N N . LEU A 1 201 ? -14.045 -17.338 15.540 1.00 92.62 201 LEU A N 1
ATOM 1496 C CA . LEU A 1 201 ? -12.589 -17.499 15.568 1.00 92.62 201 LEU A CA 1
ATOM 1497 C C . LEU A 1 201 ? -12.090 -18.566 14.583 1.00 92.62 201 LEU A C 1
ATOM 1499 O O . LEU A 1 201 ? -11.110 -18.331 13.879 1.00 92.62 201 LEU A O 1
ATOM 1503 N N . ARG A 1 202 ? -12.777 -19.708 14.452 1.00 91.38 202 ARG A N 1
ATOM 1504 C CA . ARG A 1 202 ? -12.410 -20.755 13.476 1.00 91.38 202 ARG A CA 1
ATOM 1505 C C . ARG A 1 202 ? -12.652 -20.328 12.034 1.00 91.38 202 ARG A C 1
ATOM 1507 O O . ARG A 1 202 ? -11.847 -20.628 11.157 1.00 91.38 202 ARG A O 1
ATOM 1514 N N . SER A 1 203 ? -13.726 -19.573 11.790 1.00 90.69 203 SER A N 1
ATOM 1515 C CA . SER A 1 203 ? -13.975 -18.953 10.485 1.00 90.69 203 SER A CA 1
ATOM 1516 C C . SER A 1 203 ? -12.846 -17.992 10.087 1.00 90.69 203 SER A C 1
ATOM 1518 O O . SER A 1 203 ? -12.543 -17.862 8.903 1.00 90.69 203 SER A O 1
ATOM 1520 N N . LEU A 1 204 ? -12.218 -17.324 11.059 1.00 87.50 204 LEU A N 1
ATOM 1521 C CA . LEU A 1 204 ? -11.095 -16.406 10.842 1.00 87.50 204 LEU A CA 1
ATOM 1522 C C . LEU A 1 204 ? -9.754 -17.123 10.680 1.00 87.50 204 LEU A C 1
ATOM 1524 O O . LEU A 1 204 ? -8.927 -16.685 9.889 1.00 87.50 204 LEU A O 1
ATOM 1528 N N . ALA A 1 205 ? -9.548 -18.223 11.401 1.00 86.38 205 ALA A N 1
ATOM 1529 C CA . ALA A 1 205 ? -8.322 -19.015 11.344 1.00 86.38 205 ALA A CA 1
ATOM 1530 C C . ALA A 1 205 ? -8.208 -19.885 10.072 1.00 86.38 205 ALA A C 1
ATOM 1532 O O . ALA A 1 205 ? -7.249 -20.635 9.920 1.00 86.38 205 ALA A O 1
ATOM 1533 N N . GLY A 1 206 ? -9.197 -19.850 9.169 1.00 81.94 206 GLY A N 1
ATOM 1534 C CA . GLY A 1 206 ? -9.212 -20.680 7.957 1.00 81.94 206 GLY A CA 1
ATOM 1535 C C . GLY A 1 206 ? -9.431 -22.178 8.219 1.00 81.94 206 GLY A C 1
ATOM 1536 O O . GLY A 1 206 ? -9.414 -22.976 7.280 1.00 81.94 206 GLY A O 1
ATOM 1537 N N . SER A 1 207 ? -9.693 -22.583 9.467 1.00 64.25 207 SER A N 1
ATOM 1538 C CA . SER A 1 207 ? -9.949 -23.970 9.871 1.00 64.25 207 SER A CA 1
ATOM 1539 C C . SER A 1 207 ? -11.414 -24.348 9.631 1.00 64.25 207 SER A C 1
ATOM 1541 O O . SER A 1 207 ? -12.210 -24.589 10.537 1.00 64.25 207 SER A O 1
ATOM 1543 N N . GLY A 1 208 ? -11.795 -24.390 8.354 1.00 50.72 208 GLY A N 1
ATOM 1544 C CA . GLY A 1 208 ? -13.124 -24.783 7.896 1.00 50.72 208 GLY A CA 1
ATOM 1545 C C . GLY A 1 208 ? -13.389 -26.285 8.027 1.00 50.72 208 GLY A C 1
ATOM 1546 O O . GLY A 1 208 ? -13.573 -26.959 7.021 1.00 50.72 208 GLY A O 1
ATOM 1547 N N . THR A 1 209 ? -13.396 -26.843 9.239 1.00 42.03 209 THR A N 1
ATOM 1548 C CA . THR A 1 209 ? -14.135 -28.081 9.559 1.00 42.03 209 THR A CA 1
ATOM 1549 C C . THR A 1 209 ? -14.242 -28.256 11.078 1.00 42.03 209 THR A C 1
ATOM 1551 O O . THR A 1 209 ? -13.222 -28.221 11.765 1.00 42.03 209 THR A O 1
ATOM 1554 N N . PRO A 1 210 ? -15.446 -28.458 11.646 1.00 40.44 210 PRO A N 1
ATOM 1555 C CA . PRO A 1 210 ? -15.587 -28.728 13.071 1.00 40.44 210 PRO A CA 1
ATOM 1556 C C . PRO A 1 210 ? -15.000 -30.108 13.399 1.00 40.44 210 PRO A C 1
ATOM 1558 O O . PRO A 1 210 ? -15.620 -31.141 13.146 1.00 40.44 210 PRO A O 1
ATOM 1561 N N . ALA A 1 211 ? -13.793 -30.130 13.965 1.00 36.44 211 ALA A N 1
ATOM 1562 C CA . ALA A 1 211 ? -13.226 -31.333 14.553 1.00 36.44 211 ALA A CA 1
ATOM 1563 C C . ALA A 1 211 ? -14.104 -31.765 15.738 1.00 36.44 211 ALA A C 1
ATOM 1565 O O . ALA A 1 211 ? -14.244 -31.054 16.732 1.00 36.44 211 ALA A O 1
ATOM 1566 N N . THR A 1 212 ? -14.731 -32.931 15.603 1.00 32.19 212 THR A N 1
ATOM 1567 C CA . THR A 1 212 ? -15.399 -33.624 16.709 1.00 32.19 212 THR A CA 1
ATOM 1568 C C . THR A 1 212 ? -14.305 -34.206 17.614 1.00 32.19 212 THR A C 1
ATOM 1570 O O . THR A 1 212 ? -13.386 -34.834 17.084 1.00 32.19 212 THR A O 1
ATOM 1573 N N . PRO A 1 213 ? -14.334 -34.024 18.946 1.00 41.28 213 PRO A N 1
ATOM 1574 C CA . PRO A 1 213 ? -13.233 -34.458 19.791 1.00 41.28 213 PRO A CA 1
ATOM 1575 C C . PRO A 1 213 ? -13.368 -35.956 20.086 1.00 41.28 213 PRO A C 1
ATOM 1577 O O . PRO A 1 213 ? -14.224 -36.369 20.866 1.00 41.28 213 PRO A O 1
ATOM 1580 N N . ALA A 1 214 ? -12.519 -36.787 19.480 1.00 34.94 214 ALA A N 1
ATOM 1581 C CA . ALA A 1 214 ? -12.296 -38.154 19.941 1.00 34.94 214 ALA A CA 1
ATOM 1582 C C . ALA A 1 214 ? -10.874 -38.638 19.611 1.00 34.94 214 ALA A C 1
ATOM 1584 O O . ALA A 1 214 ? -10.556 -38.930 18.467 1.00 34.94 214 ALA A O 1
ATOM 1585 N N . ALA A 1 215 ? -10.089 -38.771 20.682 1.00 36.62 215 ALA A N 1
ATOM 1586 C CA . ALA A 1 215 ? -8.946 -39.663 20.875 1.00 36.62 215 ALA A CA 1
ATOM 1587 C C . ALA A 1 215 ? -7.699 -39.504 19.980 1.00 36.62 215 ALA A C 1
ATOM 1589 O O . ALA A 1 215 ? -7.696 -39.701 18.771 1.00 36.62 215 ALA A O 1
ATOM 1590 N N . ALA A 1 216 ? -6.588 -39.262 20.674 1.00 44.47 216 ALA A N 1
ATOM 1591 C CA . ALA A 1 216 ? -5.221 -39.337 20.194 1.00 44.47 216 ALA A CA 1
ATOM 1592 C C . ALA A 1 216 ? -4.915 -40.641 19.431 1.00 44.47 216 ALA A C 1
ATOM 1594 O O . ALA A 1 216 ? -4.903 -41.721 20.019 1.00 44.47 216 ALA A O 1
ATOM 1595 N N . ALA A 1 217 ? -4.575 -40.517 18.149 1.00 35.59 217 ALA A N 1
ATOM 1596 C CA . ALA A 1 217 ? -3.698 -41.437 17.431 1.00 35.59 217 ALA A CA 1
ATOM 1597 C C . ALA A 1 217 ? -3.150 -40.729 16.181 1.00 35.59 217 ALA A C 1
ATOM 1599 O O . ALA A 1 217 ? -3.903 -40.153 15.401 1.00 35.59 217 ALA A O 1
ATOM 1600 N N . ALA A 1 218 ? -1.828 -40.748 16.017 1.00 43.19 218 ALA A N 1
ATOM 1601 C CA . ALA A 1 218 ? -1.124 -40.214 14.854 1.00 43.19 218 ALA A CA 1
ATOM 1602 C C . ALA A 1 218 ? -1.632 -40.854 13.544 1.00 43.19 218 ALA A C 1
ATOM 1604 O O . ALA A 1 218 ? -1.815 -42.075 13.528 1.00 43.19 218 ALA A O 1
ATOM 1605 N N . PRO A 1 219 ? -1.809 -40.114 12.431 1.00 43.47 219 PRO A N 1
ATOM 1606 C CA . PRO A 1 219 ? -2.190 -40.748 11.184 1.00 43.47 219 PRO A CA 1
ATOM 1607 C C . PRO A 1 219 ? -0.940 -41.257 10.465 1.00 43.47 219 PRO A C 1
ATOM 1609 O O . PRO A 1 219 ? -0.105 -40.501 9.966 1.00 43.47 219 PRO A O 1
ATOM 1612 N N . ALA A 1 220 ? -0.841 -42.581 10.415 1.00 36.22 220 ALA A N 1
ATOM 1613 C CA . ALA A 1 220 ? -0.123 -43.289 9.376 1.00 36.22 220 ALA A CA 1
ATOM 1614 C C . ALA A 1 220 ? -0.809 -43.038 8.021 1.00 36.22 220 ALA A C 1
ATOM 1616 O O . ALA A 1 220 ? -2.032 -42.938 7.937 1.00 36.22 220 ALA A O 1
ATOM 1617 N N . ALA A 1 221 ? -0.003 -42.934 6.967 1.00 41.03 221 ALA A N 1
ATOM 1618 C CA . ALA A 1 221 ? -0.438 -42.742 5.592 1.00 41.03 221 ALA A CA 1
ATOM 1619 C C . ALA A 1 221 ? -1.380 -43.870 5.128 1.00 41.03 221 ALA A C 1
ATOM 1621 O O . ALA A 1 221 ? -0.934 -44.985 4.856 1.00 41.03 221 ALA A O 1
ATOM 1622 N N . GLU A 1 222 ? -2.674 -43.575 5.004 1.00 39.38 222 GLU A N 1
ATOM 1623 C CA . GLU A 1 222 ? -3.613 -44.434 4.284 1.00 39.38 222 GLU A CA 1
ATOM 1624 C C . GLU A 1 222 ? -3.545 -44.166 2.773 1.00 39.38 222 GLU A C 1
ATOM 1626 O O . GLU A 1 222 ? -3.435 -43.030 2.302 1.00 39.38 222 GLU A O 1
ATOM 1631 N N . ALA A 1 223 ? -3.566 -45.257 2.010 1.00 48.91 223 ALA A N 1
ATOM 1632 C CA . ALA A 1 223 ? -3.398 -45.299 0.567 1.00 48.91 223 ALA A CA 1
ATOM 1633 C C . ALA A 1 223 ? -4.534 -44.566 -0.168 1.00 48.91 223 ALA A C 1
ATOM 1635 O O . ALA A 1 223 ? -5.664 -45.049 -0.237 1.00 48.91 223 ALA A O 1
ATOM 1636 N N . ARG A 1 224 ? -4.214 -43.413 -0.770 1.00 46.38 224 ARG A N 1
ATOM 1637 C CA . ARG A 1 224 ? -5.096 -42.728 -1.729 1.00 46.38 224 ARG A CA 1
ATOM 1638 C C . ARG A 1 224 ? -5.338 -43.618 -2.964 1.00 46.38 224 ARG A C 1
ATOM 1640 O O . ARG A 1 224 ? -4.399 -44.286 -3.404 1.00 46.38 224 ARG A O 1
ATOM 1647 N N . PRO A 1 225 ? -6.543 -43.600 -3.569 1.00 59.47 225 PRO A N 1
ATOM 1648 C CA . PRO A 1 225 ? -6.816 -44.336 -4.803 1.00 59.47 225 PRO A CA 1
ATOM 1649 C C . PRO A 1 225 ? -5.875 -43.900 -5.950 1.00 59.47 225 PRO A C 1
ATOM 1651 O O . PRO A 1 225 ? -5.371 -42.761 -5.937 1.00 59.47 225 PRO A O 1
ATOM 1654 N N . PRO A 1 226 ? -5.625 -44.786 -6.942 1.00 65.75 226 PRO A N 1
ATOM 1655 C CA . PRO A 1 226 ? -4.800 -44.481 -8.112 1.00 65.75 226 PRO A CA 1
ATOM 1656 C C . PRO A 1 226 ? -5.232 -43.164 -8.767 1.00 65.75 226 PRO A C 1
ATOM 1658 O O . PRO A 1 226 ? -6.428 -42.912 -8.906 1.00 65.75 226 PRO A O 1
ATOM 1661 N N . ARG A 1 227 ? -4.258 -42.321 -9.145 1.00 66.19 227 ARG A N 1
ATOM 1662 C CA . ARG A 1 227 ? -4.451 -40.946 -9.659 1.00 66.19 227 ARG A CA 1
ATOM 1663 C C . ARG A 1 227 ? -5.560 -40.859 -10.717 1.00 66.19 227 ARG A C 1
ATOM 1665 O O . ARG A 1 227 ? -6.409 -39.986 -10.625 1.00 66.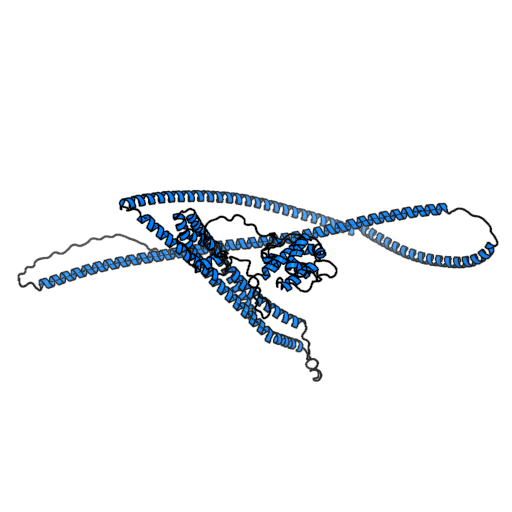19 227 ARG A O 1
ATOM 1672 N N . GLU A 1 228 ? -5.617 -41.827 -11.626 1.00 66.62 228 GLU A N 1
ATOM 1673 C CA . GLU A 1 228 ? -6.566 -41.906 -12.748 1.00 66.62 228 GLU A CA 1
ATOM 1674 C C . GLU A 1 228 ? -8.046 -42.061 -12.350 1.00 66.62 228 GLU A C 1
ATOM 1676 O O . GLU A 1 228 ? -8.924 -41.806 -13.167 1.00 66.62 228 GLU A O 1
ATOM 1681 N N . GLN A 1 229 ? -8.345 -42.469 -11.113 1.00 71.88 229 GLN A N 1
ATOM 1682 C CA . GLN A 1 229 ? -9.722 -42.676 -10.639 1.00 71.88 229 GLN A CA 1
ATOM 1683 C C . GLN A 1 229 ? -10.256 -41.506 -9.804 1.00 71.88 229 GLN A C 1
ATOM 1685 O O . GLN A 1 229 ? -11.411 -41.535 -9.379 1.00 71.88 229 GLN A O 1
ATOM 1690 N N . ARG A 1 230 ? -9.430 -40.487 -9.536 1.00 81.69 230 ARG A N 1
ATOM 1691 C CA . ARG A 1 230 ? -9.842 -39.332 -8.731 1.00 81.69 230 ARG A CA 1
ATOM 1692 C C . ARG A 1 230 ? -10.603 -38.325 -9.595 1.00 81.69 230 ARG A C 1
ATOM 1694 O O . ARG A 1 230 ? -10.133 -38.017 -10.692 1.00 81.69 230 ARG A O 1
ATOM 1701 N N . PRO A 1 231 ? -11.725 -37.764 -9.116 1.00 86.88 231 PRO A N 1
ATOM 1702 C CA . PRO A 1 231 ? -12.451 -36.741 -9.859 1.00 86.88 231 PRO A CA 1
ATOM 1703 C C . PRO A 1 231 ? -11.595 -35.472 -10.017 1.00 86.88 231 PRO A C 1
ATOM 1705 O O . PRO A 1 231 ? -10.915 -35.064 -9.077 1.00 86.88 231 PRO A O 1
ATOM 1708 N N . LEU A 1 232 ? -11.643 -34.819 -11.189 1.00 88.75 232 LEU A N 1
ATOM 1709 C CA . LEU A 1 232 ? -10.750 -33.691 -11.528 1.00 88.75 232 LEU A CA 1
ATOM 1710 C C . LEU A 1 232 ? -10.739 -32.545 -10.505 1.00 88.75 232 LEU A C 1
ATOM 1712 O O . LEU A 1 232 ? -9.722 -31.876 -10.358 1.00 88.75 232 LEU A O 1
ATOM 1716 N N . HIS A 1 233 ? -11.843 -32.286 -9.800 1.00 89.12 233 HIS A N 1
ATOM 1717 C CA . HIS A 1 233 ? -11.904 -31.179 -8.840 1.00 89.12 233 HIS A CA 1
ATOM 1718 C C . HIS A 1 233 ? -10.998 -31.392 -7.612 1.00 89.12 233 HIS A C 1
ATOM 1720 O O . HIS A 1 233 ? -10.623 -30.416 -6.963 1.00 89.12 233 HIS A O 1
ATOM 1726 N N . GLU A 1 234 ? -10.604 -32.636 -7.320 1.00 89.00 234 GLU A N 1
ATOM 1727 C CA . GLU A 1 234 ? -9.660 -32.976 -6.246 1.00 89.00 234 GLU A CA 1
ATOM 1728 C C . GLU A 1 234 ? -8.187 -32.869 -6.676 1.00 89.00 234 GLU A C 1
ATOM 1730 O O . GLU A 1 234 ? -7.297 -32.905 -5.826 1.00 89.00 234 GLU A O 1
ATOM 1735 N N . TRP A 1 235 ? -7.905 -32.729 -7.976 1.00 92.19 235 TRP A N 1
ATOM 1736 C CA . TRP A 1 235 ? -6.536 -32.657 -8.487 1.00 92.19 235 TRP A CA 1
ATOM 1737 C C . TRP A 1 235 ? -5.898 -31.310 -8.150 1.00 92.19 235 TRP A C 1
ATOM 1739 O O . TRP A 1 235 ? -6.563 -30.270 -8.130 1.00 92.19 235 TRP A O 1
ATOM 1749 N N . THR A 1 236 ? -4.598 -31.328 -7.875 1.00 90.19 236 THR A N 1
ATOM 1750 C CA . THR A 1 236 ? -3.754 -30.148 -7.656 1.00 90.19 236 THR A CA 1
ATOM 1751 C C . THR A 1 236 ? -2.841 -29.902 -8.860 1.00 90.19 236 THR A C 1
ATOM 1753 O O . THR A 1 236 ? -2.744 -30.736 -9.758 1.00 90.19 236 THR A O 1
ATOM 1756 N N . ALA A 1 237 ? -2.151 -28.758 -8.895 1.00 90.25 237 ALA A N 1
ATOM 1757 C CA . ALA A 1 237 ? -1.208 -28.446 -9.973 1.00 90.25 237 ALA A CA 1
ATOM 1758 C C . ALA A 1 237 ? -0.021 -29.430 -10.050 1.00 90.25 237 ALA A C 1
ATOM 1760 O O . ALA A 1 237 ? 0.579 -29.578 -11.110 1.00 90.25 237 ALA A O 1
ATOM 1761 N N . GLU A 1 238 ? 0.301 -30.116 -8.948 1.00 90.50 238 GLU A N 1
ATOM 1762 C CA . GLU A 1 238 ? 1.347 -31.148 -8.887 1.00 90.50 238 GLU A CA 1
ATOM 1763 C C . GLU A 1 238 ? 0.882 -32.488 -9.469 1.00 90.50 238 GLU A C 1
ATOM 1765 O O . GLU A 1 238 ? 1.697 -33.295 -9.910 1.00 90.50 238 GLU A O 1
ATOM 1770 N N . ASP A 1 239 ? -0.434 -32.716 -9.511 1.00 90.06 239 ASP A N 1
ATOM 1771 C CA . ASP A 1 239 ? -1.030 -33.900 -10.124 1.00 90.06 239 ASP A CA 1
ATOM 1772 C C . ASP A 1 239 ? -1.137 -33.762 -11.650 1.00 90.06 239 ASP A C 1
ATOM 1774 O O . ASP A 1 239 ? -1.758 -34.609 -12.277 1.00 90.06 239 ASP A O 1
ATOM 1778 N N . VAL A 1 240 ? -0.596 -32.717 -12.275 1.00 92.06 240 VAL A N 1
ATOM 1779 C CA . VAL A 1 240 ? -0.617 -32.505 -13.730 1.00 92.06 240 VAL A CA 1
ATOM 1780 C C . VAL A 1 240 ? 0.760 -32.819 -14.314 1.00 92.06 240 VAL A C 1
ATOM 1782 O O . VAL A 1 240 ? 1.783 -32.440 -13.748 1.00 92.06 240 VAL A O 1
ATOM 1785 N N . ASP A 1 241 ? 0.796 -33.507 -15.455 1.00 91.75 241 ASP A N 1
ATOM 1786 C CA . ASP A 1 241 ? 2.038 -33.821 -16.166 1.00 91.75 241 ASP A CA 1
ATOM 1787 C C . ASP A 1 241 ? 2.106 -33.132 -17.537 1.00 91.75 241 ASP A C 1
ATOM 1789 O O . ASP A 1 241 ? 1.266 -32.311 -17.898 1.00 91.75 241 ASP A O 1
ATOM 1793 N N . GLU A 1 242 ? 3.172 -33.408 -18.285 1.00 93.62 242 GLU A N 1
ATOM 1794 C CA . GLU A 1 242 ? 3.440 -32.804 -19.596 1.00 93.62 242 GLU A CA 1
ATOM 1795 C C . GLU A 1 242 ? 3.165 -33.794 -20.744 1.00 93.62 242 GLU A C 1
ATOM 1797 O O . GLU A 1 242 ? 3.663 -33.623 -21.859 1.00 93.62 242 GLU A O 1
ATOM 1802 N N . THR A 1 243 ? 2.400 -34.861 -20.470 1.00 94.44 243 THR A N 1
ATOM 1803 C CA . THR A 1 243 ? 2.120 -35.931 -21.437 1.00 94.44 243 THR A CA 1
ATOM 1804 C C . THR A 1 243 ? 0.872 -35.644 -22.266 1.00 94.44 243 THR A C 1
ATOM 1806 O O . THR A 1 243 ? -0.112 -35.067 -21.794 1.00 94.44 243 THR A O 1
ATOM 1809 N N . VAL A 1 244 ? 0.912 -36.059 -23.533 1.00 93.56 244 VAL A N 1
ATOM 1810 C CA . VAL A 1 244 ? -0.197 -35.891 -24.482 1.00 93.56 244 VAL A CA 1
ATOM 1811 C C . VAL A 1 244 ? -1.395 -36.732 -24.044 1.00 93.56 244 VAL A C 1
ATOM 1813 O O . VAL A 1 244 ? -2.527 -36.255 -24.064 1.00 93.56 244 VAL A O 1
ATOM 1816 N N . GLU A 1 245 ? -1.127 -37.951 -23.582 1.00 92.00 245 GLU A N 1
ATOM 1817 C CA . GLU A 1 245 ? -2.117 -38.906 -23.096 1.00 92.00 245 GLU A CA 1
ATOM 1818 C C . GLU A 1 245 ? -2.838 -38.377 -21.848 1.00 92.00 245 GLU A C 1
ATOM 1820 O O . GLU A 1 245 ? -4.061 -38.484 -21.749 1.00 92.00 245 GLU A O 1
ATOM 1825 N N . GLY A 1 246 ? -2.102 -37.747 -20.923 1.00 90.25 246 GLY A N 1
ATOM 1826 C CA . GLY A 1 246 ? -2.677 -37.108 -19.739 1.00 90.25 246 GLY A CA 1
ATOM 1827 C C . GLY A 1 246 ? -3.605 -35.945 -20.096 1.00 90.25 246 GLY A C 1
ATOM 1828 O O . GLY A 1 246 ? -4.709 -35.842 -19.560 1.00 90.25 246 GLY A O 1
ATOM 1829 N N . ALA A 1 247 ? -3.210 -35.104 -21.057 1.00 93.31 247 ALA A N 1
ATOM 1830 C CA . ALA A 1 247 ? -4.043 -33.994 -21.521 1.00 93.31 247 ALA A CA 1
ATOM 1831 C C . ALA A 1 247 ? -5.310 -34.464 -22.223 1.00 93.31 247 ALA A C 1
ATOM 1833 O O . ALA A 1 247 ? -6.391 -33.945 -21.950 1.00 93.31 247 ALA A O 1
ATOM 1834 N N . GLU A 1 248 ? -5.190 -35.470 -23.079 1.00 93.31 248 GLU A N 1
ATOM 1835 C CA . GLU A 1 248 ? -6.325 -36.074 -23.759 1.00 93.31 248 GLU A CA 1
ATOM 1836 C C . GLU A 1 248 ? -7.327 -36.677 -22.757 1.00 93.31 248 GLU 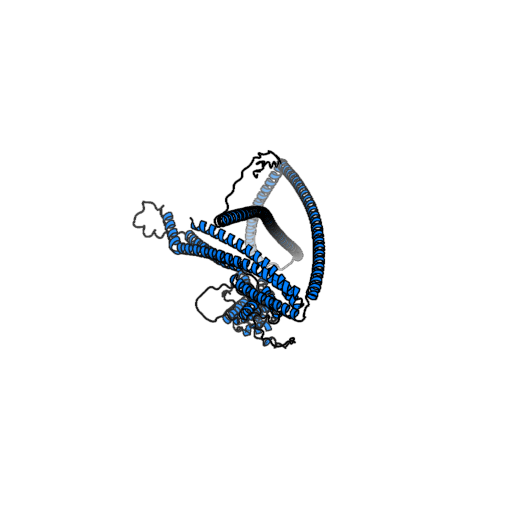A C 1
ATOM 1838 O O . GLU A 1 248 ? -8.522 -36.379 -22.822 1.00 93.31 248 GLU A O 1
ATOM 1843 N N . ALA A 1 249 ? -6.844 -37.442 -21.771 1.00 90.31 249 ALA A N 1
ATOM 1844 C CA . ALA A 1 249 ? -7.684 -38.067 -20.751 1.00 90.31 249 ALA A CA 1
ATOM 1845 C C . ALA A 1 249 ? -8.389 -37.052 -19.833 1.00 90.31 249 ALA A C 1
ATOM 1847 O O . ALA A 1 249 ? -9.555 -37.250 -19.485 1.00 90.31 249 ALA A O 1
ATOM 1848 N N . LEU A 1 250 ? -7.712 -35.967 -19.436 1.00 92.25 250 LEU A N 1
ATOM 1849 C CA . LEU A 1 250 ? -8.302 -34.928 -18.583 1.00 92.25 250 LEU A CA 1
ATOM 1850 C C . LEU A 1 250 ? -9.325 -34.074 -19.340 1.00 92.25 250 LEU A C 1
ATOM 1852 O O . LEU A 1 250 ? -10.400 -33.789 -18.810 1.00 92.25 250 LEU A O 1
ATOM 1856 N N . LEU A 1 251 ? -9.029 -33.697 -20.586 1.00 93.25 251 LEU A N 1
ATOM 1857 C CA . LEU A 1 251 ? -9.940 -32.896 -21.405 1.00 93.25 251 LEU A CA 1
ATOM 1858 C C . LEU A 1 251 ? -11.211 -33.671 -21.775 1.00 93.25 251 LEU A C 1
ATOM 1860 O O . LEU A 1 251 ? -12.302 -33.103 -21.699 1.00 93.25 251 LEU A O 1
ATOM 1864 N N . MET A 1 252 ? -11.102 -34.967 -22.094 1.00 92.50 252 MET A N 1
ATOM 1865 C CA . MET A 1 252 ? -12.263 -35.812 -22.412 1.00 92.50 252 MET A CA 1
ATOM 1866 C C . MET A 1 252 ? -13.254 -35.972 -21.251 1.00 92.50 252 MET A C 1
ATOM 1868 O O . MET A 1 252 ? -14.426 -36.260 -21.487 1.00 92.50 252 MET A O 1
ATOM 1872 N N . GLN A 1 253 ? -12.825 -35.758 -20.003 1.00 90.69 253 GLN A N 1
ATOM 1873 C CA . GLN A 1 253 ? -13.738 -35.765 -18.854 1.00 90.69 253 GLN A CA 1
ATOM 1874 C C . GLN A 1 253 ? -14.644 -34.525 -18.799 1.00 90.69 253 GLN A C 1
ATOM 1876 O O . GLN A 1 253 ? -15.663 -34.549 -18.106 1.00 90.69 253 GLN A O 1
ATOM 1881 N N . LEU A 1 254 ? -14.299 -33.449 -19.517 1.00 89.88 254 LEU A N 1
ATOM 1882 C CA . LEU A 1 254 ? -15.049 -32.190 -19.519 1.00 89.88 254 LEU A CA 1
ATOM 1883 C C . LEU A 1 254 ? -15.737 -31.896 -20.849 1.00 89.88 254 LEU A C 1
ATOM 1885 O O . LEU A 1 254 ? -16.870 -31.413 -20.841 1.00 89.88 254 LEU A O 1
ATOM 1889 N N . ILE A 1 255 ? -15.061 -32.152 -21.971 1.00 92.00 255 ILE A N 1
ATOM 1890 C CA . ILE A 1 255 ? -15.523 -31.771 -23.307 1.00 92.00 255 ILE A CA 1
ATOM 1891 C C . ILE A 1 255 ? -15.325 -32.902 -24.328 1.00 92.00 255 ILE A C 1
ATOM 1893 O O . ILE A 1 255 ? -14.331 -33.627 -24.268 1.00 92.00 255 ILE A O 1
ATOM 1897 N N . PRO A 1 256 ? -16.228 -33.047 -25.315 1.00 88.12 256 PRO A N 1
ATOM 1898 C CA . PRO A 1 256 ? -15.993 -33.927 -26.451 1.00 88.12 256 PRO A CA 1
ATOM 1899 C C . PRO A 1 256 ? -14.954 -33.296 -27.391 1.00 88.12 256 PRO A C 1
ATOM 1901 O O . PRO A 1 256 ? -15.204 -32.255 -27.997 1.00 88.12 256 PRO A O 1
ATOM 1904 N N . LEU A 1 257 ? -13.785 -33.927 -27.533 1.00 84.62 257 LEU A N 1
ATOM 1905 C CA . LEU A 1 257 ? -12.734 -33.472 -28.460 1.00 84.62 257 LEU A CA 1
ATOM 1906 C C . LEU A 1 257 ? -13.023 -33.856 -29.925 1.00 84.62 257 LEU A C 1
ATOM 1908 O O . LEU A 1 257 ? -12.459 -33.266 -30.854 1.00 84.62 257 LEU A O 1
ATOM 1912 N N . ASP A 1 258 ? -13.937 -34.808 -30.134 1.00 73.88 258 ASP A N 1
ATOM 1913 C CA . ASP A 1 258 ? -14.380 -35.301 -31.438 1.00 73.88 258 ASP A CA 1
ATOM 1914 C C . ASP A 1 258 ? -15.250 -34.256 -32.154 1.00 73.88 258 ASP A C 1
ATOM 1916 O O . ASP A 1 258 ? -16.479 -34.291 -32.136 1.00 73.88 258 ASP A O 1
ATOM 1920 N N . GLY A 1 259 ? -14.601 -33.272 -32.774 1.00 70.50 259 GLY A N 1
ATOM 1921 C CA . GLY A 1 259 ? -15.295 -32.206 -33.500 1.00 70.50 259 GLY A CA 1
ATOM 1922 C C . GLY A 1 259 ? -14.454 -30.971 -33.801 1.00 70.50 259 GLY A C 1
ATOM 1923 O O . GLY A 1 259 ? -14.763 -30.273 -34.767 1.00 70.50 259 GLY A O 1
ATOM 1924 N N . LEU A 1 260 ? -13.362 -30.730 -33.057 1.00 75.75 260 LEU A N 1
ATOM 1925 C CA . LEU A 1 260 ? -12.502 -29.557 -33.285 1.00 75.75 260 LEU A CA 1
ATOM 1926 C C . LEU A 1 260 ? -11.826 -29.572 -34.661 1.00 75.75 260 LEU A C 1
ATOM 1928 O O . LEU A 1 260 ? -11.578 -28.521 -35.250 1.00 75.75 260 LEU A O 1
ATOM 1932 N N . ASN A 1 261 ? -11.509 -30.753 -35.200 1.00 78.94 261 ASN A N 1
ATOM 1933 C CA . ASN A 1 261 ? -10.890 -30.862 -36.515 1.00 78.94 261 ASN A CA 1
ATOM 1934 C C . ASN A 1 261 ? -11.321 -32.135 -37.243 1.00 78.94 261 ASN A C 1
ATOM 1936 O O . ASN A 1 261 ? -11.136 -33.242 -36.757 1.00 78.94 261 ASN A O 1
ATOM 1940 N N . LYS A 1 262 ? -11.826 -31.986 -38.472 1.00 76.88 262 LYS A N 1
ATOM 1941 C CA . LYS A 1 262 ? -12.238 -33.122 -39.314 1.00 76.88 262 LYS A CA 1
ATOM 1942 C C . LYS A 1 262 ? -11.060 -33.905 -39.913 1.00 76.88 262 LYS A C 1
ATOM 1944 O O . LYS A 1 262 ? -11.285 -34.945 -40.520 1.00 76.88 262 LYS A O 1
ATOM 1949 N N . LYS A 1 263 ? -9.829 -33.379 -39.835 1.00 79.44 263 LYS A N 1
ATOM 1950 C CA . LYS A 1 263 ? -8.656 -33.906 -40.560 1.00 79.44 263 LYS A CA 1
ATOM 1951 C C . LYS A 1 263 ? -7.611 -34.602 -39.686 1.00 79.44 263 LYS A C 1
ATOM 1953 O O . LYS A 1 263 ? -6.747 -35.258 -40.256 1.00 79.44 263 LYS A O 1
ATOM 1958 N N . ARG A 1 264 ? -7.623 -34.403 -38.366 1.00 85.56 264 ARG A N 1
ATOM 1959 C CA . ARG A 1 264 ? -6.588 -34.893 -37.439 1.00 85.56 264 ARG A CA 1
ATOM 1960 C C . ARG A 1 264 ? -7.224 -35.411 -36.164 1.00 85.56 264 ARG A C 1
ATOM 1962 O O . ARG A 1 264 ? -8.241 -34.863 -35.744 1.00 85.56 264 ARG A O 1
ATOM 1969 N N . THR A 1 265 ? -6.621 -36.429 -35.565 1.00 87.56 265 THR A N 1
ATOM 1970 C CA . THR A 1 265 ? -7.085 -36.967 -34.281 1.00 87.56 265 THR A CA 1
ATOM 1971 C C . THR A 1 265 ? -6.740 -36.008 -33.128 1.00 87.56 265 THR A C 1
ATOM 1973 O O . THR A 1 265 ? -5.816 -35.196 -33.264 1.00 87.56 265 THR A O 1
ATOM 1976 N N . PRO A 1 266 ? -7.446 -36.073 -31.983 1.00 86.12 266 PRO A N 1
ATOM 1977 C CA . PRO A 1 266 ? -7.118 -35.268 -30.803 1.00 86.12 266 PRO A CA 1
ATOM 1978 C C . PRO A 1 266 ? -5.665 -35.448 -30.342 1.00 86.12 266 PRO A C 1
ATOM 1980 O O . PRO A 1 266 ? -4.980 -34.458 -30.087 1.00 86.12 266 PRO A O 1
ATOM 1983 N N . GLN A 1 267 ? -5.156 -36.683 -30.356 1.00 88.50 267 GLN A N 1
ATOM 1984 C CA . GLN A 1 267 ? -3.766 -36.995 -30.013 1.00 88.50 267 GLN A CA 1
ATOM 1985 C C . GLN A 1 267 ? -2.753 -36.328 -30.968 1.00 88.50 267 GLN A C 1
ATOM 1987 O O . GLN A 1 267 ? -1.739 -35.788 -30.527 1.00 88.50 267 GLN A O 1
ATOM 1992 N N . GLU A 1 268 ? -3.035 -36.281 -32.277 1.00 90.75 268 GLU A N 1
ATOM 1993 C CA . GLU A 1 268 ? -2.189 -35.581 -33.260 1.00 90.75 268 GLU A CA 1
ATOM 1994 C C . GLU A 1 268 ? -2.186 -34.059 -33.065 1.00 90.75 268 GLU A C 1
ATOM 1996 O O . GLU A 1 268 ? -1.176 -33.399 -33.332 1.00 90.75 268 GLU A O 1
ATOM 2001 N N . LEU A 1 269 ? -3.312 -33.488 -32.624 1.00 91.00 269 LEU A N 1
ATOM 2002 C CA . LEU A 1 269 ? -3.414 -32.065 -32.306 1.00 91.00 269 LEU A CA 1
ATOM 2003 C C . LEU A 1 269 ? -2.681 -31.742 -31.008 1.00 91.00 269 LEU A C 1
ATOM 2005 O O . LEU A 1 269 ? -1.911 -30.792 -30.989 1.00 91.00 269 LEU A O 1
ATOM 2009 N N . LEU A 1 270 ? -2.840 -32.546 -29.960 1.00 92.12 270 LEU A N 1
ATOM 2010 C CA . LEU A 1 270 ? -2.159 -32.348 -28.678 1.00 92.12 270 LEU A CA 1
ATOM 2011 C C . LEU A 1 270 ? -0.644 -32.582 -28.764 1.00 92.12 270 LEU A C 1
ATOM 2013 O O . LEU A 1 270 ? 0.113 -31.932 -28.049 1.00 92.12 270 LEU A O 1
ATOM 2017 N N . ALA A 1 271 ? -0.175 -33.431 -29.684 1.00 92.25 271 ALA A N 1
ATOM 2018 C CA . ALA A 1 271 ? 1.254 -33.605 -29.941 1.00 92.25 271 ALA A CA 1
ATOM 2019 C C . ALA A 1 271 ? 1.923 -32.353 -30.540 1.00 92.25 271 ALA A C 1
ATOM 2021 O O . ALA A 1 271 ? 3.137 -32.189 -30.417 1.00 92.25 271 ALA A O 1
ATOM 2022 N N . ARG A 1 272 ? 1.163 -31.483 -31.224 1.00 92.12 272 ARG A N 1
ATOM 2023 C CA . ARG A 1 272 ? 1.626 -30.193 -31.770 1.00 92.12 272 ARG A CA 1
ATOM 2024 C C . ARG A 1 272 ? 0.464 -29.192 -31.810 1.00 92.12 272 ARG A C 1
ATOM 2026 O O . ARG A 1 272 ? -0.044 -28.930 -32.906 1.00 92.12 272 ARG A O 1
ATOM 2033 N N . PRO A 1 273 ? 0.047 -28.644 -30.656 1.00 91.31 273 PRO A N 1
ATOM 2034 C CA . PRO A 1 273 ? -1.190 -27.880 -30.532 1.00 91.31 273 PRO A CA 1
ATOM 2035 C C . PRO A 1 273 ? -1.084 -26.573 -31.317 1.00 91.31 273 PRO A C 1
ATOM 2037 O O . PRO A 1 273 ? -0.272 -25.712 -30.970 1.00 91.31 273 PRO A O 1
ATOM 2040 N N . PRO A 1 274 ? -1.877 -26.388 -32.391 1.00 92.88 274 PRO A N 1
ATOM 2041 C CA . PRO A 1 274 ? -1.955 -25.094 -33.050 1.00 92.88 274 PRO A CA 1
ATOM 2042 C C . PRO A 1 274 ? -2.491 -24.039 -32.067 1.00 92.88 274 PRO A C 1
ATOM 2044 O O . PRO A 1 274 ? -3.392 -24.352 -31.294 1.00 92.88 274 PRO A O 1
ATOM 2047 N N . PRO A 1 275 ? -2.055 -22.771 -32.126 1.00 92.69 275 PRO A N 1
ATOM 2048 C CA . PRO A 1 275 ? -2.554 -21.737 -31.211 1.00 92.69 275 PRO A CA 1
ATOM 2049 C C . PRO A 1 275 ? -4.082 -21.587 -31.225 1.00 92.69 275 PRO A C 1
ATOM 2051 O O . PRO A 1 275 ? -4.712 -21.469 -30.180 1.00 92.69 275 PRO A O 1
ATOM 2054 N N . LYS A 1 276 ? -4.687 -21.700 -32.415 1.00 93.06 276 LYS A N 1
ATOM 2055 C CA . LYS A 1 276 ? -6.145 -21.688 -32.583 1.00 93.06 276 LYS A CA 1
ATOM 2056 C C . LYS A 1 276 ? -6.829 -22.862 -31.869 1.00 93.06 276 LYS A C 1
ATOM 2058 O O . LYS A 1 276 ? -7.900 -22.687 -31.318 1.00 93.06 276 LYS A O 1
ATOM 2063 N N . PHE A 1 277 ? -6.193 -24.033 -31.822 1.00 94.25 277 PHE A N 1
ATOM 2064 C CA . PHE A 1 277 ? -6.736 -25.194 -31.117 1.00 94.25 277 PHE A CA 1
ATOM 2065 C C . PHE A 1 277 ? -6.796 -24.965 -29.600 1.00 94.25 277 PHE A C 1
ATOM 2067 O O . PHE A 1 277 ? -7.774 -25.352 -28.976 1.00 94.25 277 PHE A O 1
ATOM 2074 N N . VAL A 1 278 ? -5.795 -24.298 -29.010 1.00 94.69 278 VAL A N 1
ATOM 2075 C CA . VAL A 1 278 ? -5.808 -23.943 -27.575 1.00 94.69 278 VAL A CA 1
ATOM 2076 C C . VAL A 1 278 ? -6.993 -23.026 -27.253 1.00 94.69 278 VAL A C 1
ATOM 2078 O O . VAL A 1 278 ? -7.683 -23.229 -26.257 1.00 94.69 278 VAL A O 1
ATOM 2081 N N . HIS A 1 279 ? -7.268 -22.057 -28.130 1.00 94.94 279 HIS A N 1
ATOM 2082 C CA . HIS A 1 279 ? -8.427 -21.169 -28.022 1.00 94.94 279 HIS A CA 1
ATOM 2083 C C . HIS A 1 279 ? -9.761 -21.903 -28.202 1.00 94.94 279 HIS A C 1
ATOM 2085 O O . HIS A 1 279 ? -10.637 -21.762 -27.352 1.00 94.94 279 HIS A O 1
ATOM 2091 N N . ASP A 1 280 ? -9.885 -22.750 -29.228 1.00 94.81 280 ASP A N 1
ATOM 2092 C CA . ASP A 1 280 ? -11.091 -23.550 -29.479 1.00 94.81 280 ASP A CA 1
ATOM 2093 C C . ASP A 1 280 ? -11.409 -24.479 -28.283 1.00 94.81 280 ASP A C 1
ATOM 2095 O O . ASP A 1 280 ? -12.567 -24.613 -27.880 1.00 94.81 280 ASP A O 1
ATOM 2099 N N . VAL A 1 281 ? -10.385 -25.084 -27.661 1.00 95.19 281 VAL A N 1
ATOM 2100 C CA . VAL A 1 281 ? -10.535 -25.869 -26.421 1.00 95.19 281 VAL A CA 1
ATOM 2101 C C . VAL A 1 281 ? -11.004 -24.986 -25.262 1.00 95.19 281 VAL A C 1
ATOM 2103 O O . VAL A 1 281 ? -11.916 -25.378 -24.533 1.00 95.19 281 VAL A O 1
ATOM 2106 N N . GLY A 1 282 ? -10.431 -23.787 -25.108 1.00 95.00 282 GLY A N 1
ATOM 2107 C CA . GLY A 1 282 ? -10.857 -22.809 -24.104 1.00 95.00 282 GLY A CA 1
ATOM 2108 C C . GLY A 1 282 ? -12.335 -22.430 -24.236 1.00 95.00 282 GLY A C 1
ATOM 2109 O O . GLY A 1 282 ? -13.056 -22.447 -23.240 1.00 95.00 282 GLY A O 1
ATOM 2110 N N . LEU A 1 283 ? -12.813 -22.184 -25.460 1.00 94.38 283 LEU A N 1
ATOM 2111 C CA . LEU A 1 283 ? -14.222 -21.882 -25.731 1.00 94.38 283 LEU A CA 1
ATOM 2112 C C . LEU A 1 283 ? -15.149 -23.058 -25.410 1.00 94.38 283 LEU A C 1
ATOM 2114 O O . LEU A 1 283 ? -16.204 -22.865 -24.808 1.00 94.38 283 LEU A O 1
ATOM 2118 N N . LEU A 1 284 ? -14.763 -24.286 -25.762 1.00 94.06 284 LEU A N 1
ATOM 2119 C CA . LEU A 1 284 ? -15.565 -25.471 -25.444 1.00 94.06 284 LEU A CA 1
ATOM 2120 C C . LEU A 1 284 ? -15.647 -25.723 -23.937 1.00 94.06 284 LEU A C 1
ATOM 2122 O O . LEU A 1 284 ? -16.720 -26.043 -23.422 1.00 94.06 284 LEU A O 1
ATOM 2126 N N . ILE A 1 285 ? -14.539 -25.546 -23.214 1.00 94.44 285 ILE A N 1
ATOM 2127 C CA . ILE A 1 285 ? -14.527 -25.627 -21.749 1.00 94.44 285 ILE A CA 1
ATOM 2128 C C . ILE A 1 285 ? -15.412 -24.531 -21.160 1.00 94.44 285 ILE A C 1
ATOM 2130 O O . ILE A 1 285 ? -16.164 -24.804 -20.219 1.00 94.44 285 ILE A O 1
ATOM 2134 N N . ALA A 1 286 ? -15.387 -23.328 -21.736 1.00 93.94 286 ALA A N 1
ATOM 2135 C CA . ALA A 1 286 ? -16.237 -22.236 -21.296 1.00 93.94 286 ALA A CA 1
ATOM 2136 C C . ALA A 1 286 ? -17.722 -22.542 -21.467 1.00 93.94 286 ALA A C 1
ATOM 2138 O O . ALA A 1 286 ? -18.498 -22.385 -20.525 1.00 93.94 286 ALA A O 1
ATOM 2139 N N . GLN A 1 287 ? -18.106 -23.092 -22.616 1.00 92.50 287 GLN A N 1
ATOM 2140 C CA . GLN A 1 287 ? -19.476 -23.532 -22.875 1.00 92.50 287 GLN A CA 1
ATOM 2141 C C . GLN A 1 287 ? -19.910 -24.685 -21.954 1.00 92.50 287 GLN A C 1
ATOM 2143 O O . GLN A 1 287 ? -21.056 -24.717 -21.508 1.00 92.50 287 GLN A O 1
ATOM 2148 N N . ALA A 1 288 ? -19.013 -25.625 -21.638 1.00 92.81 288 ALA A N 1
ATOM 2149 C CA . ALA A 1 288 ? -19.344 -26.815 -20.850 1.00 92.81 288 ALA A CA 1
ATOM 2150 C C . ALA A 1 288 ? -19.357 -26.583 -19.328 1.00 92.81 288 ALA A C 1
ATOM 2152 O O . ALA A 1 288 ? -20.073 -27.276 -18.597 1.00 92.81 288 ALA A O 1
ATOM 2153 N N . THR A 1 289 ? -18.542 -25.651 -18.830 1.00 93.94 289 THR A N 1
ATOM 2154 C CA . THR A 1 289 ? -18.303 -25.464 -17.385 1.00 93.94 289 THR A CA 1
ATOM 2155 C C . THR A 1 289 ? -18.641 -24.067 -16.873 1.00 93.94 289 THR A C 1
ATOM 2157 O O . THR A 1 289 ? -18.689 -23.864 -15.661 1.00 93.94 289 THR A O 1
ATOM 2160 N N . GLY A 1 290 ? -18.864 -23.100 -17.768 1.00 91.69 290 GLY A N 1
ATOM 2161 C CA . GLY A 1 290 ? -19.023 -21.691 -17.412 1.00 91.69 290 GLY A CA 1
ATOM 2162 C C . GLY A 1 290 ? -17.734 -21.024 -16.917 1.00 91.69 290 GLY A C 1
ATOM 2163 O O . GLY A 1 290 ? -17.805 -19.915 -16.394 1.00 91.69 290 GLY A O 1
ATOM 2164 N N . PHE A 1 291 ? -16.582 -21.689 -17.042 1.00 92.00 291 PHE A N 1
ATOM 2165 C CA . PHE A 1 291 ? -15.254 -21.130 -16.781 1.00 92.00 291 PHE A CA 1
ATOM 2166 C C . PHE A 1 291 ? -14.807 -20.246 -17.964 1.00 92.00 291 PHE A C 1
ATOM 2168 O O . PHE A 1 291 ? -15.204 -20.517 -19.081 1.00 92.00 291 PHE A O 1
ATOM 2175 N N . LEU A 1 292 ? -14.004 -19.191 -17.786 1.00 91.38 292 LEU A N 1
ATOM 2176 C CA . LEU A 1 292 ? -13.562 -18.314 -18.899 1.00 91.38 292 LEU A CA 1
ATOM 2177 C C . LEU A 1 292 ? -14.681 -17.607 -19.712 1.00 91.38 292 LEU A C 1
ATOM 2179 O O . LEU A 1 292 ? -14.522 -17.396 -20.912 1.00 91.38 292 LEU A O 1
ATOM 2183 N N . GLN A 1 293 ? -15.792 -17.172 -19.101 1.00 88.12 293 GLN A N 1
ATOM 2184 C CA . GLN A 1 293 ? -16.873 -16.460 -19.831 1.00 88.12 293 GLN A CA 1
ATOM 2185 C C . GLN A 1 293 ? -16.434 -15.148 -20.506 1.00 88.12 293 GLN A C 1
ATOM 2187 O O . GLN A 1 293 ? -17.121 -14.642 -21.385 1.00 88.12 293 GLN A O 1
ATOM 2192 N N . THR A 1 294 ? -15.298 -14.589 -20.090 1.00 88.81 294 THR A N 1
ATOM 2193 C CA . THR A 1 294 ? -14.710 -13.369 -20.659 1.00 88.81 294 THR A CA 1
ATOM 2194 C C . THR A 1 294 ? -13.822 -13.634 -21.877 1.00 88.81 294 THR A C 1
ATOM 2196 O O . THR A 1 294 ? -13.278 -12.689 -22.445 1.00 88.81 294 THR A O 1
ATOM 2199 N N . LEU A 1 295 ? -13.634 -14.896 -22.278 1.00 91.19 295 LEU A N 1
ATOM 2200 C CA . LEU A 1 295 ? -12.823 -15.251 -23.439 1.00 91.19 295 LEU A CA 1
ATOM 2201 C C . LEU A 1 295 ? -13.540 -14.844 -24.736 1.00 91.19 295 LEU A C 1
ATOM 2203 O O . LEU A 1 295 ? -14.676 -15.246 -24.971 1.00 91.19 295 LEU A O 1
ATOM 2207 N N . SER A 1 296 ? -12.862 -14.074 -25.592 1.00 90.25 296 SER A N 1
ATOM 2208 C CA . SER A 1 296 ? -13.384 -13.680 -26.909 1.00 90.25 296 SER A CA 1
ATOM 2209 C C . SER A 1 296 ? -13.719 -14.906 -27.762 1.00 90.25 296 SER A C 1
ATOM 2211 O O . SER A 1 296 ? -12.872 -15.784 -27.927 1.00 90.25 296 SER A O 1
ATOM 2213 N N . GLU A 1 297 ? -14.917 -14.948 -28.352 1.00 90.75 297 GLU A N 1
ATOM 2214 C CA . GLU A 1 297 ? -15.307 -15.992 -29.314 1.00 90.75 297 GLU A CA 1
ATOM 2215 C C . GLU A 1 297 ? -14.513 -15.894 -30.626 1.00 90.75 297 GLU A C 1
ATOM 2217 O O . GLU A 1 297 ? -14.249 -16.901 -31.286 1.00 90.75 297 GLU A O 1
ATOM 2222 N N . GLU A 1 298 ? -14.095 -14.684 -31.003 1.00 91.06 298 GLU A N 1
ATOM 2223 C CA . GLU A 1 298 ? -13.364 -14.437 -32.240 1.00 91.06 298 GLU A CA 1
ATOM 2224 C C . GLU A 1 298 ? -11.853 -14.609 -32.038 1.00 91.06 298 GLU A C 1
ATOM 2226 O O . GLU A 1 298 ? -11.272 -14.092 -31.079 1.00 91.06 298 GLU A O 1
ATOM 2231 N N . TRP A 1 299 ? -11.211 -15.336 -32.961 1.00 91.88 299 TRP A N 1
ATOM 2232 C CA . TRP A 1 299 ? -9.758 -15.498 -32.996 1.00 91.88 299 TRP A CA 1
ATOM 2233 C C . TRP A 1 299 ? -9.126 -14.314 -33.744 1.00 91.88 299 TRP A C 1
ATOM 2235 O O . TRP A 1 299 ? -9.305 -14.218 -34.962 1.00 91.88 299 TRP A O 1
ATOM 2245 N N . PRO A 1 300 ? -8.371 -13.434 -33.066 1.00 91.38 300 PRO A N 1
ATOM 2246 C CA . PRO A 1 300 ? -7.873 -12.197 -33.649 1.00 91.38 300 PRO A CA 1
ATOM 2247 C C . PRO A 1 300 ? -6.847 -12.477 -34.749 1.00 91.38 300 PRO A C 1
ATOM 2249 O O . PRO A 1 300 ? -6.083 -13.441 -34.681 1.00 91.38 300 PRO A O 1
ATOM 2252 N N . GLU A 1 301 ? -6.788 -11.615 -35.766 1.00 90.12 301 GLU A N 1
ATOM 2253 C CA . GLU A 1 301 ? -5.738 -11.665 -36.792 1.00 90.12 301 GLU A CA 1
ATOM 2254 C C . GLU A 1 301 ? -4.378 -11.123 -36.308 1.00 90.12 301 GLU A C 1
ATOM 2256 O O . GLU A 1 301 ? -3.366 -11.803 -36.561 1.00 90.12 301 GLU A O 1
ATOM 2261 N N . PRO A 1 302 ? -4.315 -9.973 -35.592 1.00 94.31 302 PRO A N 1
ATOM 2262 C CA . PRO A 1 302 ? -3.064 -9.408 -35.090 1.00 94.31 302 PRO A CA 1
ATOM 2263 C C . PRO A 1 302 ? -2.323 -10.366 -34.160 1.00 94.31 302 PRO A C 1
ATOM 2265 O O . PRO A 1 302 ? -2.925 -11.176 -33.453 1.00 94.31 302 PRO A O 1
ATOM 2268 N N . ARG A 1 303 ? -0.990 -10.287 -34.155 1.00 92.19 303 ARG A N 1
ATOM 2269 C CA . ARG A 1 303 ? -0.158 -11.163 -33.322 1.00 92.19 303 ARG A CA 1
ATOM 2270 C C . ARG A 1 303 ? -0.345 -10.851 -31.840 1.00 92.19 303 ARG A C 1
ATOM 2272 O O . ARG A 1 303 ? -0.417 -11.778 -31.043 1.00 92.19 303 ARG A O 1
ATOM 2279 N N . GLU A 1 304 ? -0.432 -9.572 -31.509 1.00 93.56 304 GLU A N 1
ATOM 2280 C CA . GLU A 1 304 ? -0.563 -9.038 -30.157 1.00 93.56 304 GLU A CA 1
ATOM 2281 C C . GLU A 1 304 ? -1.862 -9.544 -29.518 1.00 93.56 304 GLU A C 1
ATOM 2283 O O . GLU A 1 304 ? -1.812 -10.205 -28.489 1.00 93.56 304 GLU A O 1
ATOM 2288 N N . GLY A 1 305 ? -2.996 -9.435 -30.221 1.00 93.06 305 GLY A N 1
ATOM 2289 C CA . GLY A 1 305 ? -4.274 -9.956 -29.719 1.00 93.06 305 GLY A CA 1
ATOM 2290 C C . GLY A 1 305 ? -4.280 -11.473 -29.477 1.00 93.06 305 GLY A C 1
ATOM 2291 O O . GLY A 1 305 ? -4.959 -11.954 -28.574 1.00 93.06 305 GLY A O 1
ATOM 2292 N N . LYS A 1 306 ? -3.501 -12.256 -30.239 1.00 94.94 306 LYS A N 1
ATOM 2293 C CA . LYS A 1 306 ? -3.357 -13.705 -29.985 1.00 94.94 306 LYS A CA 1
ATOM 2294 C C . LYS A 1 306 ? -2.550 -13.983 -28.721 1.00 94.94 306 LYS A C 1
ATOM 2296 O O . LYS A 1 306 ? -2.841 -14.953 -28.026 1.00 94.94 306 LYS A O 1
ATOM 2301 N N . ILE A 1 307 ? -1.528 -13.166 -28.457 1.00 95.31 307 ILE A N 1
ATOM 2302 C CA . ILE A 1 307 ? -0.738 -13.240 -27.226 1.00 95.31 307 ILE A CA 1
ATOM 2303 C C . ILE A 1 307 ? -1.645 -12.932 -26.038 1.00 95.31 307 ILE A C 1
ATOM 2305 O O . ILE A 1 307 ? -1.690 -13.733 -25.110 1.00 95.31 307 ILE A O 1
ATOM 2309 N N . ASP A 1 308 ? -2.427 -11.856 -26.121 1.00 94.88 308 ASP A N 1
ATOM 2310 C CA . ASP A 1 308 ? -3.316 -11.415 -25.044 1.00 94.88 308 ASP A CA 1
ATOM 2311 C C . ASP A 1 308 ? -4.364 -12.479 -24.689 1.00 94.88 308 ASP A C 1
ATOM 2313 O O . ASP A 1 308 ? -4.584 -12.768 -23.516 1.00 94.88 308 ASP A O 1
ATOM 2317 N N . ILE A 1 309 ? -4.963 -13.139 -25.688 1.00 95.56 309 ILE A N 1
ATOM 2318 C CA . ILE A 1 309 ? -5.934 -14.222 -25.453 1.00 95.56 309 ILE A CA 1
ATOM 2319 C C . ILE A 1 309 ? -5.288 -15.432 -24.773 1.00 95.56 309 ILE A C 1
ATOM 2321 O O . ILE A 1 309 ? -5.859 -15.988 -23.835 1.00 95.56 309 ILE A O 1
ATOM 2325 N N . LEU A 1 310 ? -4.116 -15.867 -25.243 1.00 96.12 310 LEU A N 1
ATOM 2326 C CA . LEU A 1 310 ? -3.422 -17.013 -24.651 1.00 96.12 310 LEU A CA 1
ATOM 2327 C C . LEU A 1 310 ? -2.934 -16.700 -23.231 1.00 96.12 310 LEU A C 1
ATOM 2329 O O . LEU A 1 310 ? -3.023 -17.563 -22.358 1.00 96.12 310 LEU A O 1
ATOM 2333 N N . GLN A 1 311 ? -2.470 -15.471 -22.997 1.00 96.56 311 GLN A N 1
ATOM 2334 C CA . GLN A 1 311 ? -2.075 -14.999 -21.674 1.00 96.56 311 GLN A CA 1
ATOM 2335 C C . GLN A 1 311 ? -3.279 -14.947 -20.730 1.00 96.56 311 GLN A C 1
ATOM 2337 O O . GLN A 1 311 ? -3.205 -15.481 -19.629 1.00 96.56 311 GLN A O 1
ATOM 2342 N N . HIS A 1 312 ? -4.421 -14.423 -21.189 1.00 95.25 312 HIS A N 1
ATOM 2343 C CA . HIS A 1 312 ? -5.660 -14.388 -20.408 1.00 95.25 312 HIS A CA 1
ATOM 2344 C C . HIS A 1 312 ? -6.108 -15.786 -19.967 1.00 95.25 312 HIS A C 1
ATOM 2346 O O . HIS A 1 312 ? -6.480 -15.979 -18.812 1.00 95.25 312 HIS A O 1
ATOM 2352 N N . ILE A 1 313 ? -6.020 -16.794 -20.845 1.00 96.31 313 ILE A N 1
ATOM 2353 C CA . ILE A 1 313 ? -6.303 -18.191 -20.468 1.00 96.31 313 ILE A CA 1
ATOM 2354 C C . ILE A 1 313 ? -5.351 -18.649 -19.353 1.00 96.31 313 ILE A C 1
ATOM 2356 O O . ILE A 1 313 ? -5.806 -19.206 -18.354 1.00 96.31 313 ILE A O 1
ATOM 2360 N N . ALA A 1 314 ? -4.045 -18.412 -19.501 1.00 96.81 314 ALA A N 1
ATOM 2361 C CA . ALA A 1 314 ? -3.047 -18.814 -18.512 1.00 96.81 314 ALA A CA 1
ATOM 2362 C C . ALA A 1 314 ? -3.248 -18.118 -17.155 1.00 96.81 314 ALA A C 1
ATOM 2364 O O . ALA A 1 314 ? -3.192 -18.782 -16.118 1.00 96.81 314 ALA A O 1
ATOM 2365 N N . ASP A 1 315 ? -3.555 -16.821 -17.157 1.00 95.94 315 ASP A N 1
ATOM 2366 C CA . ASP A 1 315 ? -3.781 -16.020 -15.953 1.00 95.94 315 ASP A CA 1
ATOM 2367 C C . ASP A 1 315 ? -5.033 -16.476 -15.197 1.00 95.94 315 ASP A C 1
ATOM 2369 O O . ASP A 1 315 ? -5.010 -16.622 -13.975 1.00 95.94 315 ASP A O 1
ATOM 2373 N N . GLN A 1 316 ? -6.120 -16.781 -15.910 1.00 95.50 316 GLN A N 1
ATOM 2374 C CA . GLN A 1 316 ? -7.350 -17.298 -15.302 1.00 95.50 316 GLN A CA 1
ATOM 2375 C C . GLN A 1 316 ? -7.150 -18.691 -14.693 1.00 95.50 316 GLN A C 1
ATOM 2377 O O . GLN A 1 316 ? -7.669 -18.988 -13.610 1.00 95.50 316 GLN A O 1
ATOM 2382 N N . VAL A 1 317 ? -6.367 -19.548 -15.354 1.00 96.38 317 VAL A N 1
ATOM 2383 C CA . VAL A 1 317 ? -5.975 -20.856 -14.811 1.00 96.38 317 VAL A CA 1
ATOM 2384 C C . VAL A 1 317 ? -5.111 -20.683 -13.561 1.00 96.38 317 VAL A C 1
ATOM 2386 O O . VAL A 1 317 ? -5.389 -21.324 -12.545 1.00 96.38 317 VAL A O 1
ATOM 2389 N N . ALA A 1 318 ? -4.118 -19.788 -13.599 1.00 94.75 318 ALA A N 1
ATOM 2390 C CA . ALA A 1 318 ? -3.265 -19.478 -12.454 1.00 94.75 318 ALA A CA 1
ATOM 2391 C C . ALA A 1 318 ? -4.094 -18.990 -11.257 1.00 94.75 318 ALA A C 1
ATOM 2393 O O . ALA A 1 318 ? -3.990 -19.549 -10.164 1.00 94.75 318 ALA A O 1
ATOM 2394 N N . ALA A 1 319 ? -4.980 -18.017 -11.491 1.00 93.19 319 ALA A N 1
ATOM 2395 C CA . ALA A 1 319 ? -5.849 -17.433 -10.477 1.00 93.19 319 ALA A CA 1
ATOM 2396 C C . ALA A 1 319 ? -6.767 -18.482 -9.830 1.00 93.19 319 ALA A C 1
ATOM 2398 O O . ALA A 1 319 ? -6.870 -18.548 -8.606 1.00 93.19 319 ALA A O 1
ATOM 2399 N N . THR A 1 320 ? -7.379 -19.354 -10.635 1.00 93.25 320 THR A N 1
ATOM 2400 C CA . THR A 1 320 ? -8.321 -20.379 -10.148 1.00 93.25 320 THR A CA 1
ATOM 2401 C C . THR A 1 320 ? -7.631 -21.483 -9.349 1.00 93.25 320 THR A C 1
ATOM 2403 O O . THR A 1 320 ? -8.213 -22.045 -8.420 1.00 93.25 320 THR A O 1
ATOM 2406 N N . LEU A 1 321 ? -6.382 -21.806 -9.693 1.00 92.94 321 LEU A N 1
ATOM 2407 C CA . LEU A 1 321 ? -5.590 -22.818 -8.993 1.00 92.94 321 LEU A CA 1
ATOM 2408 C C . LEU A 1 321 ? -4.758 -22.251 -7.833 1.00 92.94 321 LEU A C 1
ATOM 2410 O O . LEU A 1 321 ? -4.136 -23.035 -7.117 1.00 92.94 321 LEU A O 1
ATOM 2414 N N . GLY A 1 322 ? -4.754 -20.930 -7.623 1.00 90.69 322 GLY A N 1
ATOM 2415 C CA . GLY A 1 322 ? -3.937 -20.271 -6.598 1.00 90.69 322 GLY A CA 1
ATOM 2416 C C . GLY A 1 322 ? -2.437 -20.280 -6.913 1.00 90.69 322 GLY A C 1
ATOM 2417 O O . GLY A 1 322 ? -1.612 -20.231 -6.002 1.00 90.69 322 GLY A O 1
ATOM 2418 N N . LEU A 1 323 ? -2.069 -20.373 -8.193 1.00 91.00 323 LEU A N 1
ATOM 2419 C CA . LEU A 1 323 ? -0.683 -20.305 -8.651 1.00 91.00 323 LEU A CA 1
ATOM 2420 C C . LEU A 1 323 ? -0.286 -18.841 -8.871 1.00 91.00 323 LEU A C 1
ATOM 2422 O O . LEU A 1 323 ? -1.070 -18.056 -9.395 1.00 91.00 323 LEU A O 1
ATOM 2426 N N . ARG A 1 324 ? 0.952 -18.473 -8.513 1.00 84.00 324 ARG A N 1
ATOM 2427 C CA . ARG A 1 324 ? 1.484 -17.122 -8.788 1.00 84.00 324 ARG A CA 1
ATOM 2428 C C . ARG A 1 324 ? 1.598 -16.843 -10.288 1.00 84.00 324 ARG A C 1
ATOM 2430 O O . ARG A 1 324 ? 1.366 -15.723 -10.719 1.00 84.00 324 ARG A O 1
ATOM 2437 N N . SER A 1 325 ? 1.971 -17.862 -11.052 1.00 89.44 325 SER A N 1
ATOM 2438 C CA . SER A 1 325 ? 2.009 -17.864 -12.511 1.00 89.44 325 SER A CA 1
ATOM 2439 C C . SER A 1 325 ? 2.059 -19.310 -13.011 1.00 89.44 325 SER A C 1
ATOM 2441 O O . SER A 1 325 ? 2.454 -20.220 -12.275 1.00 89.44 325 SER A O 1
ATOM 2443 N N . VAL A 1 326 ? 1.648 -19.532 -14.259 1.00 92.00 326 VAL A N 1
ATOM 2444 C CA . VAL A 1 326 ? 1.870 -20.798 -14.973 1.00 92.00 326 VAL A CA 1
ATOM 2445 C C . VAL A 1 326 ? 3.148 -20.647 -15.799 1.00 92.00 326 VAL A C 1
ATOM 2447 O O . VAL A 1 326 ? 3.344 -19.614 -16.432 1.00 92.00 326 VAL A O 1
ATOM 2450 N N . ASP A 1 327 ? 4.026 -21.656 -15.794 1.00 91.00 327 ASP A N 1
ATOM 2451 C CA . ASP A 1 327 ? 5.207 -21.700 -16.672 1.00 91.00 327 ASP A CA 1
ATOM 2452 C C . ASP A 1 327 ? 4.754 -21.896 -18.129 1.00 91.00 327 ASP A C 1
ATOM 2454 O O . ASP A 1 327 ? 4.602 -23.020 -18.609 1.00 91.00 327 ASP A O 1
ATOM 2458 N N . PHE A 1 328 ? 4.434 -20.783 -18.785 1.00 92.19 328 PHE A N 1
ATOM 2459 C CA . PHE A 1 328 ? 3.846 -20.709 -20.116 1.00 92.19 328 PHE A CA 1
ATOM 2460 C C . PHE A 1 328 ? 4.190 -19.356 -20.754 1.00 92.19 328 PHE A C 1
ATOM 2462 O O . PHE A 1 328 ? 3.863 -18.317 -20.185 1.00 92.19 328 PHE A O 1
ATOM 2469 N N . ASP A 1 329 ? 4.821 -19.363 -21.934 1.00 94.75 329 ASP A N 1
ATOM 2470 C CA . ASP A 1 329 ? 5.045 -18.153 -22.738 1.00 94.75 329 ASP A CA 1
ATOM 2471 C C . ASP A 1 329 ? 4.155 -18.170 -24.003 1.00 94.75 329 ASP A C 1
ATOM 2473 O O . ASP A 1 329 ? 4.407 -18.947 -24.939 1.00 94.75 329 ASP A O 1
ATOM 2477 N N . PRO A 1 330 ? 3.131 -17.298 -24.097 1.00 94.31 330 PRO A N 1
ATOM 2478 C CA . PRO A 1 330 ? 2.235 -17.238 -25.255 1.00 94.31 330 PRO A CA 1
ATOM 2479 C C . PRO A 1 330 ? 2.966 -16.931 -26.573 1.00 94.31 330 PRO A C 1
ATOM 2481 O O . PRO A 1 330 ? 2.536 -17.375 -27.645 1.00 94.31 330 PRO A O 1
ATOM 2484 N N . ALA A 1 331 ? 4.091 -16.206 -26.533 1.00 94.12 331 ALA A N 1
ATOM 2485 C CA . ALA A 1 331 ? 4.852 -15.868 -27.730 1.00 94.12 331 ALA A CA 1
ATOM 2486 C C . ALA A 1 331 ? 5.561 -17.086 -28.338 1.00 94.12 331 ALA A C 1
ATOM 2488 O O . ALA A 1 331 ? 5.765 -17.126 -29.558 1.00 94.12 331 ALA A O 1
ATOM 2489 N N . ASP A 1 332 ? 5.936 -18.065 -27.517 1.00 92.69 332 ASP A N 1
ATOM 2490 C CA . ASP A 1 332 ? 6.597 -19.289 -27.959 1.00 92.69 332 ASP A CA 1
ATOM 2491 C C . ASP A 1 332 ? 5.601 -20.359 -28.413 1.00 92.69 332 ASP A C 1
ATOM 2493 O O . ASP A 1 332 ? 5.856 -21.027 -29.423 1.00 92.69 332 ASP A O 1
ATOM 2497 N N . VAL A 1 333 ? 4.403 -20.403 -27.824 1.00 91.81 333 VAL A N 1
ATOM 2498 C CA . VAL A 1 333 ? 3.286 -21.215 -28.339 1.00 91.81 333 VAL A CA 1
ATOM 2499 C C . VAL A 1 333 ? 2.872 -20.781 -29.742 1.00 91.81 333 VAL A C 1
ATOM 2501 O O . VAL A 1 333 ? 2.690 -21.622 -30.625 1.00 91.81 333 VAL A O 1
ATOM 2504 N N . LEU A 1 334 ? 2.815 -19.472 -30.011 1.00 91.62 334 LEU A N 1
ATOM 2505 C CA . LEU A 1 334 ? 2.534 -18.962 -31.360 1.00 91.62 334 LEU A CA 1
ATOM 2506 C C . LEU A 1 334 ? 3.569 -19.398 -32.405 1.00 91.62 334 LEU A C 1
ATOM 2508 O O . LEU A 1 334 ? 3.241 -19.503 -33.588 1.00 91.62 334 LEU A O 1
ATOM 2512 N N . LYS A 1 335 ? 4.805 -19.680 -31.981 1.00 91.44 335 LYS A N 1
ATOM 2513 C CA . LYS A 1 335 ? 5.878 -20.201 -32.842 1.00 91.44 335 LYS A CA 1
ATOM 2514 C C . LYS A 1 335 ? 5.886 -21.735 -32.916 1.00 91.44 335 LYS A C 1
ATOM 2516 O O . LYS A 1 335 ? 6.753 -22.288 -33.591 1.00 91.44 335 LYS A O 1
ATOM 2521 N N . GLY A 1 336 ? 4.969 -22.420 -32.227 1.00 88.56 336 GLY A N 1
ATOM 2522 C CA . GLY A 1 336 ? 4.947 -23.880 -32.109 1.00 88.56 336 GLY A CA 1
ATOM 2523 C C . GLY A 1 336 ? 6.105 -24.445 -31.280 1.00 88.56 336 GLY A C 1
ATOM 2524 O O . GLY A 1 336 ? 6.521 -25.583 -31.506 1.00 88.56 336 GLY A O 1
ATOM 2525 N N . LYS A 1 337 ? 6.666 -23.641 -30.371 1.00 90.81 337 LYS A N 1
ATOM 2526 C CA . LYS A 1 337 ? 7.679 -24.057 -29.394 1.00 90.81 337 LYS A CA 1
ATOM 2527 C C . LYS A 1 337 ? 7.002 -24.437 -28.072 1.00 90.81 337 LYS A C 1
ATOM 2529 O O . LYS A 1 337 ? 5.812 -24.211 -27.899 1.00 90.81 337 LYS A O 1
ATOM 2534 N N . GLU A 1 338 ? 7.759 -25.060 -27.170 1.00 90.81 338 GLU A N 1
ATOM 2535 C CA . GLU A 1 338 ? 7.301 -25.412 -25.813 1.00 90.81 338 GLU A CA 1
ATOM 2536 C C . GLU A 1 338 ? 5.996 -26.235 -25.761 1.00 90.81 338 GLU A C 1
ATOM 2538 O O . GLU A 1 338 ? 5.125 -26.033 -24.913 1.00 90.81 338 GLU A O 1
ATOM 2543 N N . VAL A 1 339 ? 5.876 -27.221 -26.658 1.00 94.69 339 VAL A N 1
ATOM 2544 C CA . VAL A 1 339 ? 4.735 -28.154 -26.687 1.00 94.69 339 VAL A CA 1
ATOM 2545 C C . VAL A 1 339 ? 4.435 -28.769 -25.309 1.00 94.69 339 VAL A C 1
ATOM 2547 O O . VAL A 1 339 ? 3.271 -28.714 -24.916 1.00 94.69 339 VAL A O 1
ATOM 2550 N N . PRO A 1 340 ? 5.419 -29.276 -24.531 1.00 95.12 340 PRO A N 1
ATOM 2551 C CA . PRO A 1 340 ? 5.144 -29.869 -23.216 1.00 95.12 340 PRO A CA 1
ATOM 2552 C C . PRO A 1 340 ? 4.450 -28.898 -22.247 1.00 95.12 340 PRO A C 1
ATOM 2554 O O . PRO A 1 340 ? 3.480 -29.264 -21.589 1.00 95.12 340 PRO A O 1
ATOM 2557 N N . LYS A 1 341 ? 4.867 -27.625 -22.232 1.00 95.44 341 LYS A N 1
ATOM 2558 C CA . LYS A 1 341 ? 4.251 -26.582 -21.397 1.00 95.44 341 LYS A CA 1
ATOM 2559 C C . LYS A 1 341 ? 2.849 -26.208 -21.870 1.00 95.44 341 LYS A C 1
ATOM 2561 O O . LYS A 1 341 ? 1.961 -25.980 -21.057 1.00 95.44 341 LYS A O 1
ATOM 2566 N N . THR A 1 342 ? 2.622 -26.204 -23.184 1.00 96.44 342 THR A N 1
ATOM 2567 C CA . THR A 1 342 ? 1.282 -25.973 -23.752 1.00 96.44 342 THR A CA 1
ATOM 2568 C C . THR A 1 342 ? 0.319 -27.098 -23.364 1.00 96.44 342 THR A C 1
ATOM 2570 O O . THR A 1 342 ? -0.819 -26.844 -22.980 1.00 96.44 342 THR A O 1
ATOM 2573 N N . VAL A 1 343 ? 0.786 -28.349 -23.410 1.00 96.50 343 VAL A N 1
ATOM 2574 C CA . VAL A 1 343 ? 0.028 -29.532 -22.976 1.00 96.50 343 VAL A CA 1
ATOM 2575 C C . VAL A 1 343 ? -0.265 -29.466 -21.473 1.00 96.50 343 VAL A C 1
ATOM 2577 O O . VAL A 1 343 ? -1.402 -29.688 -21.060 1.00 96.50 343 VAL A O 1
ATOM 2580 N N . LYS A 1 344 ? 0.720 -29.061 -20.665 1.00 95.88 344 LYS A N 1
ATOM 2581 C CA . LYS A 1 344 ? 0.554 -28.819 -19.226 1.00 95.88 344 LYS A CA 1
ATOM 2582 C C . LYS A 1 344 ? -0.494 -27.746 -18.930 1.00 95.88 344 LYS A C 1
ATOM 2584 O O . LYS A 1 344 ? -1.336 -27.944 -18.059 1.00 95.88 344 LYS A O 1
ATOM 2589 N N . LEU A 1 345 ? -0.491 -26.634 -19.674 1.00 96.88 345 LEU A N 1
ATOM 2590 C CA . LEU A 1 345 ? -1.515 -25.593 -19.546 1.00 96.88 345 LEU A CA 1
ATOM 2591 C C . LEU A 1 345 ? -2.914 -26.158 -19.822 1.00 96.88 345 LEU A C 1
ATOM 2593 O O . LEU A 1 345 ? -3.835 -25.865 -19.068 1.00 96.88 345 LEU A O 1
ATOM 2597 N N . LEU A 1 346 ? -3.082 -26.986 -20.858 1.00 97.00 346 LEU A N 1
ATOM 2598 C CA . LEU A 1 346 ? -4.374 -27.608 -21.177 1.00 97.00 346 LEU A CA 1
ATOM 2599 C C . LEU A 1 346 ? -4.862 -28.559 -20.070 1.00 97.00 346 LEU A C 1
ATOM 2601 O O . LEU A 1 346 ? -6.055 -28.587 -19.766 1.00 97.00 346 LEU A O 1
ATOM 2605 N N . GLN A 1 347 ? -3.952 -29.298 -19.429 1.00 96.38 347 GLN A N 1
ATOM 2606 C CA . GLN A 1 347 ? -4.274 -30.114 -18.254 1.00 96.38 347 GLN A CA 1
ATOM 2607 C C . GLN A 1 347 ? -4.701 -29.245 -17.060 1.00 96.38 347 GLN A C 1
ATOM 2609 O O . GLN A 1 347 ? -5.750 -29.487 -16.461 1.00 96.38 347 GLN A O 1
ATOM 2614 N N . LEU A 1 348 ? -3.930 -28.198 -16.740 1.00 96.94 348 LEU A N 1
ATOM 2615 C CA . LEU A 1 348 ? -4.263 -27.253 -15.667 1.00 96.94 348 LEU A CA 1
ATOM 2616 C C . LEU A 1 348 ? -5.595 -26.542 -15.933 1.00 96.94 348 LEU A C 1
ATOM 2618 O O . LEU A 1 348 ? -6.379 -26.345 -15.008 1.00 96.94 348 LEU A O 1
ATOM 2622 N N . LEU A 1 349 ? -5.880 -26.214 -17.193 1.00 96.62 349 LEU A N 1
ATOM 2623 C CA . LEU A 1 349 ? -7.141 -25.626 -17.629 1.00 96.62 349 LEU A CA 1
ATOM 2624 C C . LEU A 1 349 ? -8.330 -26.545 -17.328 1.00 96.62 349 LEU A C 1
ATOM 2626 O O . LEU A 1 349 ? -9.336 -26.081 -16.792 1.00 96.62 349 LEU A O 1
ATOM 2630 N N . ALA A 1 350 ? -8.204 -27.845 -17.601 1.00 96.44 350 ALA A N 1
ATOM 2631 C CA . ALA A 1 350 ? -9.232 -28.820 -17.251 1.00 96.44 350 ALA A CA 1
ATOM 2632 C C . ALA A 1 350 ? -9.451 -28.890 -15.726 1.00 96.44 350 ALA A C 1
ATOM 2634 O O . ALA A 1 350 ? -10.585 -28.819 -15.249 1.00 96.44 350 ALA A O 1
ATOM 2635 N N . VAL A 1 351 ? -8.374 -28.958 -14.939 1.00 95.81 351 VAL A N 1
ATOM 2636 C CA . VAL A 1 351 ? -8.463 -28.997 -13.466 1.00 95.81 351 VAL A CA 1
ATOM 2637 C C . VAL A 1 351 ? -9.115 -27.722 -12.912 1.00 95.81 351 VAL A C 1
ATOM 2639 O O . VAL A 1 351 ? -10.019 -27.801 -12.075 1.00 95.81 351 VAL A O 1
ATOM 2642 N N . ALA A 1 352 ? -8.715 -26.549 -13.409 1.00 95.88 352 ALA A N 1
ATOM 2643 C CA . ALA A 1 352 ? -9.280 -25.258 -13.020 1.00 95.88 352 ALA A CA 1
ATOM 2644 C C . ALA A 1 352 ? -10.785 -25.184 -13.320 1.00 95.88 352 ALA A C 1
ATOM 2646 O O . ALA A 1 352 ? -11.579 -24.840 -12.442 1.00 95.88 352 ALA A O 1
ATOM 2647 N N . ALA A 1 353 ? -11.193 -25.590 -14.524 1.00 96.00 353 ALA A N 1
ATOM 2648 C CA . ALA A 1 353 ? -12.592 -25.594 -14.937 1.00 96.00 353 ALA A CA 1
ATOM 2649 C C . ALA A 1 353 ? -13.455 -26.561 -14.109 1.00 96.00 353 ALA A C 1
ATOM 2651 O O . ALA A 1 353 ? -14.577 -26.227 -13.722 1.00 96.00 353 ALA A O 1
ATOM 2652 N N . ALA A 1 354 ? -12.927 -27.745 -13.779 1.00 94.94 354 ALA A N 1
ATOM 2653 C CA . ALA A 1 354 ? -13.610 -28.700 -12.911 1.00 94.94 354 ALA A CA 1
ATOM 2654 C C . ALA A 1 354 ? -13.810 -28.141 -11.492 1.00 94.94 354 ALA A C 1
ATOM 2656 O O . ALA A 1 354 ? -14.903 -28.258 -10.935 1.00 94.94 354 ALA A O 1
ATOM 2657 N N . ARG A 1 355 ? -12.791 -27.487 -10.916 1.00 93.06 355 ARG A N 1
ATOM 2658 C CA . ARG A 1 355 ? -12.902 -26.822 -9.606 1.00 93.06 355 ARG A CA 1
ATOM 2659 C C . ARG A 1 355 ? -13.916 -25.687 -9.621 1.00 93.06 355 ARG A C 1
ATOM 2661 O O . ARG A 1 355 ? -14.739 -25.607 -8.713 1.00 93.06 355 ARG A O 1
ATOM 2668 N N . HIS A 1 356 ? -13.894 -24.859 -10.664 1.00 91.19 356 HIS A N 1
ATOM 2669 C CA . HIS A 1 356 ? -14.850 -23.769 -10.835 1.00 91.19 356 HIS A CA 1
ATOM 2670 C C . HIS A 1 356 ? -16.295 -24.290 -10.884 1.00 91.19 356 HIS A C 1
ATOM 2672 O O . HIS A 1 356 ? -17.161 -23.792 -10.169 1.00 91.19 356 HIS A O 1
ATOM 2678 N N . LYS A 1 357 ? -16.543 -25.366 -11.643 1.00 90.06 357 LYS A N 1
ATOM 2679 C CA . LYS A 1 357 ? -17.862 -26.015 -11.737 1.00 90.06 357 LYS A CA 1
ATOM 2680 C C . LYS A 1 357 ? -18.375 -26.563 -10.397 1.00 90.06 357 LYS A C 1
ATOM 2682 O O . LYS A 1 357 ? -19.583 -26.600 -10.181 1.00 90.06 357 LYS A O 1
ATOM 2687 N N . HIS A 1 358 ? -17.482 -27.005 -9.511 1.00 82.69 358 HIS A N 1
ATOM 2688 C CA . HIS A 1 358 ? -17.835 -27.582 -8.208 1.00 82.69 358 HIS A CA 1
ATOM 2689 C C . HIS A 1 358 ? -17.877 -26.567 -7.058 1.00 82.69 358 HIS A C 1
ATOM 2691 O O . HIS A 1 358 ? -18.233 -26.930 -5.936 1.00 82.69 358 HIS A O 1
ATOM 2697 N N . GLN A 1 359 ? -17.544 -25.300 -7.305 1.00 80.88 359 GLN A N 1
ATOM 2698 C CA . GLN A 1 359 ? -17.582 -24.282 -6.268 1.00 80.88 359 GLN A CA 1
ATOM 2699 C C . GLN A 1 359 ? -19.045 -23.885 -5.965 1.00 80.88 359 GLN A C 1
ATOM 2701 O O . GLN A 1 359 ? -19.769 -23.487 -6.883 1.00 80.88 359 GLN A O 1
ATOM 2706 N N . PRO A 1 360 ? -19.515 -23.984 -4.703 1.00 46.75 360 PRO A N 1
ATOM 2707 C CA . PRO A 1 360 ? -20.894 -23.665 -4.332 1.00 46.75 360 PRO A CA 1
ATOM 2708 C C . PRO A 1 360 ? -21.121 -22.154 -4.475 1.00 46.75 360 PRO A C 1
ATOM 2710 O O . PRO A 1 360 ? -20.746 -21.365 -3.613 1.00 46.75 360 PRO A O 1
ATOM 2713 N N . GLY A 1 361 ? -21.661 -21.761 -5.626 1.00 52.31 361 GLY A N 1
ATOM 2714 C CA . GLY A 1 361 ? -21.824 -20.373 -6.064 1.00 52.31 361 GLY A CA 1
ATOM 2715 C C . GLY A 1 361 ? -22.064 -20.250 -7.575 1.00 52.31 361 GLY A C 1
ATOM 2716 O O . GLY A 1 361 ? -22.691 -19.291 -8.015 1.00 52.31 361 GLY A O 1
ATOM 2717 N N . GLY A 1 362 ? -21.652 -21.247 -8.370 1.00 40.62 362 GLY A N 1
ATOM 2718 C CA . GLY A 1 362 ? -21.957 -21.316 -9.802 1.00 40.62 362 GLY A CA 1
ATOM 2719 C C . GLY A 1 362 ? -23.383 -21.805 -10.064 1.00 40.62 362 GLY A C 1
ATOM 2720 O O . GLY A 1 362 ? -23.630 -23.007 -10.134 1.00 40.62 362 GLY A O 1
ATOM 2721 N N . THR A 1 363 ? -24.341 -20.888 -10.198 1.00 39.00 363 THR A N 1
ATOM 2722 C CA . THR A 1 363 ? -25.688 -21.222 -10.677 1.00 39.00 363 THR A CA 1
ATOM 2723 C C . THR A 1 363 ? -25.687 -21.403 -12.193 1.00 39.00 363 THR A C 1
ATOM 2725 O O . THR A 1 363 ? -25.198 -20.568 -12.951 1.00 39.00 363 THR A O 1
ATOM 2728 N N . ALA A 1 364 ? -26.263 -22.518 -12.637 1.00 42.38 364 ALA A N 1
ATOM 2729 C CA . ALA A 1 364 ? -26.666 -22.722 -14.016 1.00 42.38 364 ALA A CA 1
ATOM 2730 C C . ALA A 1 364 ? -27.953 -21.927 -14.314 1.00 42.38 364 ALA A C 1
ATOM 2732 O O . ALA A 1 364 ? -28.896 -21.965 -13.530 1.00 42.38 364 ALA A O 1
ATOM 2733 N N . ALA A 1 365 ? -27.981 -21.310 -15.500 1.00 37.97 365 ALA A N 1
ATOM 2734 C CA . ALA A 1 365 ? -29.137 -20.781 -16.232 1.00 37.97 365 ALA A CA 1
ATOM 2735 C C . ALA A 1 365 ? -29.824 -19.486 -15.728 1.00 37.97 365 ALA A C 1
ATOM 2737 O O . ALA A 1 365 ? -30.734 -19.511 -14.910 1.00 37.97 365 ALA A O 1
ATOM 2738 N N . GLY A 1 366 ? -29.491 -18.380 -16.410 1.00 31.89 366 GLY A N 1
ATOM 2739 C CA . GLY A 1 366 ? -30.470 -17.519 -17.091 1.00 31.89 366 GLY A CA 1
ATOM 2740 C C . GLY A 1 366 ? -31.231 -16.467 -16.276 1.00 31.89 366 GLY A C 1
ATOM 2741 O O . GLY A 1 366 ? -32.295 -16.753 -15.742 1.00 31.89 366 GLY A O 1
ATOM 2742 N N . GLY A 1 367 ? -30.786 -15.207 -16.373 1.00 29.16 367 GLY A N 1
ATOM 2743 C CA . GLY A 1 367 ? -31.662 -14.032 -16.259 1.00 29.16 367 GLY A CA 1
ATOM 2744 C C . GLY A 1 367 ? -31.236 -12.964 -15.246 1.00 29.16 367 GLY A C 1
ATOM 2745 O O . GLY A 1 367 ? -31.353 -13.172 -14.049 1.00 29.16 367 GLY A O 1
ATOM 2746 N N . ALA A 1 368 ? -30.878 -11.793 -15.788 1.00 27.69 368 ALA A N 1
ATOM 2747 C CA . ALA A 1 368 ? -30.776 -10.467 -15.163 1.00 27.69 368 ALA A CA 1
ATOM 2748 C C . ALA A 1 368 ? -29.680 -10.223 -14.095 1.00 27.69 368 ALA A C 1
ATOM 2750 O O . ALA A 1 368 ? -29.621 -10.854 -13.047 1.00 27.69 368 ALA A O 1
ATOM 2751 N N . LEU A 1 369 ? -28.849 -9.220 -14.409 1.00 38.91 369 LEU A N 1
ATOM 2752 C CA . LEU A 1 369 ? -27.786 -8.584 -13.617 1.00 38.91 369 LEU A CA 1
ATOM 2753 C C . LEU A 1 369 ? -28.136 -8.408 -12.125 1.00 38.91 369 LEU A C 1
ATOM 2755 O O . LEU A 1 369 ? -29.247 -7.992 -11.795 1.00 38.91 369 LEU A O 1
ATOM 2759 N N . PRO A 1 370 ? -27.144 -8.606 -11.239 1.00 32.75 370 PRO A N 1
ATOM 2760 C CA . PRO A 1 370 ? -26.323 -7.466 -10.831 1.00 32.75 370 PRO A CA 1
ATOM 2761 C C . PRO A 1 370 ? -24.815 -7.727 -10.971 1.00 32.75 370 PRO A C 1
ATOM 2763 O O . PRO A 1 370 ? -24.327 -8.834 -10.761 1.00 32.75 370 PRO A O 1
ATOM 2766 N N . GLN A 1 371 ? -24.082 -6.670 -11.333 1.00 36.19 371 GLN A N 1
ATOM 2767 C CA . GLN A 1 371 ? -22.620 -6.615 -11.306 1.00 36.19 371 GLN A CA 1
ATOM 2768 C C . GLN A 1 371 ? -22.121 -6.894 -9.883 1.00 36.19 371 GLN A C 1
ATOM 2770 O O . GLN A 1 371 ? -22.244 -6.046 -9.003 1.00 36.19 371 GLN A O 1
ATOM 2775 N N . ALA A 1 372 ? -21.552 -8.078 -9.675 1.00 31.34 372 ALA A N 1
ATOM 2776 C CA . ALA A 1 372 ? -20.706 -8.384 -8.534 1.00 31.34 372 ALA A CA 1
ATOM 2777 C C . ALA A 1 372 ? -19.270 -8.538 -9.048 1.00 31.34 372 ALA A C 1
ATOM 2779 O O . ALA A 1 372 ? -18.987 -9.367 -9.915 1.00 31.34 372 ALA A O 1
ATOM 2780 N N . SER A 1 373 ? -18.392 -7.669 -8.559 1.00 34.94 373 SER A N 1
ATOM 2781 C CA . SER A 1 373 ? -16.974 -7.597 -8.897 1.00 34.94 373 SER A CA 1
ATOM 2782 C C . SER A 1 373 ? -16.230 -8.885 -8.501 1.00 34.94 373 SER A C 1
ATOM 2784 O O . SER A 1 373 ? -16.459 -9.403 -7.407 1.00 34.94 373 SER A O 1
ATOM 2786 N N . PRO A 1 374 ? -15.300 -9.402 -9.325 1.00 36.28 374 PRO A N 1
ATOM 2787 C CA . PRO A 1 374 ? -14.498 -10.568 -8.977 1.00 36.28 374 PRO A CA 1
ATOM 2788 C C . PRO A 1 374 ? -13.269 -10.135 -8.163 1.00 36.28 374 PRO A C 1
ATOM 2790 O O . PRO A 1 374 ? -12.229 -9.805 -8.727 1.00 36.28 374 PRO A O 1
ATOM 2793 N N . GLN A 1 375 ? -13.380 -10.122 -6.832 1.00 36.06 375 GLN A N 1
ATOM 2794 C CA . GLN A 1 375 ? -12.216 -9.948 -5.941 1.00 36.06 375 GLN A CA 1
ATOM 2795 C C . GLN A 1 375 ? -12.252 -10.793 -4.655 1.00 36.06 375 GLN A C 1
ATOM 2797 O O . GLN A 1 375 ? -11.333 -10.744 -3.841 1.00 36.06 375 GLN A O 1
ATOM 2802 N N . GLU A 1 376 ? -13.258 -11.648 -4.480 1.00 37.75 376 GLU A N 1
ATOM 2803 C CA . GLU A 1 376 ? -13.328 -12.561 -3.341 1.00 37.75 376 GLU A CA 1
ATOM 2804 C C . GLU A 1 376 ? -12.680 -13.902 -3.697 1.00 37.75 376 GLU A C 1
ATOM 2806 O O . GLU A 1 376 ? -13.345 -14.751 -4.288 1.00 37.75 376 GLU A O 1
ATOM 2811 N N . LYS A 1 377 ? -11.391 -14.085 -3.361 1.00 42.25 377 LYS A N 1
ATOM 2812 C CA . LYS A 1 377 ? -10.778 -15.365 -2.891 1.00 42.25 377 LYS A CA 1
ATOM 2813 C C . LYS A 1 377 ? -9.239 -15.397 -2.901 1.00 42.25 377 LYS A C 1
ATOM 2815 O O . LYS A 1 377 ? -8.652 -16.469 -2.997 1.00 42.25 377 LYS A O 1
ATOM 2820 N N . GLN A 1 378 ? -8.566 -14.258 -2.714 1.00 36.56 378 GLN A N 1
ATOM 2821 C CA . GLN A 1 378 ? -7.136 -14.249 -2.350 1.00 36.56 378 GLN A CA 1
ATOM 2822 C C . GLN A 1 378 ? -6.841 -13.879 -0.886 1.00 36.56 378 GLN A C 1
ATOM 2824 O O . GLN A 1 378 ? -5.685 -13.902 -0.486 1.00 36.56 378 GLN A O 1
ATOM 2829 N N . GLY A 1 379 ? -7.853 -13.632 -0.048 1.00 43.16 379 GLY A N 1
ATOM 2830 C CA . GLY A 1 379 ? -7.657 -13.224 1.348 1.00 43.16 379 GLY A CA 1
ATOM 2831 C C . GLY A 1 379 ? -8.390 -14.107 2.348 1.00 43.16 379 GLY A C 1
ATOM 2832 O O . GLY A 1 379 ? -9.299 -13.629 3.011 1.00 43.16 379 GLY A O 1
ATOM 2833 N N . GLN A 1 380 ? -8.006 -15.378 2.512 1.00 53.62 380 GLN A N 1
ATOM 2834 C CA . GLN A 1 380 ? -8.635 -16.257 3.519 1.00 53.62 380 GLN A CA 1
ATOM 2835 C C . GLN A 1 380 ? -8.468 -15.779 4.984 1.00 53.62 380 GLN A C 1
ATOM 2837 O O . GLN A 1 380 ? -9.018 -16.407 5.883 1.00 53.62 380 GLN A O 1
ATOM 2842 N N . GLY A 1 381 ? -7.792 -14.649 5.231 1.00 59.41 381 GLY A N 1
ATOM 2843 C CA . GLY A 1 381 ? -7.720 -13.981 6.534 1.00 59.41 381 GLY A CA 1
ATOM 2844 C C . GLY A 1 381 ? -7.944 -12.462 6.517 1.00 59.41 381 GLY A C 1
ATOM 2845 O O . GLY A 1 381 ? -7.934 -11.863 7.590 1.00 59.41 381 GLY A O 1
ATOM 2846 N N . VAL A 1 382 ? -8.157 -11.841 5.348 1.00 67.19 382 VAL A N 1
ATOM 2847 C CA . VAL A 1 382 ? -8.354 -10.386 5.218 1.00 67.19 382 VAL A CA 1
ATOM 2848 C C . VAL A 1 382 ? -9.841 -10.090 5.371 1.00 67.19 382 VAL A C 1
ATOM 2850 O O . VAL A 1 382 ? -10.655 -10.559 4.578 1.00 67.19 382 VAL A O 1
ATOM 2853 N N . ARG A 1 383 ? -10.205 -9.349 6.417 1.00 80.75 383 ARG A N 1
ATOM 2854 C CA . ARG A 1 383 ? -11.602 -9.064 6.774 1.00 80.75 383 ARG A CA 1
ATOM 2855 C C . ARG A 1 383 ? -11.865 -7.568 6.740 1.00 80.75 383 ARG A C 1
ATOM 2857 O O . ARG A 1 383 ? -10.962 -6.771 7.002 1.00 80.75 383 ARG A O 1
ATOM 2864 N N . SER A 1 384 ? -13.108 -7.194 6.453 1.00 87.31 384 SER A N 1
ATOM 2865 C CA . SER A 1 384 ? -13.538 -5.792 6.540 1.00 87.31 384 SER A CA 1
ATOM 2866 C C . SER A 1 384 ? -13.395 -5.267 7.975 1.00 87.31 384 SER A C 1
ATOM 2868 O O . SER A 1 384 ? -13.483 -6.041 8.936 1.00 87.31 384 SER A O 1
ATOM 2870 N N . ALA A 1 385 ? -13.237 -3.951 8.162 1.00 86.31 385 ALA A N 1
ATOM 2871 C CA . ALA A 1 385 ? -13.081 -3.366 9.500 1.00 86.31 385 ALA A CA 1
ATOM 2872 C C . ALA A 1 385 ? -14.270 -3.681 10.436 1.00 86.31 385 ALA A C 1
ATOM 2874 O O . ALA A 1 385 ? -14.118 -3.761 11.656 1.00 86.31 385 ALA A O 1
ATOM 2875 N N . THR A 1 386 ? -15.462 -3.910 9.873 1.00 86.75 386 THR A N 1
ATOM 2876 C CA . THR A 1 386 ? -16.657 -4.298 10.639 1.00 86.75 386 THR A CA 1
ATOM 2877 C C . THR A 1 386 ? -16.556 -5.723 11.182 1.00 86.75 386 THR A C 1
ATOM 2879 O O . THR A 1 386 ? -16.841 -5.960 12.355 1.00 86.75 386 THR A O 1
ATOM 2882 N N . GLU A 1 387 ? -16.125 -6.674 10.357 1.00 90.62 387 GLU A N 1
ATOM 2883 C CA . GLU A 1 387 ? -15.938 -8.067 10.777 1.00 90.62 387 GLU A CA 1
ATOM 2884 C C . GLU A 1 387 ? -14.777 -8.209 11.765 1.00 90.62 387 GLU A C 1
ATOM 2886 O O . GLU A 1 387 ? -14.855 -8.996 12.708 1.00 90.62 387 GLU A O 1
ATOM 2891 N N . VAL A 1 388 ? -13.728 -7.406 11.575 1.00 93.31 388 VAL A N 1
ATOM 2892 C CA . VAL A 1 388 ? -12.588 -7.287 12.488 1.00 93.31 388 VAL A CA 1
ATOM 2893 C C . VAL A 1 388 ? -13.046 -6.916 13.899 1.00 93.31 388 VAL A C 1
ATOM 2895 O O . VAL A 1 388 ? -12.624 -7.553 14.858 1.00 93.31 388 VAL A O 1
ATOM 2898 N N . LEU A 1 389 ? -13.940 -5.939 14.063 1.00 93.88 389 LEU A N 1
ATOM 2899 C CA . LEU A 1 389 ? -14.425 -5.563 15.397 1.00 93.88 389 LEU A CA 1
ATOM 2900 C C . LEU A 1 389 ? -15.185 -6.702 16.086 1.00 93.88 389 LEU A C 1
ATOM 2902 O O . LEU A 1 389 ? -14.914 -6.995 17.250 1.00 93.88 389 LEU A O 1
ATOM 2906 N N . ALA A 1 390 ? -16.063 -7.398 15.357 1.00 93.00 390 ALA A N 1
ATOM 2907 C CA . ALA A 1 390 ? -16.778 -8.560 15.889 1.00 93.00 390 ALA A CA 1
ATOM 2908 C C . ALA A 1 390 ? -15.812 -9.691 16.296 1.00 93.00 390 ALA A C 1
ATOM 2910 O O . ALA A 1 390 ? -15.993 -10.334 17.332 1.00 93.00 390 ALA A O 1
ATOM 2911 N N . ALA A 1 391 ? -14.752 -9.901 15.510 1.00 94.25 391 ALA A N 1
ATOM 2912 C CA . ALA A 1 391 ? -13.680 -10.833 15.836 1.00 94.25 391 ALA A CA 1
ATOM 2913 C C . ALA A 1 391 ? -12.957 -10.445 17.132 1.00 94.25 391 ALA A C 1
ATOM 2915 O O . ALA A 1 391 ? -12.792 -11.276 18.022 1.00 94.25 391 ALA A O 1
ATOM 2916 N N . LEU A 1 392 ? -12.553 -9.178 17.263 1.00 96.25 392 LEU A N 1
ATOM 2917 C CA . LEU A 1 392 ? -11.847 -8.686 18.444 1.00 96.25 392 LEU A CA 1
ATOM 2918 C C . LEU A 1 392 ? -12.711 -8.800 19.707 1.00 96.25 392 LEU A C 1
ATOM 2920 O O . LEU A 1 392 ? -12.188 -9.136 20.762 1.00 96.25 392 LEU A O 1
ATOM 2924 N N . GLU A 1 393 ? -14.024 -8.573 19.623 1.00 96.44 393 GLU A N 1
ATOM 2925 C CA . GLU A 1 393 ? -14.948 -8.789 20.747 1.00 96.44 393 GLU A CA 1
ATOM 2926 C C . GLU A 1 393 ? -15.035 -10.261 21.177 1.00 96.44 393 GLU A C 1
ATOM 2928 O O . GLU A 1 393 ? -15.074 -10.555 22.376 1.00 96.44 393 GLU A O 1
ATOM 2933 N N . ALA A 1 394 ? -15.052 -11.195 20.218 1.00 96.19 394 ALA A N 1
ATOM 2934 C CA . ALA A 1 394 ? -14.994 -12.629 20.505 1.00 96.19 394 ALA A CA 1
ATOM 2935 C C . ALA A 1 394 ? -13.659 -13.009 21.172 1.00 96.19 394 ALA A C 1
ATOM 2937 O O . ALA A 1 394 ? -13.646 -13.734 22.170 1.00 96.19 394 ALA A O 1
ATOM 2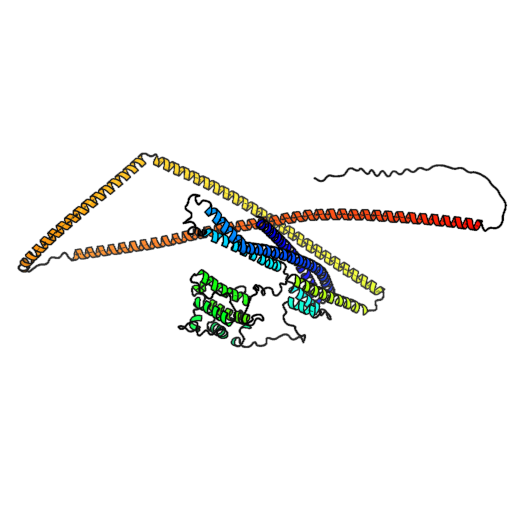938 N N . ILE A 1 395 ? -12.543 -12.452 20.686 1.00 97.12 395 ILE A N 1
ATOM 2939 C CA . ILE A 1 395 ? -11.220 -12.631 21.296 1.00 97.12 395 ILE A CA 1
ATOM 2940 C C . ILE A 1 395 ? -11.200 -12.092 22.735 1.00 97.12 395 ILE A C 1
ATOM 2942 O O . ILE A 1 395 ? -10.738 -12.794 23.634 1.00 97.12 395 ILE A O 1
ATOM 2946 N N . THR A 1 396 ? -11.737 -10.892 22.986 1.00 97.50 396 THR A N 1
ATOM 2947 C CA . THR A 1 396 ? -11.794 -10.296 24.333 1.00 97.50 396 THR A CA 1
ATOM 2948 C C . THR A 1 396 ? -12.518 -11.209 25.311 1.00 97.50 396 THR A C 1
ATOM 2950 O O . THR A 1 396 ? -11.990 -11.498 26.386 1.00 97.50 396 THR A O 1
ATOM 2953 N N . ARG A 1 397 ? -13.701 -11.706 24.929 1.00 96.50 397 ARG A N 1
ATOM 2954 C CA . ARG A 1 397 ? -14.489 -12.615 25.773 1.00 96.50 397 ARG A CA 1
ATOM 2955 C C . ARG A 1 397 ? -13.754 -13.929 26.034 1.00 96.50 397 ARG A C 1
ATOM 2957 O O . ARG A 1 397 ? -13.779 -14.418 27.160 1.00 96.50 397 ARG A O 1
ATOM 2964 N N . CYS A 1 398 ? -13.037 -14.459 25.043 1.00 96.56 398 CYS A N 1
ATOM 2965 C CA . CYS A 1 398 ? -12.225 -15.663 25.207 1.00 96.56 398 CYS A CA 1
ATOM 2966 C C . CYS A 1 398 ? -11.048 -15.453 26.180 1.00 96.56 398 CYS A C 1
ATOM 2968 O O . CYS A 1 398 ? -10.832 -16.273 27.073 1.00 96.56 398 CYS A O 1
ATOM 2970 N N . ILE A 1 399 ? -10.307 -14.346 26.055 1.00 96.31 399 ILE A N 1
ATOM 2971 C CA . ILE A 1 399 ? -9.169 -14.037 26.938 1.00 96.31 399 ILE A CA 1
ATOM 2972 C C . ILE A 1 399 ? -9.647 -13.784 28.376 1.00 96.31 399 ILE A C 1
ATOM 2974 O O . ILE A 1 399 ? -9.062 -14.319 29.317 1.00 96.31 399 ILE A O 1
ATOM 2978 N N . GLN A 1 400 ? -10.737 -13.032 28.564 1.00 96.06 400 GLN A N 1
ATOM 2979 C CA . GLN A 1 400 ? -11.360 -12.830 29.883 1.00 96.06 400 GLN A CA 1
ATOM 2980 C C . GLN A 1 400 ? -11.818 -14.168 30.489 1.00 96.06 400 GLN A C 1
ATOM 2982 O O . GLN A 1 400 ? -11.449 -14.489 31.620 1.00 96.06 400 GLN A O 1
ATOM 2987 N N . SER A 1 401 ? -12.484 -14.990 29.667 1.00 94.81 401 SER A N 1
ATOM 2988 C CA . SER A 1 401 ? -12.706 -16.436 29.807 1.00 94.81 401 SER A CA 1
ATOM 2989 C C . SER A 1 401 ? -11.598 -17.177 30.561 1.00 94.81 401 SER A C 1
ATOM 2991 O O . SER A 1 401 ? -11.778 -17.809 31.612 1.00 94.81 401 SER A O 1
ATOM 2993 N N . VAL A 1 402 ? -10.421 -17.123 29.950 1.00 94.19 402 VAL A N 1
ATOM 2994 C CA . VAL A 1 402 ? -9.218 -17.811 30.408 1.00 94.19 402 VAL A CA 1
ATOM 2995 C C . VAL A 1 402 ? -8.686 -17.192 31.696 1.00 94.19 402 VAL A C 1
ATOM 2997 O O . VAL A 1 402 ? -8.379 -17.920 32.640 1.00 94.19 402 VAL A O 1
ATOM 3000 N N . MET A 1 403 ? -8.598 -15.864 31.758 1.00 94.31 403 MET A N 1
ATOM 3001 C CA . MET A 1 403 ? -8.041 -15.151 32.907 1.00 94.31 403 MET A CA 1
ATOM 3002 C C . MET A 1 403 ? -8.831 -15.409 34.196 1.00 94.31 403 MET A C 1
ATOM 3004 O O . MET A 1 403 ? -8.227 -15.594 35.255 1.00 94.31 403 MET A O 1
ATOM 3008 N N . GLU A 1 404 ? -10.163 -15.470 34.123 1.00 94.50 404 GLU A N 1
ATOM 3009 C CA . GLU A 1 404 ? -11.024 -15.814 35.264 1.00 94.50 404 GLU A CA 1
ATOM 3010 C C . GLU A 1 404 ? -10.756 -17.240 35.767 1.00 94.50 404 GLU A C 1
ATOM 3012 O O . GLU A 1 404 ? -10.657 -17.480 36.973 1.00 94.50 404 GLU A O 1
ATOM 3017 N N . ARG A 1 405 ? -10.559 -18.194 34.850 1.00 92.00 405 ARG A N 1
ATOM 3018 C CA . ARG A 1 405 ? -10.261 -19.593 35.197 1.00 92.00 405 ARG A CA 1
ATOM 3019 C C . ARG A 1 405 ? -8.852 -19.775 35.751 1.00 92.00 405 ARG A C 1
ATOM 3021 O O . ARG A 1 405 ? -8.671 -20.541 36.695 1.00 92.00 405 ARG A O 1
ATOM 3028 N N . GLN A 1 406 ? -7.867 -19.059 35.214 1.00 88.31 406 GLN A N 1
ATOM 3029 C CA . GLN A 1 406 ? -6.515 -19.010 35.777 1.00 88.31 406 GLN A CA 1
ATOM 3030 C C . GLN A 1 406 ? -6.528 -18.424 37.196 1.00 88.31 406 GLN A C 1
ATOM 3032 O O . GLN A 1 406 ? -5.859 -18.955 38.081 1.00 88.31 406 GLN A O 1
ATOM 3037 N N . ALA A 1 407 ? -7.314 -17.367 37.442 1.00 88.12 407 ALA A N 1
ATOM 3038 C CA . ALA A 1 407 ? -7.462 -16.789 38.777 1.00 88.12 407 ALA A CA 1
ATOM 3039 C C . ALA A 1 407 ? -8.086 -17.790 39.767 1.00 88.12 407 ALA A C 1
ATOM 3041 O O . ALA A 1 407 ? -7.541 -17.990 40.850 1.00 88.12 407 ALA A O 1
ATOM 3042 N N . ALA A 1 408 ? -9.146 -18.500 39.365 1.00 87.88 408 ALA A N 1
ATOM 3043 C CA . ALA A 1 408 ? -9.801 -19.506 40.206 1.00 87.88 408 ALA A CA 1
ATOM 3044 C C . ALA A 1 408 ? -8.889 -20.694 40.590 1.00 87.88 408 ALA A C 1
ATOM 3046 O O . ALA A 1 408 ? -9.079 -21.304 41.648 1.00 87.88 408 ALA A O 1
ATOM 3047 N N . ARG A 1 409 ? -7.889 -21.029 39.758 1.00 81.12 409 ARG A N 1
ATOM 3048 C CA . ARG A 1 409 ? -6.882 -22.065 40.068 1.00 81.12 409 ARG A CA 1
ATOM 3049 C C . ARG A 1 409 ? -5.893 -21.636 41.146 1.00 81.12 409 ARG A C 1
ATOM 3051 O O . ARG A 1 409 ? -5.542 -22.457 41.989 1.00 81.12 409 ARG A O 1
ATOM 3058 N N . GLY A 1 410 ? -5.481 -20.367 41.147 1.00 71.00 410 GLY A N 1
ATOM 3059 C CA . GLY A 1 410 ? -4.607 -19.823 42.192 1.00 71.00 410 GLY A CA 1
ATOM 3060 C C . GLY A 1 410 ? -5.227 -19.982 43.584 1.00 71.00 410 GLY A C 1
ATOM 3061 O O . GLY A 1 410 ? -4.606 -20.545 44.484 1.00 71.00 410 GLY A O 1
ATOM 3062 N N . ASP A 1 411 ? -6.508 -19.630 43.718 1.00 63.66 411 ASP A N 1
ATOM 3063 C CA . ASP A 1 411 ? -7.225 -19.671 45.000 1.00 63.66 411 ASP A CA 1
ATOM 3064 C C . ASP A 1 411 ? -7.462 -21.099 45.533 1.00 63.66 411 ASP A C 1
ATOM 3066 O O . ASP A 1 411 ? -7.592 -21.320 46.742 1.00 63.66 411 ASP A O 1
ATOM 3070 N N . THR A 1 412 ? -7.534 -22.101 44.649 1.00 61.75 412 THR A N 1
ATOM 3071 C CA . THR A 1 412 ? -7.722 -23.508 45.048 1.00 61.75 412 THR A CA 1
ATOM 3072 C C . THR A 1 412 ? -6.416 -24.191 45.446 1.00 61.75 412 THR A C 1
ATOM 3074 O O . THR A 1 412 ? -6.441 -25.077 46.301 1.00 61.75 412 THR A O 1
ATOM 3077 N N . GLN A 1 413 ? -5.281 -23.758 44.894 1.00 56.56 413 GLN A N 1
ATOM 3078 C CA . GLN A 1 413 ? -3.962 -24.282 45.247 1.00 56.56 413 GLN A CA 1
ATOM 3079 C C . GLN A 1 413 ? -3.451 -23.717 46.586 1.00 56.56 413 GLN A C 1
ATOM 3081 O O . GLN A 1 413 ? -2.797 -24.435 47.343 1.00 56.56 413 GLN A O 1
ATOM 3086 N N . GLU A 1 414 ? -3.835 -22.487 46.945 1.00 50.03 414 GLU A N 1
ATOM 3087 C CA . GLU A 1 414 ? -3.484 -21.867 48.234 1.00 50.03 414 GLU A CA 1
ATOM 3088 C C . GLU A 1 414 ? -4.336 -22.367 49.419 1.00 50.03 414 GLU A C 1
ATOM 3090 O O . GLU A 1 414 ? -3.867 -22.399 50.557 1.00 50.03 414 GLU A O 1
ATOM 3095 N N . ARG A 1 415 ? -5.558 -22.869 49.187 1.00 48.69 415 ARG A N 1
ATOM 3096 C CA . ARG A 1 415 ? -6.433 -23.409 50.254 1.00 48.69 415 ARG A CA 1
ATOM 3097 C C . ARG A 1 415 ? -6.028 -24.785 50.808 1.00 48.69 415 ARG A C 1
ATOM 3099 O O . ARG A 1 415 ? -6.637 -25.248 51.772 1.00 48.69 415 ARG A O 1
ATOM 3106 N N . GLY A 1 416 ? -5.021 -25.444 50.232 1.00 46.66 416 GLY A N 1
ATOM 3107 C CA . GLY A 1 416 ? -4.574 -26.788 50.625 1.00 46.66 416 GLY A CA 1
ATOM 3108 C C . GLY A 1 416 ? -3.645 -26.861 51.845 1.00 46.66 416 GLY A C 1
ATOM 3109 O O . GLY A 1 416 ? -3.334 -27.961 52.301 1.00 46.66 416 GLY A O 1
ATOM 3110 N N . GLY A 1 417 ? -3.197 -25.733 52.397 1.00 48.81 417 GLY A N 1
ATOM 3111 C CA . GLY A 1 417 ? -2.314 -25.709 53.563 1.00 48.81 417 GLY A CA 1
ATOM 3112 C C . GLY A 1 417 ? -2.784 -24.684 54.580 1.00 48.81 417 GLY A C 1
ATOM 3113 O O . GLY A 1 417 ? -2.823 -23.499 54.285 1.00 48.81 417 GLY A O 1
ATOM 3114 N N . SER A 1 418 ? -3.113 -25.127 55.794 1.00 51.22 418 SER A N 1
ATOM 3115 C CA . SER A 1 418 ? -3.350 -24.241 56.936 1.00 51.22 418 SER A CA 1
ATOM 3116 C C . SER A 1 418 ? -2.091 -23.407 57.205 1.00 51.22 418 SER A C 1
ATOM 3118 O O . SER A 1 418 ? -1.149 -23.879 57.853 1.00 51.22 418 SER A O 1
ATOM 3120 N N . ALA A 1 419 ? -2.039 -22.196 56.662 1.00 45.66 419 ALA A N 1
ATOM 3121 C CA . ALA A 1 419 ? -0.955 -21.266 56.895 1.00 45.66 419 ALA A CA 1
ATOM 3122 C C . ALA A 1 419 ? -1.229 -20.532 58.210 1.00 45.66 419 ALA A C 1
ATOM 3124 O O . ALA A 1 419 ? -2.203 -19.804 58.368 1.00 45.66 419 ALA A O 1
ATOM 3125 N N . SER A 1 420 ? -0.384 -20.787 59.204 1.00 54.22 420 SER A N 1
ATOM 3126 C CA . SER A 1 420 ? -0.278 -19.909 60.363 1.00 54.22 420 SER A CA 1
ATOM 3127 C C . SER A 1 420 ? 0.242 -18.539 59.892 1.00 54.22 420 SER A C 1
ATOM 3129 O O . SER A 1 420 ? 1.089 -18.519 58.996 1.00 54.22 420 SER A O 1
ATOM 3131 N N . PRO A 1 421 ? -0.144 -17.418 60.528 1.00 60.03 421 PRO A N 1
ATOM 3132 C CA . PRO A 1 421 ? 0.297 -16.066 60.148 1.00 60.03 421 PRO A CA 1
ATOM 3133 C C . PRO A 1 421 ? 1.824 -15.892 60.042 1.00 60.03 421 PRO A C 1
ATOM 3135 O O . PRO A 1 421 ? 2.327 -15.069 59.287 1.00 60.03 421 PRO A O 1
ATOM 3138 N N . THR A 1 422 ? 2.594 -16.700 60.772 1.00 60.84 422 THR A N 1
ATOM 3139 C CA . THR A 1 422 ? 4.060 -16.748 60.684 1.00 60.84 422 THR A CA 1
ATOM 3140 C C . THR A 1 422 ? 4.579 -17.363 59.386 1.00 60.84 422 THR A C 1
ATOM 3142 O O . THR A 1 422 ? 5.594 -16.913 58.872 1.00 60.84 422 THR A O 1
ATOM 3145 N N . ARG A 1 423 ? 3.880 -18.347 58.816 1.00 61.53 423 ARG A N 1
ATOM 3146 C CA . ARG A 1 423 ? 4.271 -18.998 57.559 1.00 61.53 423 ARG A CA 1
ATOM 3147 C C . ARG A 1 423 ? 3.914 -18.147 56.342 1.00 61.53 423 ARG A C 1
ATOM 3149 O O . ARG A 1 423 ? 4.636 -18.177 55.358 1.00 61.53 423 ARG A O 1
ATOM 3156 N N . GLU A 1 424 ? 2.843 -17.360 56.428 1.00 63.53 424 GLU A N 1
ATOM 3157 C CA . GLU A 1 424 ? 2.496 -16.347 55.419 1.00 63.53 424 GLU A CA 1
ATOM 3158 C C . GLU A 1 424 ? 3.545 -15.234 55.366 1.00 63.53 424 GLU A C 1
ATOM 3160 O O . GLU A 1 424 ? 3.939 -14.814 54.285 1.00 63.53 424 GLU A O 1
ATOM 3165 N N . LEU A 1 425 ? 4.066 -14.811 56.523 1.00 69.94 425 LEU A N 1
ATOM 3166 C CA . LEU A 1 425 ? 5.174 -13.855 56.592 1.00 69.94 425 LEU A CA 1
ATOM 3167 C C . LEU A 1 425 ? 6.496 -14.452 56.092 1.00 69.94 425 LEU A C 1
ATOM 3169 O O . LEU A 1 425 ? 7.230 -13.776 55.380 1.00 69.94 425 LEU A O 1
ATOM 3173 N N . GLU A 1 426 ? 6.803 -15.709 56.423 1.00 72.44 426 GLU A N 1
ATOM 3174 C CA . GLU A 1 426 ? 7.995 -16.404 55.911 1.00 72.44 426 GLU A CA 1
ATOM 3175 C C . GLU A 1 426 ? 7.925 -16.644 54.398 1.00 72.44 426 GLU A C 1
ATOM 3177 O O . GLU A 1 426 ? 8.932 -16.486 53.708 1.00 72.44 426 GLU A O 1
ATOM 3182 N N . ASN A 1 427 ? 6.746 -16.986 53.874 1.00 69.50 427 ASN A N 1
ATOM 3183 C CA . ASN A 1 427 ? 6.513 -17.105 52.438 1.00 69.50 427 ASN A CA 1
ATOM 3184 C C . ASN A 1 427 ? 6.577 -15.729 51.767 1.00 69.50 427 ASN A C 1
ATOM 3186 O O . ASN A 1 427 ? 7.320 -15.574 50.812 1.00 69.50 427 ASN A O 1
ATOM 3190 N N . GLY A 1 428 ? 5.929 -14.701 52.322 1.00 78.12 428 GLY A N 1
ATOM 3191 C CA . GLY A 1 428 ? 5.998 -13.337 51.795 1.00 78.12 428 GLY A CA 1
ATOM 3192 C C . GLY A 1 428 ? 7.416 -12.755 51.811 1.00 78.12 428 GLY A C 1
ATOM 3193 O O . GLY A 1 428 ? 7.796 -12.038 50.889 1.00 78.12 428 GLY A O 1
ATOM 3194 N N . TYR A 1 429 ? 8.230 -13.098 52.815 1.00 77.44 429 TYR A N 1
ATOM 3195 C CA . TYR A 1 429 ? 9.651 -12.750 52.848 1.00 77.44 429 TYR A CA 1
ATOM 3196 C C . TYR A 1 429 ? 10.428 -13.466 51.742 1.00 77.44 429 TYR A C 1
ATOM 3198 O O . TYR A 1 429 ? 11.237 -12.836 51.066 1.00 77.44 429 TYR A O 1
ATOM 3206 N N . ARG A 1 430 ? 10.156 -14.757 51.519 1.00 79.62 430 ARG A N 1
ATOM 3207 C CA . ARG A 1 430 ? 10.791 -15.544 50.457 1.00 79.62 430 ARG A CA 1
ATOM 3208 C C . ARG A 1 430 ? 10.391 -15.044 49.065 1.00 79.62 430 ARG A C 1
ATOM 3210 O O . ARG A 1 430 ? 11.273 -14.844 48.241 1.00 79.62 430 ARG A O 1
ATOM 3217 N N . ASP A 1 431 ? 9.118 -14.721 48.854 1.00 78.50 431 ASP A N 1
ATOM 3218 C CA . ASP A 1 431 ? 8.599 -14.150 47.607 1.00 78.50 431 ASP A CA 1
ATOM 3219 C C . ASP A 1 431 ? 9.171 -12.749 47.342 1.00 78.50 431 ASP A C 1
ATOM 3221 O O . ASP A 1 431 ? 9.459 -12.390 46.204 1.00 78.50 431 ASP A O 1
ATOM 3225 N N . LEU A 1 432 ? 9.348 -11.926 48.384 1.00 81.88 432 LEU A N 1
ATOM 3226 C CA . LEU A 1 432 ? 10.021 -10.627 48.264 1.00 81.88 432 LEU A CA 1
ATOM 3227 C C . LEU A 1 432 ? 11.503 -10.786 47.919 1.00 81.88 432 LEU A C 1
ATOM 3229 O O . LEU A 1 432 ? 12.045 -9.983 47.162 1.00 81.88 432 LEU A O 1
ATOM 3233 N N . GLN A 1 433 ? 12.154 -11.808 48.469 1.00 86.00 433 GLN A N 1
ATOM 3234 C CA . GLN A 1 433 ? 13.554 -12.112 48.208 1.00 86.00 433 GLN A CA 1
ATOM 3235 C C . GLN A 1 433 ? 13.753 -12.632 46.776 1.00 86.00 433 GLN A C 1
ATOM 3237 O O . GLN A 1 433 ? 14.654 -12.162 46.085 1.00 86.00 433 GLN A O 1
ATOM 3242 N N . GLU A 1 434 ? 12.857 -13.498 46.299 1.00 85.88 434 GLU A N 1
ATOM 3243 C CA . GLU A 1 434 ? 12.810 -13.975 44.913 1.00 85.88 434 GLU A CA 1
ATOM 3244 C C . GLU A 1 434 ? 12.533 -12.819 43.942 1.00 85.88 434 GLU A C 1
ATOM 3246 O O . GLU A 1 434 ? 13.315 -12.601 43.021 1.00 85.88 434 GLU A O 1
ATOM 3251 N N . LYS A 1 435 ? 11.535 -11.966 44.217 1.00 83.06 435 LYS A N 1
ATOM 3252 C CA . LYS A 1 435 ? 11.260 -10.760 43.411 1.00 83.06 435 LYS A CA 1
ATOM 3253 C C . LYS A 1 435 ? 12.443 -9.797 43.352 1.00 83.06 435 LYS A C 1
ATOM 3255 O O . LYS A 1 435 ? 12.696 -9.203 42.308 1.00 83.06 435 LYS A O 1
ATOM 3260 N N . LEU A 1 436 ? 13.173 -9.621 44.453 1.00 89.62 436 LEU A N 1
ATOM 3261 C CA . LEU A 1 436 ? 14.371 -8.779 44.484 1.00 89.62 436 LEU A CA 1
ATOM 3262 C C . LEU A 1 436 ? 15.496 -9.372 43.618 1.00 89.62 436 LEU A C 1
ATOM 3264 O O . LEU A 1 436 ? 16.218 -8.635 42.943 1.00 89.62 436 LEU A O 1
ATOM 3268 N N . GLU A 1 437 ? 15.676 -10.692 43.650 1.00 88.19 437 GLU A N 1
ATOM 3269 C CA . GLU A 1 437 ? 16.659 -11.395 42.824 1.00 88.19 437 GLU A CA 1
ATOM 3270 C C . GLU A 1 437 ? 16.278 -11.365 41.340 1.00 88.19 437 GLU A C 1
ATOM 3272 O O . GLU A 1 437 ? 17.130 -11.062 40.502 1.00 88.19 437 GLU A O 1
ATOM 3277 N N . GLU A 1 438 ? 15.002 -11.566 41.016 1.00 88.12 438 GLU A N 1
ATOM 3278 C CA . GLU A 1 438 ? 14.456 -11.402 39.670 1.00 88.12 438 GLU A CA 1
ATOM 3279 C C . GLU A 1 438 ? 14.643 -9.973 39.156 1.00 88.12 438 GLU A C 1
ATOM 3281 O O . GLU A 1 438 ? 15.123 -9.786 38.039 1.00 88.12 438 GLU A O 1
ATOM 3286 N N . GLU A 1 439 ? 14.345 -8.951 39.966 1.00 84.50 439 GLU A N 1
ATOM 3287 C CA . GLU A 1 439 ? 14.524 -7.551 39.573 1.00 84.50 439 GLU A CA 1
ATOM 3288 C C . GLU A 1 439 ? 16.006 -7.226 39.327 1.00 84.50 439 GLU A C 1
ATOM 3290 O O . GLU A 1 439 ? 16.350 -6.537 38.363 1.00 84.50 439 GLU A O 1
ATOM 3295 N N . ARG A 1 440 ? 16.913 -7.774 40.145 1.00 87.56 440 ARG A N 1
ATOM 3296 C CA . ARG A 1 440 ? 18.364 -7.657 39.927 1.00 87.56 440 ARG A CA 1
ATOM 3297 C C . ARG A 1 440 ? 18.802 -8.326 38.630 1.00 87.56 440 ARG A C 1
ATOM 3299 O O . ARG A 1 440 ? 19.568 -7.723 37.881 1.00 87.56 440 ARG A O 1
ATOM 3306 N N . GLN A 1 441 ? 18.313 -9.530 38.339 1.00 88.75 441 GLN A N 1
ATOM 3307 C CA . GLN A 1 441 ? 18.611 -10.218 37.081 1.00 88.75 441 GLN A CA 1
ATOM 3308 C C . GLN A 1 441 ? 18.038 -9.462 35.877 1.00 88.75 441 GLN A C 1
ATOM 3310 O O . GLN A 1 441 ? 18.700 -9.352 34.845 1.00 88.75 441 GLN A O 1
ATOM 3315 N N . LEU A 1 442 ? 16.834 -8.897 36.005 1.00 86.44 442 LEU A N 1
ATOM 3316 C CA . LEU A 1 442 ? 16.213 -8.091 34.961 1.00 86.44 442 LEU A CA 1
ATOM 3317 C C . LEU A 1 442 ? 17.045 -6.834 34.685 1.00 86.44 442 LEU A C 1
ATOM 3319 O O . LEU A 1 442 ? 17.370 -6.560 33.532 1.00 86.44 442 LEU A O 1
ATOM 3323 N N . ARG A 1 443 ? 17.466 -6.113 35.736 1.00 86.94 443 ARG A N 1
ATOM 3324 C CA . ARG A 1 443 ? 18.353 -4.944 35.617 1.00 86.94 443 ARG A CA 1
ATOM 3325 C C . ARG A 1 443 ? 19.684 -5.300 34.959 1.00 86.94 443 ARG A C 1
ATOM 3327 O O . ARG A 1 443 ? 20.097 -4.587 34.055 1.00 86.94 443 ARG A O 1
ATOM 3334 N N . GLN A 1 444 ? 20.300 -6.426 35.322 1.00 91.38 444 GLN A N 1
ATOM 3335 C CA . GLN A 1 444 ? 21.533 -6.899 34.677 1.00 91.38 444 GLN A CA 1
ATOM 3336 C C . GLN A 1 444 ? 21.335 -7.207 33.188 1.00 91.38 444 GLN A C 1
ATOM 3338 O O . GLN A 1 444 ? 22.173 -6.840 32.367 1.00 91.38 444 GLN A O 1
ATOM 3343 N N . ARG A 1 445 ? 20.215 -7.837 32.807 1.00 91.06 445 ARG A N 1
ATOM 3344 C CA . ARG A 1 445 ? 19.886 -8.080 31.391 1.00 91.06 445 ARG A CA 1
ATOM 3345 C C . ARG A 1 445 ? 19.637 -6.776 30.635 1.00 91.06 445 ARG A C 1
ATOM 3347 O O . ARG A 1 445 ? 20.070 -6.648 29.492 1.00 91.06 445 ARG A O 1
ATOM 3354 N N . HIS A 1 446 ? 18.967 -5.806 31.257 1.00 82.81 446 HIS A N 1
ATOM 3355 C CA . HIS A 1 446 ? 18.761 -4.482 30.671 1.00 82.81 446 HIS A CA 1
ATOM 3356 C C . HIS A 1 446 ? 20.079 -3.723 30.491 1.00 82.81 446 HIS A C 1
ATOM 3358 O O . HIS A 1 446 ? 20.291 -3.144 29.430 1.00 82.81 446 HIS A O 1
ATOM 3364 N N . GLU A 1 447 ? 20.976 -3.768 31.475 1.00 92.44 447 GLU A N 1
ATOM 3365 C CA . GLU A 1 447 ? 22.301 -3.145 31.406 1.00 92.44 447 GLU A CA 1
ATOM 3366 C C . GLU A 1 447 ? 23.181 -3.799 30.330 1.00 92.44 447 GLU A C 1
ATOM 3368 O O . GLU A 1 447 ? 23.786 -3.094 29.523 1.00 92.44 447 GLU A O 1
ATOM 3373 N N . ALA A 1 448 ? 23.171 -5.133 30.227 1.00 91.50 448 ALA A N 1
ATOM 3374 C CA . ALA A 1 448 ? 23.857 -5.855 29.155 1.00 91.50 448 ALA A CA 1
ATOM 3375 C C . ALA A 1 448 ? 23.320 -5.463 27.768 1.00 91.50 448 ALA A C 1
ATOM 3377 O O . ALA A 1 448 ? 24.096 -5.141 26.870 1.00 91.50 448 ALA A O 1
ATOM 3378 N N . LYS A 1 449 ? 21.991 -5.402 27.610 1.00 89.12 449 LYS A N 1
ATOM 3379 C CA . LYS A 1 449 ? 21.352 -5.007 26.348 1.00 89.12 449 LYS A CA 1
ATOM 3380 C C . LYS A 1 449 ? 21.629 -3.545 25.985 1.00 89.12 449 LYS A C 1
ATOM 3382 O O . LYS A 1 449 ? 21.826 -3.234 24.814 1.00 89.12 449 LYS A O 1
ATOM 3387 N N . LEU A 1 450 ? 21.675 -2.645 26.970 1.00 88.75 450 LEU A N 1
ATOM 3388 C CA . LEU A 1 450 ? 22.098 -1.256 26.764 1.00 88.75 450 LEU A CA 1
ATOM 3389 C C . LEU A 1 450 ? 23.569 -1.174 26.333 1.00 88.75 450 LEU A C 1
ATOM 3391 O O . LEU A 1 450 ? 23.892 -0.382 25.449 1.00 88.75 450 LEU A O 1
ATOM 3395 N N . GLY A 1 451 ? 24.440 -2.012 26.900 1.00 93.56 451 GLY A N 1
ATOM 3396 C CA . GLY A 1 451 ? 25.838 -2.134 26.483 1.00 93.56 451 GLY A CA 1
ATOM 3397 C C . GLY A 1 451 ? 25.984 -2.595 25.030 1.00 93.56 451 GLY A C 1
ATOM 3398 O O . GLY A 1 451 ? 26.707 -1.967 24.257 1.00 93.56 451 GLY A O 1
ATOM 3399 N N . GLU A 1 452 ? 25.246 -3.633 24.630 1.00 92.75 452 GLU A N 1
ATOM 3400 C CA . GLU A 1 452 ? 25.219 -4.129 23.246 1.00 92.75 452 GLU A CA 1
ATOM 3401 C C . GLU A 1 452 ? 24.711 -3.065 22.266 1.00 92.75 452 GLU A C 1
ATOM 3403 O O . GLU A 1 452 ? 25.348 -2.814 21.243 1.00 92.75 452 GLU A O 1
ATOM 3408 N N . LEU A 1 453 ? 23.606 -2.386 22.595 1.00 88.50 453 LEU A N 1
ATOM 3409 C CA . LEU A 1 453 ? 23.061 -1.301 21.773 1.00 88.50 453 LEU A CA 1
ATOM 3410 C C . LEU A 1 453 ? 24.040 -0.125 21.665 1.00 88.50 453 LEU A C 1
ATOM 3412 O O . LEU A 1 453 ? 24.229 0.422 20.581 1.00 88.50 453 LEU A O 1
ATOM 3416 N N . SER A 1 454 ? 24.712 0.246 22.758 1.00 92.19 454 SER A N 1
ATOM 3417 C CA . SER A 1 454 ? 25.745 1.287 22.742 1.00 92.19 454 SER A CA 1
ATOM 3418 C C . SER A 1 454 ? 26.912 0.912 21.820 1.00 92.19 454 SER A C 1
ATOM 3420 O O . SER A 1 454 ? 27.386 1.743 21.040 1.00 92.19 454 SER A O 1
ATOM 3422 N N . GLN A 1 455 ? 27.335 -0.356 21.842 1.00 96.00 455 GLN A N 1
ATOM 3423 C CA . GLN A 1 455 ? 28.388 -0.860 20.965 1.00 96.00 455 GLN A CA 1
ATOM 3424 C C . GLN A 1 455 ? 27.953 -0.886 19.493 1.00 96.00 455 GLN A C 1
ATOM 3426 O O . GLN A 1 455 ? 28.738 -0.497 18.627 1.00 96.00 455 GLN A O 1
ATOM 3431 N N . GLN A 1 456 ? 26.711 -1.282 19.205 1.00 90.19 456 GLN A N 1
ATOM 3432 C CA . GLN A 1 456 ? 26.147 -1.244 17.853 1.00 90.19 456 GLN A CA 1
ATOM 3433 C C . GLN A 1 456 ? 26.101 0.186 17.309 1.00 90.19 456 GLN A C 1
ATOM 3435 O O . GLN A 1 456 ? 26.592 0.434 16.212 1.00 90.19 456 GLN A O 1
ATOM 3440 N N . VAL A 1 457 ? 25.632 1.154 18.103 1.00 92.31 457 VAL A N 1
ATOM 3441 C CA . VAL A 1 457 ? 25.616 2.573 17.704 1.00 92.31 457 VAL A CA 1
ATOM 3442 C C . VAL A 1 457 ? 27.027 3.091 17.406 1.00 92.31 457 VAL A C 1
ATOM 3444 O O . VAL A 1 457 ? 27.220 3.845 16.452 1.00 92.31 457 VAL A O 1
ATOM 3447 N N . LEU A 1 458 ? 28.036 2.691 18.186 1.00 96.12 458 LEU A N 1
ATOM 3448 C CA . LEU A 1 458 ? 29.431 3.054 17.911 1.00 96.12 458 LEU A CA 1
ATOM 3449 C C . LEU A 1 458 ? 29.949 2.435 16.605 1.00 96.12 458 LEU A C 1
ATOM 3451 O O . LEU A 1 458 ? 30.618 3.125 15.834 1.00 96.12 458 LEU A O 1
ATOM 3455 N N . GLN A 1 459 ? 29.626 1.169 16.337 1.00 94.31 459 GLN A N 1
ATOM 3456 C CA . GLN A 1 459 ? 30.000 0.491 15.092 1.00 94.31 459 GLN A CA 1
ATOM 3457 C C . GLN A 1 459 ? 29.329 1.132 13.873 1.00 94.31 459 GLN A C 1
ATOM 3459 O O . GLN A 1 459 ? 29.997 1.395 12.873 1.00 94.31 459 GLN A O 1
ATOM 3464 N N . GLU A 1 460 ? 28.039 1.451 13.962 1.00 90.88 460 GLU A N 1
ATOM 3465 C CA . GLU A 1 460 ? 27.310 2.121 12.883 1.00 90.88 460 GLU A CA 1
ATOM 3466 C C . GLU A 1 460 ? 27.832 3.534 12.629 1.00 90.88 460 GLU A C 1
ATOM 3468 O O . GLU A 1 460 ? 28.001 3.928 11.475 1.00 90.88 460 GLU A O 1
ATOM 3473 N N . ARG A 1 461 ? 28.173 4.289 13.683 1.00 92.25 461 ARG A N 1
ATOM 3474 C CA . ARG A 1 461 ? 28.822 5.599 13.534 1.00 92.25 461 ARG A CA 1
ATOM 3475 C C . ARG A 1 461 ? 30.169 5.496 12.821 1.00 92.25 461 ARG A C 1
ATOM 3477 O O . ARG A 1 461 ? 30.440 6.320 11.951 1.00 92.25 461 ARG A O 1
ATOM 3484 N N . ALA A 1 462 ? 30.987 4.494 13.143 1.00 93.69 462 ALA A N 1
ATOM 3485 C CA . ALA A 1 462 ? 32.258 4.267 12.454 1.00 93.69 462 ALA A CA 1
ATOM 3486 C C . ALA A 1 462 ? 32.045 3.899 10.973 1.00 93.69 462 ALA A C 1
ATOM 3488 O O . ALA A 1 462 ? 32.704 4.458 10.097 1.00 93.69 462 ALA A O 1
ATOM 3489 N N . ALA A 1 463 ? 31.072 3.032 10.679 1.00 91.12 463 ALA A N 1
ATOM 3490 C CA . ALA A 1 463 ? 30.722 2.662 9.308 1.00 91.12 463 ALA A CA 1
ATOM 3491 C C . ALA A 1 463 ? 30.176 3.853 8.499 1.00 91.12 463 ALA A C 1
ATOM 3493 O O . ALA A 1 463 ? 30.483 3.995 7.315 1.00 91.12 463 ALA A O 1
ATOM 3494 N N . LEU A 1 464 ? 29.388 4.734 9.127 1.00 90.44 464 LEU A N 1
ATOM 3495 C CA . LEU A 1 464 ? 28.924 5.975 8.507 1.00 90.44 464 LEU A CA 1
ATOM 3496 C C . LEU A 1 464 ? 30.090 6.916 8.202 1.00 90.44 464 LEU A C 1
ATOM 3498 O O . LEU A 1 464 ? 30.162 7.425 7.089 1.00 90.44 464 LEU A O 1
ATOM 3502 N N . GLN A 1 465 ? 31.027 7.102 9.135 1.00 93.62 465 GLN A N 1
ATOM 3503 C CA . GLN A 1 465 ? 32.222 7.920 8.901 1.00 93.62 465 GLN A CA 1
ATOM 3504 C C . GLN A 1 465 ? 33.068 7.388 7.738 1.00 93.62 465 GLN A C 1
ATOM 3506 O O . GLN A 1 465 ? 33.513 8.171 6.898 1.00 93.62 465 GLN A O 1
ATOM 3511 N N . GLU A 1 466 ? 33.245 6.069 7.645 1.00 94.12 466 GLU A N 1
ATOM 3512 C CA . GLU A 1 466 ? 33.953 5.446 6.525 1.00 94.12 466 GLU A CA 1
ATOM 3513 C C . GLU A 1 466 ? 33.224 5.680 5.194 1.00 94.12 466 GLU A C 1
ATOM 3515 O O . GLU A 1 466 ? 33.844 6.060 4.201 1.00 94.12 466 GLU A O 1
ATOM 3520 N N . ARG A 1 467 ? 31.895 5.515 5.167 1.00 90.75 467 ARG A N 1
ATOM 3521 C CA . ARG A 1 467 ? 31.090 5.780 3.964 1.00 90.75 467 ARG A CA 1
ATOM 3522 C C . ARG A 1 467 ? 31.149 7.243 3.539 1.00 90.75 467 ARG A C 1
ATOM 3524 O O . ARG A 1 467 ? 31.252 7.500 2.342 1.00 90.75 467 ARG A O 1
ATOM 3531 N N . THR A 1 468 ? 31.126 8.184 4.481 1.00 91.06 468 THR A N 1
ATOM 3532 C CA . THR A 1 468 ? 31.284 9.613 4.182 1.00 91.06 468 THR A CA 1
ATOM 3533 C C . THR A 1 468 ? 32.652 9.894 3.562 1.00 91.06 468 THR A C 1
ATOM 3535 O O . THR A 1 468 ? 32.716 10.527 2.514 1.00 91.06 468 THR A O 1
ATOM 3538 N N . ALA A 1 469 ? 33.735 9.332 4.112 1.00 93.06 469 ALA A N 1
ATOM 3539 C CA . ALA A 1 469 ? 35.068 9.473 3.522 1.00 93.06 469 ALA A CA 1
ATOM 3540 C C . ALA A 1 469 ? 35.143 8.889 2.096 1.00 93.06 469 ALA A C 1
ATOM 3542 O O . ALA A 1 469 ? 35.705 9.507 1.193 1.00 93.06 469 ALA A O 1
ATOM 3543 N N . GLN A 1 470 ? 34.512 7.733 1.856 1.00 92.81 470 GLN A N 1
ATOM 3544 C CA . GLN A 1 470 ? 34.430 7.148 0.513 1.00 92.81 470 GLN A CA 1
ATOM 3545 C C . GLN A 1 470 ? 33.609 8.003 -0.466 1.00 92.81 470 GLN A C 1
ATOM 3547 O O . GLN A 1 470 ? 33.881 7.981 -1.668 1.00 92.81 470 GLN A O 1
ATOM 3552 N N . LEU A 1 471 ? 32.578 8.711 0.005 1.00 89.94 471 LEU A N 1
ATOM 3553 C CA . LEU A 1 471 ? 31.814 9.645 -0.824 1.00 89.94 471 LEU A CA 1
ATOM 3554 C C . LEU A 1 471 ? 32.656 10.867 -1.192 1.00 89.94 471 LEU A C 1
ATOM 3556 O O . LEU A 1 471 ? 32.688 11.219 -2.369 1.00 89.94 471 LEU A O 1
ATOM 3560 N N . ASP A 1 472 ? 33.393 11.439 -0.242 1.00 92.19 472 ASP A N 1
ATOM 3561 C CA . ASP A 1 472 ? 34.290 12.572 -0.495 1.00 92.19 472 ASP A CA 1
ATOM 3562 C C . ASP A 1 472 ? 35.376 12.215 -1.524 1.00 92.19 472 ASP A C 1
ATOM 3564 O O . ASP A 1 472 ? 35.649 12.985 -2.450 1.00 92.19 472 ASP A O 1
ATOM 3568 N N . ASP A 1 473 ? 35.960 11.017 -1.427 1.00 93.94 473 ASP A N 1
ATOM 3569 C CA . ASP A 1 473 ? 36.947 10.535 -2.397 1.00 93.94 473 ASP A CA 1
ATOM 3570 C C . ASP A 1 473 ? 36.336 10.334 -3.793 1.00 93.94 473 ASP A C 1
ATOM 3572 O O . ASP A 1 473 ? 36.951 10.689 -4.804 1.00 93.94 473 ASP A O 1
ATOM 3576 N N . ARG A 1 474 ? 35.099 9.822 -3.873 1.00 90.62 474 ARG A N 1
ATOM 3577 C CA . ARG A 1 474 ? 34.371 9.699 -5.147 1.00 90.62 474 ARG A CA 1
ATOM 3578 C C . ARG A 1 474 ? 34.026 11.062 -5.744 1.00 90.62 474 ARG A C 1
ATOM 3580 O O . ARG A 1 474 ? 34.173 11.231 -6.952 1.00 90.62 474 ARG A O 1
ATOM 3587 N N . GLN A 1 475 ? 33.617 12.031 -4.927 1.00 90.94 475 GLN A N 1
ATOM 3588 C CA . GLN A 1 475 ? 33.340 13.398 -5.375 1.00 90.94 475 GLN A CA 1
ATOM 3589 C C . GLN A 1 475 ? 34.602 14.079 -5.912 1.00 90.94 475 GLN A C 1
ATOM 3591 O O . GLN A 1 475 ? 34.561 14.687 -6.981 1.00 90.94 475 GLN A O 1
ATOM 3596 N N . ARG A 1 476 ? 35.749 13.915 -5.241 1.00 94.25 476 ARG A N 1
ATOM 3597 C CA . ARG A 1 476 ? 37.044 14.403 -5.749 1.00 94.25 476 ARG A CA 1
ATOM 3598 C C . ARG A 1 476 ? 37.416 13.753 -7.079 1.00 94.25 476 ARG A C 1
ATOM 3600 O O . ARG A 1 476 ? 37.785 14.453 -8.017 1.00 94.25 476 ARG A O 1
ATOM 3607 N N . ALA A 1 477 ? 37.258 12.434 -7.198 1.00 92.12 477 ALA A N 1
ATOM 3608 C CA . ALA A 1 477 ? 37.535 11.724 -8.445 1.00 92.12 477 ALA A CA 1
ATOM 3609 C C . ALA A 1 477 ? 36.615 12.167 -9.599 1.00 92.12 477 ALA A C 1
ATOM 3611 O O . ALA A 1 477 ? 37.065 12.242 -10.748 1.00 92.12 477 ALA A O 1
ATOM 3612 N N . ALA A 1 478 ? 35.348 12.473 -9.302 1.00 88.88 478 ALA A N 1
ATOM 3613 C CA . ALA A 1 478 ? 34.400 13.027 -10.263 1.00 88.88 478 ALA A CA 1
ATOM 3614 C C . ALA A 1 478 ? 34.817 14.437 -10.713 1.00 88.88 478 ALA A C 1
ATOM 3616 O O . ALA A 1 478 ? 34.927 14.671 -11.916 1.00 88.88 478 ALA A O 1
ATOM 3617 N N . ALA A 1 479 ? 35.163 15.328 -9.779 1.00 92.12 479 ALA A N 1
ATOM 3618 C CA . ALA A 1 479 ? 35.654 16.672 -10.092 1.00 92.12 479 ALA A CA 1
ATOM 3619 C C . ALA A 1 479 ? 36.933 16.642 -10.956 1.00 92.12 479 ALA A C 1
ATOM 3621 O O . ALA A 1 479 ? 37.050 17.375 -11.941 1.00 92.12 479 ALA A O 1
ATOM 3622 N N . ASP A 1 480 ? 37.867 15.732 -10.664 1.00 95.06 480 ASP A N 1
ATOM 3623 C CA . ASP A 1 480 ? 39.066 15.529 -11.485 1.00 95.06 480 ASP A CA 1
ATOM 3624 C C . ASP A 1 480 ? 38.726 15.025 -12.898 1.00 95.06 480 ASP A C 1
ATOM 3626 O O . ASP A 1 480 ? 39.374 15.398 -13.884 1.00 95.06 480 ASP A O 1
ATOM 3630 N N . ALA A 1 481 ? 37.722 14.152 -13.025 1.00 91.19 481 ALA A N 1
ATOM 3631 C CA . ALA A 1 481 ? 37.255 13.665 -14.318 1.00 91.19 481 ALA A CA 1
ATOM 3632 C C . ALA A 1 481 ? 36.594 14.780 -15.139 1.00 91.19 481 ALA A C 1
ATOM 3634 O O . ALA A 1 481 ? 36.895 14.907 -16.328 1.00 91.19 481 ALA A O 1
ATOM 3635 N N . GLU A 1 482 ? 35.770 15.620 -14.515 1.00 91.25 482 GLU A N 1
ATOM 3636 C CA . GLU A 1 482 ? 35.183 16.807 -15.143 1.00 91.25 482 GLU A CA 1
ATOM 3637 C C . GLU A 1 482 ? 36.261 17.784 -15.620 1.00 91.25 482 GLU A C 1
ATOM 3639 O O . GLU A 1 482 ? 36.214 18.241 -16.766 1.00 91.25 482 GLU A O 1
ATOM 3644 N N . GLY A 1 483 ? 37.296 18.019 -14.806 1.00 94.38 483 GLY A N 1
ATOM 3645 C CA . GLY A 1 483 ? 38.460 18.817 -15.195 1.00 94.38 483 GLY A CA 1
ATOM 3646 C C . GLY A 1 483 ? 39.170 18.265 -16.438 1.00 94.38 483 GLY A C 1
ATOM 3647 O O . GLY A 1 483 ? 39.486 19.017 -17.365 1.00 94.38 483 GLY A O 1
ATOM 3648 N N . ARG A 1 484 ? 39.355 16.939 -16.524 1.00 95.12 484 ARG A N 1
ATOM 3649 C CA . ARG A 1 484 ? 39.918 16.284 -17.722 1.00 95.12 484 ARG A CA 1
ATOM 3650 C C . ARG A 1 484 ? 39.019 16.438 -18.949 1.00 95.12 484 ARG A C 1
ATOM 3652 O O . ARG A 1 484 ? 39.528 16.685 -20.042 1.00 95.12 484 ARG A O 1
ATOM 3659 N N . VAL A 1 485 ? 37.701 16.309 -18.792 1.00 93.75 485 VAL A N 1
ATOM 3660 C CA . VAL A 1 485 ? 36.739 16.506 -19.890 1.00 93.75 485 VAL A CA 1
ATOM 3661 C C . VAL A 1 485 ? 36.780 17.947 -20.397 1.00 93.75 485 VAL A C 1
ATOM 3663 O O . VAL A 1 485 ? 36.796 18.159 -21.610 1.00 93.75 485 VAL A O 1
ATOM 3666 N N . ALA A 1 486 ? 36.838 18.933 -19.500 1.00 92.38 486 ALA A N 1
ATOM 3667 C CA . ALA A 1 486 ? 36.940 20.342 -19.868 1.00 92.38 486 ALA A CA 1
ATOM 3668 C C . ALA A 1 486 ? 38.226 20.639 -20.660 1.00 92.38 486 ALA A C 1
ATOM 3670 O O . ALA A 1 486 ? 38.164 21.282 -21.711 1.00 92.38 486 ALA A O 1
ATOM 3671 N N . GLU A 1 487 ? 39.376 20.110 -20.230 1.00 95.62 487 GLU A N 1
ATOM 3672 C CA . GLU A 1 487 ? 40.634 20.294 -20.965 1.00 95.62 487 GLU A CA 1
ATOM 3673 C C . GLU A 1 487 ? 40.606 19.599 -22.335 1.00 95.62 487 GLU A C 1
ATOM 3675 O O . GLU A 1 487 ? 41.023 20.188 -23.334 1.00 95.62 487 GLU A O 1
ATOM 3680 N N . LEU A 1 488 ? 40.042 18.389 -22.433 1.00 94.44 488 LEU A N 1
ATOM 3681 C CA . LEU A 1 488 ? 39.858 17.712 -23.722 1.00 94.44 488 LEU A CA 1
ATOM 3682 C C . LEU A 1 488 ? 38.938 18.504 -24.661 1.00 94.44 488 LEU A C 1
ATOM 3684 O O . LEU A 1 488 ? 39.239 18.624 -25.850 1.00 94.44 488 LEU A O 1
ATOM 3688 N N . ARG A 1 489 ? 37.847 19.093 -24.151 1.00 92.88 489 ARG A N 1
ATOM 3689 C CA . ARG A 1 489 ? 36.971 19.976 -24.943 1.00 92.88 489 ARG A CA 1
ATOM 3690 C C . ARG A 1 489 ? 37.746 21.176 -25.489 1.00 92.88 489 ARG A C 1
ATOM 3692 O O . ARG A 1 489 ? 37.670 21.445 -26.688 1.00 92.88 489 ARG A O 1
ATOM 3699 N N . ARG A 1 490 ? 38.571 21.820 -24.659 1.00 95.19 490 ARG A N 1
ATOM 3700 C CA . ARG A 1 490 ? 39.430 22.945 -25.066 1.00 95.19 490 ARG A CA 1
ATOM 3701 C C . ARG A 1 490 ? 40.447 22.547 -26.142 1.00 95.19 490 ARG A C 1
ATOM 3703 O O . ARG A 1 490 ? 40.682 23.295 -27.096 1.00 95.19 490 ARG A O 1
ATOM 3710 N N . GLN A 1 491 ? 41.032 21.353 -26.033 1.00 95.25 491 GLN A N 1
ATOM 3711 C CA . GLN A 1 491 ? 41.932 20.811 -27.057 1.00 95.25 491 GLN A CA 1
ATOM 3712 C C . GLN A 1 491 ? 41.201 20.566 -28.383 1.00 95.25 491 GLN A C 1
ATOM 3714 O O . GLN A 1 491 ? 41.704 20.953 -29.440 1.00 95.25 491 GLN A O 1
ATOM 3719 N N . VAL A 1 492 ? 39.996 19.989 -28.343 1.00 93.81 492 VAL A N 1
ATOM 3720 C CA . VAL A 1 492 ? 39.165 19.772 -29.539 1.00 93.81 492 VAL A CA 1
ATOM 3721 C C . VAL A 1 492 ? 38.796 21.097 -30.207 1.00 93.81 492 VAL A C 1
ATOM 3723 O O . VAL A 1 492 ? 38.906 21.208 -31.427 1.00 93.81 492 VAL A O 1
ATOM 3726 N N . GLU A 1 493 ? 38.403 22.114 -29.442 1.00 93.94 493 GLU A N 1
ATOM 3727 C CA . GLU A 1 493 ? 38.114 23.453 -29.972 1.00 93.94 493 GLU A CA 1
ATOM 3728 C C . GLU A 1 493 ? 39.340 24.088 -30.631 1.00 93.94 493 GLU A C 1
ATOM 3730 O O . GLU A 1 493 ? 39.242 24.604 -31.744 1.00 93.94 493 GLU A O 1
ATOM 3735 N N . THR A 1 494 ? 40.514 23.964 -30.009 1.00 95.62 494 THR A N 1
ATOM 3736 C CA . THR A 1 494 ? 41.778 24.448 -30.582 1.00 95.62 494 THR A CA 1
ATOM 3737 C C . THR A 1 494 ? 42.089 23.759 -31.916 1.00 95.62 494 THR A C 1
ATOM 3739 O O . THR A 1 494 ? 42.463 24.412 -32.894 1.00 95.62 494 THR A O 1
ATOM 3742 N N . LEU A 1 495 ? 41.897 22.438 -31.994 1.00 94.12 495 LEU A N 1
ATOM 3743 C CA . LEU A 1 495 ? 42.093 21.673 -33.228 1.00 94.12 495 LEU A CA 1
ATOM 3744 C C . LEU A 1 495 ? 41.076 22.054 -34.311 1.00 94.12 495 LEU A C 1
ATOM 3746 O O . LEU A 1 495 ? 41.459 22.193 -35.476 1.00 94.12 495 LEU A O 1
ATOM 3750 N N . ARG A 1 496 ? 39.805 22.260 -33.941 1.00 92.12 496 ARG A N 1
ATOM 3751 C CA . ARG A 1 496 ? 38.748 22.728 -34.852 1.00 92.12 496 ARG A CA 1
ATOM 3752 C C . ARG A 1 496 ? 39.070 24.108 -35.413 1.00 92.12 496 ARG A C 1
ATOM 3754 O O . ARG A 1 496 ? 39.043 24.274 -36.630 1.00 92.12 496 ARG A O 1
ATOM 3761 N N . ALA A 1 497 ? 39.453 25.057 -34.561 1.00 92.00 497 ALA A N 1
ATOM 3762 C CA . ALA A 1 497 ? 39.878 26.387 -34.987 1.00 92.00 497 ALA A CA 1
ATOM 3763 C C . ALA A 1 497 ? 41.090 26.313 -35.934 1.00 92.00 497 ALA A C 1
ATOM 3765 O O . ALA A 1 497 ? 41.110 26.964 -36.977 1.00 92.00 497 ALA A O 1
ATOM 3766 N N . GLY A 1 498 ? 42.069 25.452 -35.633 1.00 93.88 498 GLY A N 1
ATOM 3767 C CA . GLY A 1 498 ? 43.226 25.228 -36.500 1.00 93.88 498 GLY A CA 1
ATOM 3768 C C . GLY A 1 498 ? 42.880 24.602 -37.858 1.00 93.88 498 GLY A C 1
ATOM 3769 O O . GLY A 1 498 ? 43.518 24.925 -38.860 1.00 93.88 498 GLY A O 1
ATOM 3770 N N . LEU A 1 499 ? 41.884 23.711 -37.921 1.00 90.12 499 LEU A N 1
ATOM 3771 C CA . LEU A 1 499 ? 41.387 23.147 -39.182 1.00 90.12 499 LEU A CA 1
ATOM 3772 C C . LEU A 1 499 ? 40.644 24.190 -40.016 1.00 90.12 499 LEU A C 1
ATOM 3774 O O . LEU A 1 499 ? 40.914 24.284 -41.211 1.00 90.12 499 LEU A O 1
ATOM 3778 N N . LEU A 1 500 ? 39.778 24.989 -39.390 1.00 88.38 500 LEU A N 1
ATOM 3779 C CA . LEU A 1 500 ? 39.060 26.076 -40.059 1.00 88.38 500 LEU A CA 1
ATOM 3780 C C . LEU A 1 500 ? 40.031 27.108 -40.639 1.00 88.38 500 LEU A C 1
ATOM 3782 O O . LEU A 1 500 ? 39.969 27.387 -41.830 1.00 88.38 500 LEU A O 1
ATOM 3786 N N . ALA A 1 501 ? 41.020 27.560 -39.864 1.00 89.25 501 ALA A N 1
ATOM 3787 C CA . ALA A 1 501 ? 42.036 28.494 -40.353 1.00 89.25 501 ALA A CA 1
ATOM 3788 C C . ALA A 1 501 ? 42.849 27.928 -41.537 1.00 89.25 501 ALA A C 1
ATOM 3790 O O . ALA A 1 501 ? 43.236 28.658 -42.452 1.00 89.25 501 ALA A O 1
ATOM 3791 N N . ARG A 1 502 ? 43.121 26.613 -41.553 1.00 86.25 502 ARG A N 1
ATOM 3792 C CA . ARG A 1 502 ? 43.766 25.953 -42.703 1.00 86.25 502 ARG A CA 1
ATOM 3793 C C . ARG A 1 502 ? 42.846 25.874 -43.919 1.00 86.25 502 ARG A C 1
ATOM 3795 O O . ARG A 1 502 ? 43.341 26.045 -45.030 1.00 86.25 502 ARG A O 1
ATOM 3802 N N . ALA A 1 503 ? 41.554 25.620 -43.719 1.00 82.31 503 ALA A N 1
ATOM 3803 C CA . ALA A 1 503 ? 40.561 25.607 -44.788 1.00 82.31 503 ALA A CA 1
ATOM 3804 C C . ALA A 1 503 ? 40.407 27.002 -45.414 1.00 82.31 503 ALA A C 1
ATOM 3806 O O . ALA A 1 503 ? 40.554 27.133 -46.624 1.00 82.31 503 ALA A O 1
ATOM 3807 N N . GLU A 1 504 ? 40.266 28.048 -44.596 1.00 83.25 504 GLU A N 1
ATOM 3808 C CA . GLU A 1 504 ? 40.219 29.445 -45.052 1.00 83.25 504 GLU A CA 1
ATOM 3809 C C . GLU A 1 504 ? 41.488 29.832 -45.823 1.00 83.25 504 GLU A C 1
ATOM 3811 O O . GLU A 1 504 ? 41.422 30.442 -46.889 1.00 83.25 504 GLU A O 1
ATOM 3816 N N . LYS A 1 505 ? 42.669 29.420 -45.344 1.00 83.62 505 LYS A N 1
ATOM 3817 C CA . LYS A 1 505 ? 43.935 29.661 -46.054 1.00 83.62 505 LYS A CA 1
ATOM 3818 C C . LYS A 1 505 ? 44.026 28.899 -47.381 1.00 83.62 505 LYS A C 1
ATOM 3820 O O . LYS A 1 505 ? 44.658 29.390 -48.314 1.00 83.62 505 LYS A O 1
ATOM 3825 N N . ALA A 1 506 ? 43.432 27.709 -47.471 1.00 76.69 506 ALA A N 1
ATOM 3826 C CA . ALA A 1 506 ? 43.368 26.935 -48.707 1.00 76.69 506 ALA A CA 1
ATOM 3827 C C . ALA A 1 506 ? 42.388 27.550 -49.719 1.00 76.69 506 ALA A C 1
ATOM 3829 O O . ALA A 1 506 ? 42.684 27.547 -50.911 1.00 76.69 506 ALA A O 1
ATOM 3830 N N . GLU A 1 507 ? 41.274 28.122 -49.256 1.00 73.56 507 GLU A N 1
ATOM 3831 C CA . GLU A 1 507 ? 40.336 28.881 -50.094 1.00 73.56 507 GLU A CA 1
ATOM 3832 C C . GLU A 1 507 ? 40.925 30.215 -50.568 1.00 73.56 507 GLU A C 1
ATOM 3834 O O . GLU A 1 507 ? 40.779 30.576 -51.733 1.00 73.56 507 GLU A O 1
ATOM 3839 N N . ALA A 1 508 ? 41.673 30.910 -49.708 1.00 74.06 508 ALA A N 1
ATOM 3840 C CA . ALA A 1 508 ? 42.386 32.136 -50.064 1.00 74.06 508 ALA A CA 1
ATOM 3841 C C . ALA A 1 508 ? 43.587 31.895 -51.000 1.00 74.06 508 ALA A C 1
ATOM 3843 O O . ALA A 1 508 ? 44.153 32.843 -51.555 1.00 74.06 508 ALA A O 1
ATOM 3844 N N . ASN A 1 509 ? 44.009 30.640 -51.188 1.00 77.88 509 ASN A N 1
ATOM 3845 C CA . ASN A 1 509 ? 45.110 30.315 -52.079 1.00 77.88 509 ASN A CA 1
ATOM 3846 C C . ASN A 1 509 ? 44.638 30.341 -53.542 1.00 77.88 509 ASN A C 1
ATOM 3848 O O . ASN A 1 509 ? 44.041 29.390 -54.046 1.00 77.88 509 ASN A O 1
ATOM 3852 N N . SER A 1 510 ? 44.950 31.438 -54.237 1.00 72.25 510 SER A N 1
ATOM 3853 C CA . SER A 1 510 ? 44.596 31.669 -55.649 1.00 72.25 510 SER A CA 1
ATOM 3854 C C . SER A 1 510 ? 44.994 30.532 -56.602 1.00 72.25 510 SER A C 1
ATOM 3856 O O . SER A 1 510 ? 44.332 30.313 -57.615 1.00 72.25 510 SER A O 1
ATOM 3858 N N . GLU A 1 511 ? 46.025 29.755 -56.262 1.00 74.62 511 GLU A N 1
ATOM 3859 C CA . GLU A 1 511 ? 46.463 28.605 -57.049 1.00 74.62 511 GLU A CA 1
ATOM 3860 C C . GLU A 1 511 ? 45.512 27.404 -56.925 1.00 74.62 511 GLU A C 1
ATOM 3862 O O . GLU A 1 511 ? 45.268 26.713 -57.911 1.00 74.62 511 GLU A O 1
ATOM 3867 N N . VAL A 1 512 ? 44.881 27.207 -55.761 1.00 71.81 512 VAL A N 1
ATOM 3868 C CA . VAL A 1 512 ? 43.822 26.199 -55.570 1.00 71.81 512 VAL A CA 1
ATOM 3869 C C . VAL A 1 512 ? 42.563 26.602 -56.338 1.00 71.81 512 VAL A C 1
ATOM 3871 O O . VAL A 1 512 ? 41.951 25.756 -56.987 1.00 71.81 512 VAL A O 1
ATOM 3874 N N . GLY A 1 513 ? 42.209 27.892 -56.333 1.00 75.62 513 GLY A N 1
ATOM 3875 C CA . GLY A 1 513 ? 41.132 28.427 -57.172 1.00 75.62 513 GLY A CA 1
ATOM 3876 C C . GLY A 1 513 ? 41.403 28.227 -58.668 1.00 75.62 513 GLY A C 1
ATOM 3877 O O . GLY A 1 513 ? 40.526 27.768 -59.399 1.00 75.62 513 GLY A O 1
ATOM 3878 N N . ARG A 1 514 ? 42.644 28.475 -59.114 1.00 79.00 514 ARG A N 1
ATOM 3879 C CA . ARG A 1 514 ? 43.086 28.227 -60.495 1.00 79.00 514 ARG A CA 1
ATOM 3880 C C . ARG A 1 514 ? 42.980 26.748 -60.869 1.00 79.00 514 ARG A C 1
ATOM 3882 O O . ARG A 1 514 ? 42.445 26.440 -61.926 1.00 79.00 514 ARG A O 1
ATOM 3889 N N . LEU A 1 515 ? 43.448 25.847 -60.003 1.00 78.00 515 LEU A N 1
ATOM 3890 C CA . LEU A 1 515 ? 43.373 24.402 -60.229 1.00 78.00 515 LEU A CA 1
ATOM 3891 C C . LEU A 1 515 ? 41.927 23.892 -60.239 1.00 78.00 515 LEU A C 1
ATOM 3893 O O . LEU A 1 515 ? 41.608 23.041 -61.060 1.00 78.00 515 LEU A O 1
ATOM 3897 N N . ARG A 1 516 ? 41.033 24.423 -59.392 1.00 76.81 516 ARG A N 1
ATOM 3898 C CA . ARG A 1 516 ? 39.597 24.093 -59.448 1.00 76.81 516 ARG A CA 1
ATOM 3899 C C . ARG A 1 516 ? 38.970 24.519 -60.774 1.00 76.81 516 ARG A C 1
ATOM 3901 O O . ARG A 1 516 ? 38.311 23.699 -61.398 1.00 76.81 516 ARG A O 1
ATOM 3908 N N . ALA A 1 517 ? 39.237 25.742 -61.231 1.00 78.50 517 ALA A N 1
ATOM 3909 C CA . ALA A 1 517 ? 38.759 26.222 -62.528 1.00 78.50 517 ALA A CA 1
ATOM 3910 C C . ALA A 1 517 ? 39.357 25.424 -63.704 1.00 78.50 517 ALA A C 1
ATOM 3912 O O . ALA A 1 517 ? 38.691 25.185 -64.707 1.00 78.50 517 ALA A O 1
ATOM 3913 N N . GLU A 1 518 ? 40.611 24.982 -63.586 1.00 78.50 518 GLU A N 1
ATOM 3914 C CA . GLU A 1 518 ? 41.269 24.132 -64.582 1.00 78.50 518 GLU A CA 1
ATOM 3915 C C . GLU A 1 518 ? 40.656 22.721 -64.610 1.00 78.50 518 GLU A C 1
ATOM 3917 O O . GLU A 1 518 ? 40.422 22.182 -65.688 1.00 78.50 518 GLU A O 1
ATOM 3922 N N . VAL A 1 519 ? 40.300 22.153 -63.452 1.00 76.81 519 VAL A N 1
ATOM 3923 C CA . VAL A 1 519 ? 39.575 20.874 -63.347 1.00 76.81 519 VAL A CA 1
ATOM 3924 C C . VAL A 1 519 ? 38.152 20.984 -63.893 1.00 76.81 519 VAL A C 1
ATOM 3926 O O . VAL A 1 519 ? 37.718 20.091 -64.616 1.00 76.81 519 VAL A O 1
ATOM 3929 N N . GLU A 1 520 ? 37.442 22.070 -63.596 1.00 81.94 520 GLU A N 1
ATOM 3930 C CA . GLU A 1 520 ? 36.101 22.339 -64.127 1.00 81.94 520 GLU A CA 1
ATOM 3931 C C . GLU A 1 520 ? 36.134 22.457 -65.655 1.00 81.94 520 GLU A C 1
ATOM 3933 O O . GLU A 1 520 ? 35.382 21.780 -66.350 1.00 81.94 520 GLU A O 1
ATOM 3938 N N . LYS A 1 521 ? 37.122 23.175 -66.197 1.00 79.81 521 LYS A N 1
ATOM 3939 C CA . LYS A 1 521 ? 37.340 23.264 -67.643 1.00 79.81 521 LYS A CA 1
ATOM 3940 C C . LYS A 1 521 ? 37.682 21.912 -68.280 1.00 79.81 521 LYS A C 1
ATOM 3942 O O . LYS A 1 521 ? 37.200 21.604 -69.364 1.00 79.81 521 LYS A O 1
ATOM 3947 N N . VAL A 1 522 ? 38.485 21.080 -67.612 1.00 77.19 522 VAL A N 1
ATOM 3948 C CA . VAL A 1 522 ? 38.785 19.712 -68.076 1.00 77.19 522 VAL A CA 1
ATOM 3949 C C . VAL A 1 522 ? 37.542 18.815 -68.020 1.00 77.19 522 VAL A C 1
ATOM 3951 O O . VAL A 1 522 ? 37.370 17.956 -68.889 1.00 77.19 522 VAL A O 1
ATOM 3954 N N . ALA A 1 523 ? 36.660 19.007 -67.036 1.00 71.25 523 ALA A N 1
ATOM 3955 C CA . ALA A 1 523 ? 35.383 18.305 -66.952 1.00 71.25 523 ALA A CA 1
ATOM 3956 C C . ALA A 1 523 ? 34.438 18.724 -68.092 1.00 71.25 523 ALA A C 1
ATOM 3958 O O . ALA A 1 523 ? 33.870 17.856 -68.762 1.00 71.25 523 ALA A O 1
ATOM 3959 N N . ASP A 1 524 ? 34.354 20.019 -68.394 1.00 75.75 524 ASP A N 1
ATOM 3960 C CA . ASP A 1 524 ? 33.595 20.546 -69.532 1.00 75.75 524 ASP A CA 1
ATOM 3961 C C . ASP A 1 524 ? 34.153 20.042 -70.874 1.00 75.75 524 ASP A C 1
ATOM 3963 O O . ASP A 1 524 ? 33.409 19.543 -71.719 1.00 75.75 524 ASP A O 1
ATOM 3967 N N . ASP A 1 525 ? 35.476 20.038 -71.049 1.00 74.19 525 ASP A N 1
ATOM 3968 C CA . ASP A 1 525 ? 36.122 19.477 -72.241 1.00 74.19 525 ASP A CA 1
ATOM 3969 C C . ASP A 1 525 ? 35.871 17.960 -72.374 1.00 74.19 525 ASP A C 1
ATOM 3971 O O . ASP A 1 525 ? 35.772 17.424 -73.483 1.00 74.19 525 ASP A O 1
ATOM 3975 N N . SER A 1 526 ? 35.747 17.241 -71.253 1.00 69.56 526 SER A N 1
ATOM 3976 C CA . SER A 1 526 ? 35.409 15.812 -71.229 1.00 69.56 526 SER A CA 1
ATOM 3977 C C . SER A 1 526 ? 33.952 15.557 -71.636 1.00 69.56 526 SER A C 1
ATOM 3979 O O . SER A 1 526 ? 33.680 14.647 -72.425 1.00 69.56 526 SER A O 1
ATOM 3981 N N . THR A 1 527 ? 33.011 16.392 -71.184 1.00 71.62 527 THR A N 1
ATOM 3982 C CA . THR A 1 527 ? 31.603 16.304 -71.616 1.00 71.62 527 THR A CA 1
ATOM 3983 C C . THR A 1 527 ? 31.435 16.682 -73.093 1.00 71.62 527 THR A C 1
ATOM 3985 O O . THR A 1 527 ? 30.706 16.000 -73.820 1.00 71.62 527 THR A O 1
ATOM 3988 N N . GLY A 1 528 ? 32.193 17.668 -73.587 1.00 71.81 528 GLY A N 1
ATOM 3989 C CA . GLY A 1 528 ? 32.284 18.006 -75.012 1.00 71.81 528 GLY A CA 1
ATOM 3990 C C . GLY A 1 528 ? 32.774 16.834 -75.872 1.00 71.81 528 GLY A C 1
ATOM 3991 O O . GLY A 1 528 ? 32.125 16.466 -76.854 1.00 71.81 528 GLY A O 1
ATOM 3992 N N . LYS A 1 529 ? 33.846 16.152 -75.445 1.00 72.19 529 LYS A N 1
ATOM 3993 C CA . LYS A 1 529 ? 34.332 14.916 -76.092 1.00 72.19 529 LYS A CA 1
ATOM 3994 C C . LYS A 1 529 ? 33.309 13.777 -76.034 1.00 72.19 529 LYS A C 1
ATOM 3996 O O . LYS A 1 529 ? 33.250 12.962 -76.955 1.00 72.19 529 LYS A O 1
ATOM 4001 N N . GLY A 1 530 ? 32.485 13.718 -74.986 1.00 70.94 530 GLY A N 1
ATOM 4002 C CA . GLY A 1 530 ? 31.347 12.799 -74.885 1.00 70.94 530 GLY A CA 1
ATOM 4003 C C . GLY A 1 530 ? 30.297 13.033 -75.977 1.00 70.94 530 GLY A C 1
ATOM 4004 O O . GLY A 1 530 ? 29.848 12.077 -76.614 1.00 70.94 530 GLY A O 1
ATOM 4005 N N . ASN A 1 531 ? 29.973 14.295 -76.264 1.00 70.81 531 ASN A N 1
ATOM 4006 C CA . ASN A 1 531 ? 29.054 14.668 -77.344 1.00 70.81 531 ASN A CA 1
ATOM 4007 C C . ASN A 1 531 ? 29.626 14.357 -78.735 1.00 70.81 531 ASN A C 1
ATOM 4009 O O . ASN A 1 531 ? 28.901 13.872 -79.607 1.00 70.81 531 ASN A O 1
ATOM 4013 N N . ASP A 1 532 ? 30.927 14.560 -78.943 1.00 72.62 532 ASP A N 1
ATOM 4014 C CA . ASP A 1 532 ? 31.583 14.187 -80.200 1.00 72.62 532 ASP A CA 1
ATOM 4015 C C . ASP A 1 532 ? 31.653 12.666 -80.375 1.00 72.62 532 ASP A C 1
ATOM 4017 O O . ASP A 1 532 ? 31.386 12.153 -81.463 1.00 72.62 532 ASP A O 1
ATOM 4021 N N . LYS A 1 533 ? 31.890 11.915 -79.293 1.00 72.12 533 LYS A N 1
ATOM 4022 C CA . LYS A 1 533 ? 31.790 10.449 -79.291 1.00 72.12 533 LYS A CA 1
ATOM 4023 C C . LYS A 1 533 ? 30.374 9.980 -79.639 1.00 72.12 533 LYS A C 1
ATOM 4025 O O . LYS A 1 533 ? 30.238 9.020 -80.394 1.00 72.12 533 LYS A O 1
ATOM 4030 N N . ALA A 1 534 ? 29.332 10.658 -79.155 1.00 72.25 534 ALA A N 1
ATOM 4031 C CA . ALA A 1 534 ? 27.944 10.349 -79.502 1.00 72.25 534 ALA A CA 1
ATOM 4032 C C . ALA A 1 534 ? 27.636 10.620 -80.989 1.00 72.25 534 ALA A C 1
ATOM 4034 O O . ALA A 1 534 ? 27.005 9.788 -81.642 1.00 72.25 534 ALA A O 1
ATOM 4035 N N . LYS A 1 535 ? 28.139 11.727 -81.557 1.00 76.31 535 LYS A N 1
ATOM 4036 C CA . LYS A 1 535 ? 28.027 12.022 -83.000 1.00 76.31 535 LYS A CA 1
ATOM 4037 C C . LYS A 1 535 ? 28.763 10.992 -83.853 1.00 76.31 535 LYS A C 1
ATOM 4039 O O . LYS A 1 535 ? 28.201 10.493 -84.822 1.00 76.31 535 LYS A O 1
ATOM 4044 N N . ILE A 1 536 ? 29.985 10.624 -83.464 1.00 75.00 536 ILE A N 1
ATOM 4045 C CA . ILE A 1 536 ? 30.764 9.586 -84.150 1.00 75.00 536 ILE A CA 1
ATOM 4046 C C . ILE A 1 536 ? 30.049 8.235 -84.054 1.00 75.00 536 ILE A C 1
ATOM 4048 O O . ILE A 1 536 ? 29.984 7.520 -85.044 1.00 75.00 536 ILE A O 1
ATOM 4052 N N . GLN A 1 537 ? 29.454 7.885 -82.912 1.00 73.38 537 GLN A N 1
ATOM 4053 C CA . GLN A 1 537 ? 28.662 6.656 -82.782 1.00 73.38 537 GLN A CA 1
ATOM 4054 C C . GLN A 1 537 ? 27.417 6.653 -83.677 1.00 73.38 537 GLN A C 1
ATOM 4056 O O . GLN A 1 537 ? 27.077 5.611 -84.234 1.00 73.38 537 GLN A O 1
ATOM 4061 N N . LEU A 1 538 ? 26.746 7.795 -83.836 1.00 78.69 538 LEU A N 1
ATOM 4062 C CA . LEU A 1 538 ? 25.633 7.953 -84.776 1.00 78.69 538 LEU A CA 1
ATOM 4063 C C . LEU A 1 538 ? 26.091 7.768 -86.227 1.00 78.69 538 LEU A C 1
ATOM 4065 O O . LEU A 1 538 ? 25.457 7.032 -86.980 1.00 78.69 538 LEU A O 1
ATOM 4069 N N . GLU A 1 539 ? 27.225 8.362 -86.592 1.00 78.12 539 GLU A N 1
ATOM 4070 C CA . GLU A 1 539 ? 27.808 8.240 -87.929 1.00 78.12 539 GLU A CA 1
ATOM 4071 C C . GLU A 1 539 ? 28.295 6.810 -88.206 1.00 78.12 539 GLU A C 1
ATOM 4073 O O . GLU A 1 539 ? 28.066 6.273 -89.285 1.00 78.12 539 GLU A O 1
ATOM 4078 N N . VAL A 1 540 ? 28.884 6.143 -87.209 1.00 76.62 540 VAL A N 1
ATOM 4079 C CA . VAL A 1 540 ? 29.262 4.724 -87.277 1.00 76.62 540 VAL A CA 1
ATOM 4080 C C . VAL A 1 540 ? 28.028 3.845 -87.440 1.00 76.62 540 VAL A C 1
ATOM 4082 O O . VAL A 1 540 ? 28.052 2.953 -88.279 1.00 76.62 540 VAL A O 1
ATOM 4085 N N . LYS A 1 541 ? 26.927 4.107 -86.721 1.00 81.06 541 LYS A N 1
ATOM 4086 C CA . LYS A 1 541 ? 25.659 3.384 -86.925 1.00 81.06 541 LYS A CA 1
ATOM 4087 C C . LYS A 1 541 ? 25.105 3.602 -88.332 1.00 81.06 541 LYS A C 1
ATOM 4089 O O . LYS A 1 541 ? 24.681 2.641 -88.966 1.00 81.06 541 LYS A O 1
ATOM 4094 N N . ARG A 1 542 ? 25.159 4.834 -88.849 1.00 84.12 542 ARG A N 1
ATOM 4095 C CA . ARG A 1 542 ? 24.752 5.165 -90.224 1.00 84.12 542 ARG A CA 1
ATOM 4096 C C . ARG A 1 542 ? 25.606 4.420 -91.253 1.00 84.12 542 ARG A C 1
ATOM 4098 O O . ARG A 1 542 ? 25.068 3.844 -92.194 1.00 84.12 542 ARG A O 1
ATOM 4105 N N . LEU A 1 543 ? 26.924 4.398 -91.060 1.00 76.94 543 LEU A N 1
ATOM 4106 C CA . LEU A 1 543 ? 27.868 3.692 -91.926 1.00 76.94 543 LEU A CA 1
ATOM 4107 C C . LEU A 1 543 ? 27.719 2.171 -91.825 1.00 76.94 543 LEU A C 1
ATOM 4109 O O . LEU A 1 543 ? 27.800 1.502 -92.846 1.00 76.94 543 LEU A O 1
ATOM 4113 N N . GLN A 1 544 ? 27.446 1.620 -90.641 1.00 76.88 544 GLN A N 1
ATOM 4114 C CA . GLN A 1 544 ? 27.116 0.203 -90.462 1.00 76.88 544 GLN A CA 1
ATOM 4115 C C . GLN A 1 544 ? 25.806 -0.155 -91.165 1.00 76.88 544 GLN A C 1
ATOM 4117 O O . GLN A 1 544 ? 25.721 -1.196 -91.802 1.00 76.88 544 GLN A O 1
ATOM 4122 N N . GLN A 1 545 ? 24.800 0.718 -91.115 1.00 77.06 545 GLN A N 1
ATOM 4123 C CA . GLN A 1 545 ? 23.539 0.516 -91.827 1.00 77.06 545 GLN A CA 1
ATOM 4124 C C . GLN A 1 545 ? 23.732 0.585 -93.350 1.00 77.06 545 GLN A C 1
ATOM 4126 O O . GLN A 1 545 ? 23.182 -0.242 -94.072 1.00 77.06 545 GLN A O 1
ATOM 4131 N N . GLN A 1 546 ? 24.590 1.491 -93.834 1.00 75.88 546 GLN A N 1
ATOM 4132 C CA . GLN A 1 546 ? 25.014 1.517 -95.238 1.00 75.88 546 GLN A CA 1
ATOM 4133 C C . GLN A 1 546 ? 25.832 0.281 -95.624 1.00 75.88 546 GLN A C 1
ATOM 4135 O O . GLN A 1 546 ? 25.640 -0.249 -96.713 1.00 75.88 546 GLN A O 1
ATOM 4140 N N . GLN A 1 547 ? 26.717 -0.208 -94.751 1.00 71.25 547 GLN A N 1
ATOM 4141 C CA . GLN A 1 547 ? 27.435 -1.460 -94.985 1.00 71.25 547 GLN A CA 1
ATOM 4142 C C . GLN A 1 547 ? 26.481 -2.648 -95.041 1.00 71.25 547 GLN A C 1
ATOM 4144 O O . GLN A 1 547 ? 26.645 -3.461 -95.934 1.00 71.25 547 GLN A O 1
ATOM 4149 N N . LEU A 1 548 ? 25.456 -2.709 -94.188 1.00 75.44 548 LEU A N 1
ATOM 4150 C CA . LEU A 1 548 ? 24.429 -3.753 -94.235 1.00 75.44 548 LEU A CA 1
ATOM 4151 C C . LEU A 1 548 ? 23.576 -3.677 -95.508 1.00 75.44 548 LEU A C 1
ATOM 4153 O O . LEU A 1 548 ? 23.213 -4.710 -96.059 1.00 75.44 548 LEU A O 1
ATOM 4157 N N . GLU A 1 549 ? 23.264 -2.484 -96.020 1.00 76.69 549 GLU A N 1
ATOM 4158 C CA . GLU A 1 549 ? 22.595 -2.340 -97.322 1.00 76.69 549 GLU A CA 1
ATOM 4159 C C . GLU A 1 549 ? 23.498 -2.763 -98.485 1.00 76.69 549 GLU A C 1
ATOM 4161 O O . GLU A 1 549 ? 23.046 -3.447 -99.405 1.00 76.69 549 GLU A O 1
ATOM 4166 N N . ILE A 1 550 ? 24.782 -2.400 -98.437 1.00 74.69 550 ILE A N 1
ATOM 4167 C CA . ILE A 1 550 ? 25.778 -2.840 -99.418 1.00 74.69 550 ILE A CA 1
ATOM 4168 C C . ILE A 1 550 ? 25.993 -4.350 -99.314 1.00 74.69 550 ILE A C 1
ATOM 4170 O O . ILE A 1 550 ? 26.079 -4.998 -100.349 1.00 74.69 550 ILE A O 1
ATOM 4174 N N . GLU A 1 551 ? 26.029 -4.929 -98.114 1.00 69.88 551 GLU A N 1
ATOM 4175 C CA . GLU A 1 551 ? 26.106 -6.371 -97.882 1.00 69.88 551 GLU A CA 1
ATOM 4176 C C . GLU A 1 551 ? 24.843 -7.070 -98.352 1.00 69.88 551 GLU A C 1
ATOM 4178 O O . GLU A 1 551 ? 24.966 -8.079 -99.015 1.00 69.88 551 GLU A O 1
ATOM 4183 N N . LYS A 1 552 ? 23.646 -6.517 -98.155 1.00 75.31 552 LYS A N 1
ATOM 4184 C CA . LYS A 1 552 ? 22.398 -7.068 -98.705 1.00 75.31 552 LYS A CA 1
ATOM 4185 C C . LYS A 1 552 ? 22.378 -7.031 -100.240 1.00 75.31 552 LYS A C 1
ATOM 4187 O O . LYS A 1 552 ? 21.945 -7.982 -100.896 1.00 75.31 552 LYS A O 1
ATOM 4192 N N . ASN A 1 553 ? 22.888 -5.956 -100.838 1.00 70.44 553 ASN A N 1
ATOM 4193 C CA . ASN A 1 553 ? 23.059 -5.842 -102.291 1.00 70.44 553 ASN A CA 1
ATOM 4194 C C . ASN A 1 553 ? 24.172 -6.771 -102.808 1.00 70.44 553 ASN A C 1
ATOM 4196 O O . ASN A 1 553 ? 24.069 -7.357 -103.884 1.00 70.44 553 ASN A O 1
ATOM 4200 N N . ARG A 1 554 ? 25.227 -6.962 -102.014 1.00 69.50 554 ARG A N 1
ATOM 4201 C CA . ARG A 1 554 ? 26.299 -7.915 -102.284 1.00 69.50 554 ARG A CA 1
ATOM 4202 C C . ARG A 1 554 ? 25.830 -9.346 -102.084 1.00 69.50 554 ARG A C 1
ATOM 4204 O O . ARG A 1 554 ? 26.272 -10.181 -102.843 1.00 69.50 554 ARG A O 1
ATOM 4211 N N . GLU A 1 555 ? 24.950 -9.645 -101.138 1.00 70.88 555 GLU A N 1
ATOM 4212 C CA . GLU A 1 555 ? 24.366 -10.961 -100.877 1.00 70.88 555 GLU A CA 1
ATOM 4213 C C . GLU A 1 555 ? 23.404 -11.343 -101.993 1.00 70.88 555 GLU A C 1
ATOM 4215 O O . GLU A 1 555 ? 23.422 -12.479 -102.447 1.00 70.88 555 GLU A O 1
ATOM 4220 N N . THR A 1 556 ? 22.620 -10.397 -102.509 1.00 66.69 556 THR A N 1
ATOM 4221 C CA . THR A 1 556 ? 21.784 -10.623 -103.699 1.00 66.69 556 THR A CA 1
ATOM 4222 C C . THR A 1 556 ? 22.637 -10.859 -104.949 1.00 66.69 556 THR A C 1
ATOM 4224 O O . THR A 1 556 ? 22.403 -11.840 -105.658 1.00 66.69 556 THR A O 1
ATOM 4227 N N . MET A 1 557 ? 23.706 -10.076 -105.152 1.00 60.94 557 MET A N 1
ATOM 4228 C CA . MET A 1 557 ? 24.713 -10.367 -106.183 1.00 60.94 557 MET A CA 1
ATOM 4229 C C . MET A 1 557 ? 25.497 -11.657 -105.904 1.00 60.94 557 MET A C 1
ATOM 4231 O O . MET A 1 557 ? 25.843 -12.374 -106.833 1.00 60.94 557 MET A O 1
ATOM 4235 N N . GLU A 1 558 ? 25.771 -12.006 -104.648 1.00 62.56 558 GLU A N 1
ATOM 4236 C CA . GLU A 1 558 ? 26.456 -13.234 -104.249 1.00 62.56 558 GLU A CA 1
ATOM 4237 C C . GLU A 1 558 ? 25.540 -14.439 -104.394 1.00 62.56 558 GLU A C 1
ATOM 4239 O O . GLU A 1 558 ? 26.059 -15.508 -104.644 1.00 62.56 558 GLU A O 1
ATOM 4244 N N . VAL A 1 559 ? 24.216 -14.324 -104.300 1.00 64.62 559 VAL A N 1
ATOM 4245 C CA . VAL A 1 559 ? 23.276 -15.408 -104.624 1.00 64.62 559 VAL A CA 1
ATOM 4246 C C . VAL A 1 559 ? 23.249 -15.648 -106.139 1.00 64.62 559 VAL A C 1
ATOM 4248 O O . VAL A 1 559 ? 23.222 -16.801 -106.577 1.00 64.62 559 VAL A O 1
ATOM 4251 N N . GLU A 1 560 ? 23.365 -14.597 -106.955 1.00 58.34 560 GLU A N 1
ATOM 4252 C CA . GLU A 1 560 ? 23.543 -14.714 -108.411 1.00 58.34 560 GLU A CA 1
ATOM 4253 C C . GLU A 1 560 ? 24.928 -15.264 -108.791 1.00 58.34 560 GLU A C 1
ATOM 4255 O O . GLU A 1 560 ? 25.042 -16.170 -109.621 1.00 58.34 560 GLU A O 1
ATOM 4260 N N . ILE A 1 561 ? 25.983 -14.801 -108.119 1.00 54.19 561 ILE A N 1
ATOM 4261 C CA . ILE A 1 561 ? 27.354 -15.283 -108.295 1.00 54.19 561 ILE A CA 1
ATOM 4262 C C . ILE A 1 561 ? 27.514 -16.688 -107.702 1.00 54.19 561 ILE A C 1
ATOM 4264 O O . ILE A 1 561 ? 28.259 -17.469 -108.267 1.00 54.19 561 ILE A O 1
ATOM 4268 N N . LYS A 1 562 ? 26.800 -17.079 -106.640 1.00 55.69 562 LYS A N 1
ATOM 4269 C CA . LYS A 1 562 ? 26.774 -18.448 -106.086 1.00 55.69 562 LYS A CA 1
ATOM 4270 C C . LYS A 1 562 ? 25.948 -19.377 -106.974 1.00 55.69 562 LYS A C 1
ATOM 4272 O O . LYS A 1 562 ? 26.339 -20.525 -107.102 1.00 55.69 562 LYS A O 1
ATOM 4277 N N . ARG A 1 563 ? 24.927 -18.912 -107.710 1.00 53.62 563 ARG A N 1
ATOM 4278 C CA . ARG A 1 563 ? 24.335 -19.680 -108.835 1.00 53.62 563 ARG A CA 1
ATOM 4279 C C . ARG A 1 563 ? 25.317 -19.894 -109.997 1.00 53.62 563 ARG A C 1
ATOM 4281 O O . ARG A 1 563 ? 25.245 -20.930 -110.655 1.00 53.62 563 ARG A O 1
ATOM 4288 N N . MET A 1 564 ? 26.233 -18.951 -110.234 1.00 47.56 564 MET A N 1
ATOM 4289 C CA . MET A 1 564 ? 27.306 -19.052 -111.241 1.00 47.56 564 MET A CA 1
ATOM 4290 C C . MET A 1 564 ? 28.527 -19.858 -110.755 1.00 47.56 564 MET A C 1
ATOM 4292 O O . MET A 1 564 ? 29.131 -20.583 -111.538 1.00 47.56 564 MET A O 1
ATOM 4296 N N . LYS A 1 565 ? 28.867 -19.782 -109.464 1.00 49.03 565 LYS A N 1
ATOM 4297 C CA . LYS A 1 565 ? 30.013 -20.446 -108.823 1.00 49.03 565 LYS A CA 1
ATOM 4298 C C . LYS A 1 565 ? 29.673 -21.829 -108.258 1.00 49.03 565 LYS A C 1
ATOM 4300 O O . LYS A 1 565 ? 30.569 -22.642 -108.144 1.00 49.03 565 LYS A O 1
ATOM 4305 N N . LEU A 1 566 ? 28.398 -22.200 -108.070 1.00 46.22 566 LEU A N 1
ATOM 4306 C CA . LEU A 1 566 ? 28.020 -23.621 -107.910 1.00 46.22 566 LEU A CA 1
ATOM 4307 C C . LEU A 1 566 ? 28.257 -24.443 -109.197 1.00 46.22 566 LEU A C 1
ATOM 4309 O O . LEU A 1 566 ? 28.100 -25.659 -109.184 1.00 46.22 566 LEU A O 1
ATOM 4313 N N . ARG A 1 567 ? 28.615 -23.787 -110.315 1.00 49.75 567 ARG A N 1
ATOM 4314 C CA . ARG A 1 567 ? 29.103 -24.421 -111.551 1.00 49.75 567 ARG A CA 1
ATOM 4315 C C . ARG A 1 567 ? 30.633 -24.391 -111.697 1.00 49.75 567 ARG A C 1
ATOM 4317 O O . ARG A 1 567 ? 31.137 -24.948 -112.665 1.00 49.75 567 ARG A O 1
ATOM 4324 N N . GLN A 1 568 ? 31.373 -23.741 -110.797 1.00 44.66 568 GLN A N 1
ATOM 4325 C CA . GLN A 1 568 ? 32.830 -23.591 -110.875 1.00 44.66 568 GLN A CA 1
ATOM 4326 C C . GLN A 1 568 ? 33.431 -23.585 -109.463 1.00 44.66 568 GLN A C 1
ATOM 4328 O O . GLN A 1 568 ? 33.287 -22.594 -108.755 1.00 44.66 568 GLN A O 1
ATOM 4333 N N . ALA A 1 569 ? 34.166 -24.651 -109.133 1.00 43.16 569 ALA A N 1
ATOM 4334 C CA . ALA A 1 569 ? 34.835 -24.958 -107.861 1.00 43.16 569 ALA A CA 1
ATOM 4335 C C . ALA A 1 569 ? 33.938 -25.740 -106.876 1.00 43.16 569 ALA A C 1
ATOM 4337 O O . ALA A 1 569 ? 33.048 -25.180 -106.252 1.00 43.16 569 ALA A O 1
ATOM 4338 N N . GLU A 1 570 ? 34.066 -27.056 -106.679 1.00 39.78 570 GLU A N 1
ATOM 4339 C CA . GLU A 1 570 ? 35.274 -27.894 -106.752 1.00 39.78 570 GLU A CA 1
ATOM 4340 C C . GLU A 1 570 ? 36.499 -27.209 -106.129 1.00 39.78 570 GLU A C 1
ATOM 4342 O O . GLU A 1 570 ? 37.350 -26.663 -106.822 1.00 39.78 570 GLU A O 1
ATOM 4347 N N . GLY A 1 571 ? 36.594 -27.287 -104.801 1.00 35.12 571 GLY A N 1
ATOM 4348 C CA . GLY A 1 571 ? 37.890 -27.447 -104.150 1.00 35.12 571 GLY A CA 1
ATOM 4349 C C . GLY A 1 571 ? 38.469 -26.258 -103.376 1.00 35.12 571 GLY A C 1
ATOM 4350 O O . GLY A 1 571 ? 38.834 -25.236 -103.946 1.00 35.12 571 GLY A O 1
ATOM 4351 N N . ILE A 1 572 ? 38.715 -26.562 -102.096 1.00 35.88 572 ILE A N 1
ATOM 4352 C CA . ILE A 1 572 ? 39.952 -26.356 -101.318 1.00 35.88 572 ILE A CA 1
ATOM 4353 C C . ILE A 1 572 ? 39.856 -25.393 -100.121 1.00 35.88 572 ILE A C 1
ATOM 4355 O O . ILE A 1 572 ? 39.631 -24.190 -100.236 1.00 35.88 572 ILE A O 1
ATOM 4359 N N . ASP A 1 573 ? 40.092 -26.035 -98.975 1.00 36.84 573 ASP A N 1
ATOM 4360 C CA . ASP A 1 573 ? 40.225 -25.593 -97.591 1.00 36.84 573 ASP A CA 1
ATOM 4361 C C . ASP A 1 573 ? 41.411 -24.653 -97.319 1.00 36.84 573 ASP A C 1
ATOM 4363 O O . ASP A 1 573 ? 42.426 -24.685 -98.017 1.00 36.84 573 ASP A O 1
ATOM 4367 N N . SER A 1 574 ? 41.336 -23.900 -96.212 1.00 38.12 574 SER A N 1
ATOM 4368 C CA . SER A 1 574 ? 42.526 -23.417 -95.494 1.00 38.12 574 SER A CA 1
ATOM 4369 C C . SER A 1 574 ? 42.223 -23.107 -94.009 1.00 38.12 574 SER A C 1
ATOM 4371 O O . SER A 1 574 ? 41.096 -22.713 -93.696 1.00 38.12 574 SER A O 1
ATOM 4373 N N . PRO A 1 575 ? 43.187 -23.292 -93.078 1.00 51.25 575 PRO A N 1
ATOM 4374 C CA . PRO A 1 575 ? 42.952 -23.465 -91.648 1.00 51.25 575 PRO A CA 1
ATOM 4375 C C . PRO A 1 575 ? 43.208 -22.172 -90.857 1.00 51.25 575 PRO A C 1
ATOM 4377 O O . PRO A 1 575 ? 44.338 -21.707 -90.752 1.00 51.25 575 PRO A O 1
ATOM 4380 N N . LEU A 1 576 ? 42.160 -21.602 -90.257 1.00 48.09 576 LEU A N 1
ATOM 4381 C CA . LEU A 1 576 ? 42.266 -20.484 -89.301 1.00 48.09 576 LEU A CA 1
ATOM 4382 C C . LEU A 1 576 ? 41.296 -20.640 -88.112 1.00 48.09 576 LEU A C 1
ATOM 4384 O O . LEU A 1 576 ? 40.916 -19.666 -87.470 1.00 48.09 576 LEU A O 1
ATOM 4388 N N . SER A 1 577 ? 40.840 -21.870 -87.849 1.00 55.62 577 SER A N 1
ATOM 4389 C CA . SER A 1 577 ? 39.738 -22.138 -86.916 1.00 55.62 577 SER A CA 1
ATOM 4390 C C . SER A 1 577 ? 40.187 -22.506 -85.498 1.00 55.62 577 SER A C 1
ATOM 4392 O O . SER A 1 577 ? 39.408 -22.323 -84.572 1.00 55.62 577 SER A O 1
ATOM 4394 N N . GLU A 1 578 ? 41.407 -23.009 -85.289 1.00 56.47 578 GLU A N 1
ATOM 4395 C CA . GLU A 1 578 ? 41.846 -23.468 -83.955 1.00 56.47 578 GLU A CA 1
ATOM 4396 C C . GLU A 1 578 ? 42.341 -22.329 -83.053 1.00 56.47 578 GLU A C 1
ATOM 4398 O O . GLU A 1 578 ? 42.011 -22.294 -81.870 1.00 56.47 578 GLU A O 1
ATOM 4403 N N . GLU A 1 579 ? 43.066 -21.350 -83.597 1.00 57.75 579 GLU A N 1
ATOM 4404 C CA . GLU A 1 579 ? 43.589 -20.216 -82.818 1.00 57.75 579 GLU A CA 1
ATOM 4405 C C . GLU A 1 579 ? 42.472 -19.272 -82.344 1.00 57.75 579 GLU A C 1
ATOM 4407 O O . GLU A 1 579 ? 42.481 -18.801 -81.206 1.00 57.75 579 GLU A O 1
ATOM 4412 N N . ILE A 1 580 ? 41.443 -19.075 -83.175 1.00 62.97 580 ILE A N 1
ATOM 4413 C CA . ILE A 1 580 ? 40.244 -18.307 -82.813 1.00 62.97 580 ILE A CA 1
ATOM 4414 C C . ILE A 1 580 ? 39.486 -19.002 -81.677 1.00 62.97 580 ILE A C 1
ATOM 4416 O O . ILE A 1 580 ? 39.043 -18.341 -80.738 1.00 62.97 580 ILE A O 1
ATOM 4420 N N . VAL A 1 581 ? 39.384 -20.333 -81.717 1.00 67.31 581 VAL A N 1
ATOM 4421 C CA . VAL A 1 581 ? 38.715 -21.113 -80.667 1.00 67.31 581 VAL A CA 1
ATOM 4422 C C . VAL A 1 581 ? 39.504 -21.070 -79.354 1.00 67.31 581 VAL A C 1
ATOM 4424 O O . VAL A 1 581 ? 38.898 -20.924 -78.292 1.00 67.31 581 VAL A O 1
ATOM 4427 N N . LEU A 1 582 ? 40.839 -21.113 -79.403 1.00 68.50 582 LEU A N 1
ATOM 4428 C CA . LEU A 1 582 ? 41.684 -21.001 -78.207 1.00 68.50 582 LEU A CA 1
ATOM 4429 C C . LEU A 1 582 ? 41.600 -19.615 -77.554 1.00 68.50 582 LEU A C 1
ATOM 4431 O O . LEU A 1 582 ? 41.407 -19.527 -76.341 1.00 68.50 582 LEU A O 1
ATOM 4435 N N . LEU A 1 583 ? 41.657 -18.538 -78.341 1.00 73.62 583 LEU A N 1
ATOM 4436 C CA . LEU A 1 583 ? 41.506 -17.170 -77.828 1.00 73.62 583 LEU A CA 1
ATOM 4437 C C . LEU A 1 583 ? 40.103 -16.919 -77.256 1.00 73.62 583 LEU A C 1
ATOM 4439 O O . LEU A 1 583 ? 39.943 -16.216 -76.255 1.00 73.62 583 LEU A O 1
ATOM 4443 N N . GLN A 1 584 ? 39.074 -17.526 -77.849 1.00 75.19 584 GLN A N 1
ATOM 4444 C CA . GLN A 1 584 ? 37.701 -17.425 -77.360 1.00 75.19 584 GLN A CA 1
ATOM 4445 C C . GLN A 1 584 ? 37.500 -18.199 -76.046 1.00 75.19 584 GLN A C 1
ATOM 4447 O O . GLN A 1 584 ? 36.807 -17.708 -75.151 1.00 75.19 584 GLN A O 1
ATOM 4452 N N . ALA A 1 585 ? 38.162 -19.349 -75.885 1.00 73.56 585 ALA A N 1
ATOM 4453 C CA . ALA A 1 585 ? 38.172 -20.109 -74.637 1.00 73.56 585 ALA A CA 1
ATOM 4454 C C . ALA A 1 585 ? 38.949 -19.391 -73.517 1.00 73.56 585 ALA A C 1
ATOM 4456 O O . ALA A 1 585 ? 38.505 -19.372 -72.366 1.00 73.56 585 ALA A O 1
ATOM 4457 N N . GLU A 1 586 ? 40.081 -18.754 -73.832 1.00 74.12 586 GLU A N 1
ATOM 4458 C CA . GLU A 1 586 ? 40.855 -17.993 -72.845 1.00 74.12 586 GLU A CA 1
ATOM 4459 C C . GLU A 1 586 ? 40.094 -16.753 -72.358 1.00 74.12 586 GLU A C 1
ATOM 4461 O O . GLU A 1 586 ? 40.038 -16.496 -71.154 1.00 74.12 586 GLU A O 1
ATOM 4466 N N . LYS A 1 587 ? 39.415 -16.037 -73.261 1.00 83.06 587 LYS A N 1
ATOM 4467 C CA . LYS A 1 587 ? 38.524 -14.931 -72.892 1.00 83.06 587 LYS A CA 1
ATOM 4468 C C . LYS A 1 587 ? 37.405 -15.390 -71.951 1.00 83.06 587 LYS A C 1
ATOM 4470 O O . LYS A 1 587 ? 37.211 -14.782 -70.903 1.00 83.06 587 LYS A O 1
ATOM 4475 N N . GLN A 1 588 ? 36.716 -16.487 -72.277 1.00 79.88 588 GLN A N 1
ATOM 4476 C CA . GLN A 1 588 ? 35.662 -17.040 -71.416 1.00 79.88 588 GLN A CA 1
ATOM 4477 C C . GLN A 1 588 ? 36.188 -17.407 -70.022 1.00 79.88 588 GLN A C 1
ATOM 4479 O O . GLN A 1 588 ? 35.509 -17.181 -69.023 1.00 79.88 588 GLN A O 1
ATOM 4484 N N . LYS A 1 589 ? 37.419 -17.924 -69.930 1.00 84.00 589 LYS A N 1
ATOM 4485 C CA . LYS A 1 589 ? 38.063 -18.230 -68.647 1.00 84.00 589 LYS A CA 1
ATOM 4486 C C . LYS A 1 589 ? 38.306 -16.973 -67.804 1.00 84.00 589 LYS A C 1
ATOM 4488 O O . LYS A 1 589 ? 38.111 -17.015 -66.589 1.00 84.00 589 LYS A O 1
ATOM 4493 N N . TRP A 1 590 ? 38.727 -15.871 -68.424 1.00 84.88 590 TRP A N 1
ATOM 4494 C CA . TRP A 1 590 ? 38.904 -14.594 -67.729 1.00 84.88 590 TRP A CA 1
ATOM 4495 C C . TRP A 1 590 ? 37.569 -13.966 -67.324 1.00 84.88 590 TRP A C 1
ATOM 4497 O O . TRP A 1 590 ? 37.459 -13.519 -66.186 1.00 84.88 590 TRP A O 1
ATOM 4507 N N . ASP A 1 591 ? 36.547 -14.024 -68.180 1.00 84.75 591 ASP A N 1
ATOM 4508 C CA . ASP A 1 591 ? 35.204 -13.512 -67.875 1.00 84.75 591 ASP A CA 1
ATOM 4509 C C . ASP A 1 591 ? 34.585 -14.240 -66.664 1.00 84.75 591 ASP A C 1
ATOM 4511 O O . ASP A 1 591 ? 34.076 -13.597 -65.746 1.00 84.75 591 ASP A O 1
ATOM 4515 N N . VAL A 1 592 ? 34.714 -15.573 -66.588 1.00 86.56 592 VAL A N 1
ATOM 4516 C CA . VAL A 1 592 ? 34.258 -16.364 -65.426 1.00 86.56 592 VAL A CA 1
ATOM 4517 C C . VAL A 1 592 ? 35.035 -16.005 -64.158 1.00 86.56 592 VAL A C 1
ATOM 4519 O O . VAL A 1 592 ? 34.461 -15.937 -63.071 1.00 86.56 592 VAL A O 1
ATOM 4522 N N . LYS A 1 593 ? 36.345 -15.755 -64.271 1.00 87.12 593 LYS A N 1
ATOM 4523 C CA . LYS A 1 593 ? 37.163 -15.364 -63.118 1.00 87.12 593 LYS A CA 1
ATOM 4524 C C . LYS A 1 593 ? 36.777 -13.977 -62.602 1.00 87.12 593 LYS A C 1
ATOM 4526 O O . LYS A 1 593 ? 36.666 -13.807 -61.395 1.00 87.12 593 LYS A O 1
ATOM 4531 N N . VAL A 1 594 ? 36.538 -13.018 -63.496 1.00 88.06 594 VAL A N 1
ATOM 4532 C CA . VAL A 1 594 ? 36.064 -11.675 -63.129 1.00 88.06 594 VAL A CA 1
ATOM 4533 C C . VAL A 1 594 ? 34.700 -11.762 -62.449 1.00 88.06 594 VAL A C 1
ATOM 4535 O O . VAL A 1 594 ? 34.560 -11.239 -61.350 1.00 88.06 594 VAL A O 1
ATOM 4538 N N . GLN A 1 595 ? 33.745 -12.507 -63.015 1.00 86.12 595 GLN A N 1
ATOM 4539 C CA . GLN A 1 595 ? 32.434 -12.717 -62.387 1.00 86.12 595 GLN A CA 1
ATOM 4540 C C . GLN A 1 595 ? 32.547 -13.364 -61.001 1.00 86.12 595 GLN A C 1
ATOM 4542 O O . GLN A 1 595 ? 31.878 -12.935 -60.065 1.00 86.12 595 GLN A O 1
ATOM 4547 N N . SER A 1 596 ? 33.431 -14.353 -60.838 1.00 87.75 596 SER A N 1
ATOM 4548 C CA . SER A 1 596 ? 33.665 -14.990 -59.538 1.00 87.75 596 SER A CA 1
ATOM 4549 C C . SER A 1 596 ? 34.239 -14.025 -58.498 1.00 87.75 596 SER A C 1
ATOM 4551 O O . SER A 1 596 ? 33.885 -14.142 -57.325 1.00 87.75 596 SER A O 1
ATOM 4553 N N . GLU A 1 597 ? 35.138 -13.115 -58.879 1.00 83.88 597 GLU A N 1
ATOM 4554 C CA . GLU A 1 597 ? 35.681 -12.126 -57.939 1.00 83.88 597 GLU A CA 1
ATOM 4555 C C . GLU A 1 597 ? 34.679 -10.996 -57.660 1.00 83.88 597 GLU A C 1
ATOM 4557 O O . GLU A 1 597 ? 34.565 -10.560 -56.518 1.00 83.88 597 GLU A O 1
ATOM 4562 N N . GLU A 1 598 ? 33.891 -10.568 -58.650 1.00 89.44 598 GLU A N 1
ATOM 4563 C CA . GLU A 1 598 ? 32.790 -9.616 -58.450 1.00 89.44 598 GLU A CA 1
ATOM 4564 C C . GLU A 1 598 ? 31.729 -10.172 -57.491 1.00 89.44 598 GLU A C 1
ATOM 4566 O O . GLU A 1 598 ? 31.242 -9.454 -56.615 1.00 89.44 598 GLU A O 1
ATOM 4571 N N . GLU A 1 599 ? 31.402 -11.461 -57.602 1.00 90.06 599 GLU A N 1
ATOM 4572 C CA . GLU A 1 599 ? 30.472 -12.125 -56.691 1.00 90.06 599 GLU A CA 1
ATOM 4573 C C . GLU A 1 599 ? 31.059 -12.268 -55.280 1.00 90.06 599 GLU A C 1
ATOM 4575 O O . GLU A 1 599 ? 30.360 -11.987 -54.305 1.00 90.06 599 GLU A O 1
ATOM 4580 N N . ARG A 1 600 ? 32.359 -12.579 -55.139 1.00 90.06 600 ARG A N 1
ATOM 4581 C CA . ARG A 1 600 ? 33.035 -12.535 -53.827 1.00 90.06 600 ARG A CA 1
ATOM 4582 C C . ARG A 1 600 ? 33.012 -11.141 -53.209 1.00 90.06 600 ARG A C 1
ATOM 4584 O O . ARG A 1 600 ? 32.691 -11.021 -52.029 1.00 90.06 600 ARG A O 1
ATOM 4591 N N . MET A 1 601 ? 33.304 -10.099 -53.986 1.00 85.06 601 MET A N 1
ATOM 4592 C CA . MET A 1 601 ? 33.246 -8.714 -53.510 1.00 85.06 601 MET A CA 1
ATOM 4593 C C . MET A 1 601 ? 31.827 -8.332 -53.081 1.00 85.06 601 MET A C 1
ATOM 4595 O O . MET A 1 601 ? 31.651 -7.724 -52.028 1.00 85.06 601 MET A O 1
ATOM 4599 N N . ARG A 1 602 ? 30.802 -8.756 -53.832 1.00 92.25 602 ARG A N 1
ATOM 4600 C CA . ARG A 1 602 ? 29.397 -8.529 -53.468 1.00 92.25 602 ARG A CA 1
ATOM 4601 C C . ARG A 1 602 ? 29.015 -9.233 -52.161 1.00 92.25 602 ARG A C 1
ATOM 4603 O O . ARG A 1 602 ? 28.320 -8.635 -51.343 1.00 92.25 602 ARG A O 1
ATOM 4610 N N . VAL A 1 603 ? 29.470 -10.469 -51.945 1.00 89.69 603 VAL A N 1
ATOM 4611 C CA . VAL A 1 603 ? 29.227 -11.210 -50.693 1.00 89.69 603 VAL A CA 1
ATOM 4612 C C . VAL A 1 603 ? 29.897 -10.516 -49.505 1.00 89.69 603 VAL A C 1
ATOM 4614 O O . VAL A 1 603 ? 29.261 -10.363 -48.464 1.00 89.69 603 VAL A O 1
ATOM 4617 N N . ILE A 1 604 ? 31.140 -10.049 -49.665 1.00 85.69 604 ILE A N 1
ATOM 4618 C CA . ILE A 1 604 ? 31.861 -9.316 -48.615 1.00 85.69 604 ILE A CA 1
ATOM 4619 C C . ILE A 1 604 ? 31.145 -7.999 -48.288 1.00 85.69 604 ILE A C 1
ATOM 4621 O O . ILE A 1 604 ? 30.850 -7.755 -47.121 1.00 85.69 604 ILE A O 1
ATOM 4625 N N . SER A 1 605 ? 30.766 -7.195 -49.289 1.00 88.00 605 SER A N 1
ATOM 4626 C CA . SER A 1 605 ? 30.020 -5.949 -49.048 1.00 88.00 605 SER A CA 1
ATOM 4627 C C . SER A 1 605 ? 28.665 -6.192 -48.373 1.00 88.00 605 SER A C 1
ATOM 4629 O O . SER A 1 605 ? 28.308 -5.470 -47.448 1.00 88.00 605 SER A O 1
ATOM 4631 N N . SER A 1 606 ? 27.931 -7.241 -48.763 1.00 89.94 606 SER A N 1
ATOM 4632 C CA . SER A 1 606 ? 26.668 -7.594 -48.100 1.00 89.94 606 SER A CA 1
ATOM 4633 C C . SER A 1 606 ? 26.864 -8.033 -46.644 1.00 89.94 606 SER A C 1
ATOM 4635 O O . SER A 1 606 ? 25.971 -7.811 -45.824 1.00 89.94 606 SER A O 1
ATOM 4637 N N . ALA A 1 607 ? 27.988 -8.677 -46.318 1.00 88.75 607 ALA A N 1
ATOM 4638 C CA . ALA A 1 607 ? 28.320 -9.044 -44.945 1.00 88.75 607 ALA A CA 1
ATOM 4639 C C . ALA A 1 607 ? 28.674 -7.803 -44.111 1.00 88.75 607 ALA A C 1
ATOM 4641 O O . ALA A 1 607 ? 28.147 -7.654 -43.010 1.00 88.75 607 ALA A O 1
ATOM 4642 N N . GLU A 1 608 ? 29.476 -6.883 -44.658 1.00 89.31 608 GLU A N 1
ATOM 4643 C CA . GLU A 1 608 ? 29.823 -5.611 -44.008 1.00 89.31 608 GLU A CA 1
ATOM 4644 C C . GLU A 1 608 ? 28.593 -4.736 -43.737 1.00 89.31 608 GLU A C 1
ATOM 4646 O O . GLU A 1 608 ? 28.461 -4.185 -42.645 1.00 89.31 608 GLU A O 1
ATOM 4651 N N . ASP A 1 609 ? 27.658 -4.628 -44.685 1.00 89.12 609 ASP A N 1
ATOM 4652 C CA . ASP A 1 609 ? 26.409 -3.885 -44.474 1.00 89.12 609 ASP A CA 1
ATOM 4653 C C . ASP A 1 609 ? 25.537 -4.547 -43.390 1.00 89.12 609 ASP A C 1
ATOM 4655 O O . ASP A 1 609 ? 24.904 -3.864 -42.580 1.00 89.12 609 ASP A O 1
ATOM 4659 N N . GLY A 1 610 ? 25.555 -5.883 -43.318 1.00 89.75 610 GLY A N 1
ATOM 4660 C CA . GLY A 1 610 ? 24.912 -6.644 -42.248 1.00 89.75 610 GLY A CA 1
ATOM 4661 C C . GLY A 1 610 ? 25.547 -6.408 -40.873 1.00 89.75 610 GLY A C 1
ATOM 4662 O O . GLY A 1 610 ? 24.828 -6.318 -39.877 1.00 89.75 610 GLY A O 1
ATOM 4663 N N . GLU A 1 611 ? 26.873 -6.283 -40.798 1.00 87.94 611 GLU A N 1
ATOM 4664 C CA . GLU A 1 611 ? 27.588 -5.950 -39.560 1.00 87.94 611 GLU A CA 1
ATOM 4665 C C . GLU A 1 611 ? 27.360 -4.499 -39.135 1.00 87.94 611 GLU A C 1
ATOM 4667 O O . GLU A 1 611 ? 27.008 -4.273 -37.976 1.00 87.94 611 GLU A O 1
ATOM 4672 N N . ARG A 1 612 ? 27.413 -3.533 -40.063 1.00 89.94 612 ARG A N 1
ATOM 4673 C CA . ARG A 1 612 ? 27.049 -2.134 -39.774 1.00 89.94 612 ARG A CA 1
ATOM 4674 C C . ARG A 1 612 ? 25.611 -2.021 -39.269 1.00 89.94 612 ARG A C 1
ATOM 4676 O O . ARG A 1 612 ? 25.353 -1.280 -38.328 1.00 89.94 612 ARG A O 1
ATOM 4683 N N . GLY A 1 613 ? 24.680 -2.792 -39.835 1.00 89.19 613 GLY A N 1
ATOM 4684 C CA . GLY A 1 613 ? 23.293 -2.844 -39.363 1.00 89.19 613 GLY A CA 1
ATOM 4685 C C . GLY A 1 613 ? 23.128 -3.443 -37.958 1.00 89.19 613 GLY A C 1
ATOM 4686 O O . GLY A 1 613 ? 22.192 -3.089 -37.242 1.00 89.19 613 GLY A O 1
ATOM 4687 N N . LYS A 1 614 ? 24.019 -4.348 -37.533 1.00 91.00 614 LYS A N 1
ATOM 4688 C CA . LYS A 1 614 ? 24.052 -4.846 -36.145 1.00 91.00 614 LYS A CA 1
ATOM 4689 C C . LYS A 1 614 ? 24.665 -3.812 -35.206 1.00 91.00 614 LYS A C 1
ATOM 4691 O O . LYS A 1 614 ? 24.146 -3.615 -34.112 1.00 91.00 614 LYS A O 1
ATOM 4696 N N . GLU A 1 615 ? 25.731 -3.143 -35.637 1.00 89.50 615 GLU A N 1
ATOM 4697 C CA . GLU A 1 615 ? 26.389 -2.085 -34.872 1.00 89.50 615 GLU A CA 1
ATOM 4698 C C . GLU A 1 615 ? 25.433 -0.916 -34.594 1.00 89.50 615 GLU A C 1
ATOM 4700 O O . GLU A 1 615 ? 25.314 -0.486 -33.448 1.00 89.50 615 GLU A O 1
ATOM 4705 N N . THR A 1 616 ? 24.670 -0.457 -35.592 1.00 89.44 616 THR A N 1
ATOM 4706 C CA . THR A 1 616 ? 23.677 0.613 -35.396 1.00 89.44 616 THR A CA 1
ATOM 4707 C C . THR A 1 616 ? 22.585 0.218 -34.404 1.00 89.44 616 THR A C 1
ATOM 4709 O O . THR A 1 616 ? 22.273 1.006 -33.513 1.00 89.44 616 THR A O 1
ATOM 4712 N N . ARG A 1 617 ? 22.068 -1.016 -34.477 1.00 91.88 617 ARG A N 1
ATOM 4713 C CA . ARG A 1 617 ? 21.082 -1.533 -33.508 1.00 91.88 617 ARG A CA 1
ATOM 4714 C C . ARG A 1 617 ? 21.638 -1.593 -32.089 1.00 91.88 617 ARG A C 1
ATOM 4716 O O . ARG A 1 617 ? 20.949 -1.192 -31.160 1.00 91.88 617 ARG A O 1
ATOM 4723 N N . LEU A 1 618 ? 22.882 -2.044 -31.916 1.00 90.62 618 LEU A N 1
ATOM 4724 C CA . LEU A 1 618 ? 23.536 -2.067 -30.602 1.00 90.62 618 LEU A CA 1
ATOM 4725 C C . LEU A 1 618 ? 23.757 -0.652 -30.049 1.00 90.62 618 LEU A C 1
ATOM 4727 O O . LEU A 1 618 ? 23.636 -0.437 -28.844 1.00 90.62 618 LEU A O 1
ATOM 4731 N N . ILE A 1 619 ? 24.053 0.327 -30.908 1.00 90.81 619 ILE A N 1
ATOM 4732 C CA . ILE A 1 619 ? 24.164 1.737 -30.508 1.00 90.81 619 ILE A CA 1
ATOM 4733 C C . ILE A 1 619 ? 22.802 2.288 -30.065 1.00 90.81 619 ILE A C 1
ATOM 4735 O O . ILE A 1 619 ? 22.734 2.981 -29.050 1.00 90.81 619 ILE A O 1
ATOM 4739 N N . GLU A 1 620 ? 21.727 1.997 -30.797 1.00 93.19 620 GLU A N 1
ATOM 4740 C CA . GLU A 1 620 ? 20.362 2.407 -30.438 1.00 93.19 620 GLU A CA 1
ATOM 4741 C C . GLU A 1 620 ? 19.890 1.748 -29.137 1.00 93.19 620 GLU A C 1
ATOM 4743 O O . GLU A 1 620 ? 19.382 2.436 -28.254 1.00 93.19 620 GLU A O 1
ATOM 4748 N N . GLU A 1 621 ? 20.138 0.449 -28.966 1.00 92.75 621 GLU A N 1
ATOM 4749 C CA . GLU A 1 621 ? 19.835 -0.275 -27.730 1.00 92.75 621 GLU A CA 1
ATOM 4750 C C . GLU A 1 621 ? 20.623 0.292 -26.545 1.00 92.75 621 GLU A C 1
ATOM 4752 O O . GLU A 1 621 ? 20.052 0.543 -25.485 1.00 92.75 621 GLU A O 1
ATOM 4757 N N . LYS A 1 622 ? 21.917 0.587 -26.727 1.00 92.94 622 LYS A N 1
ATOM 4758 C CA . LYS A 1 622 ? 22.733 1.229 -25.691 1.00 92.94 622 LYS A CA 1
ATOM 4759 C C . LYS A 1 622 ? 22.199 2.614 -25.318 1.00 92.94 622 LYS A C 1
ATOM 4761 O O . LYS A 1 622 ? 22.188 2.946 -24.137 1.00 92.94 622 LYS A O 1
ATOM 4766 N N . LYS A 1 623 ? 21.747 3.414 -26.291 1.00 93.75 623 LYS A N 1
ATOM 4767 C CA . LYS A 1 623 ? 21.113 4.716 -26.021 1.00 93.75 623 LYS A CA 1
ATOM 4768 C C . LYS A 1 623 ? 19.820 4.554 -25.228 1.00 93.75 623 LYS A C 1
ATOM 4770 O O . LYS A 1 623 ? 19.641 5.262 -24.248 1.00 93.75 623 LYS A O 1
ATOM 4775 N N . LEU A 1 624 ? 18.972 3.597 -25.604 1.00 93.62 624 LEU A N 1
ATOM 4776 C CA . LEU A 1 624 ? 17.730 3.303 -24.888 1.00 93.62 624 LEU A CA 1
ATOM 4777 C C . LEU A 1 624 ? 17.989 2.807 -23.456 1.00 93.62 624 LEU A C 1
ATOM 4779 O O . LEU A 1 624 ? 17.243 3.127 -22.537 1.00 93.62 624 LEU A O 1
ATOM 4783 N N . GLN A 1 625 ? 19.046 2.022 -23.247 1.00 88.69 625 GLN A N 1
ATOM 4784 C CA . GLN A 1 625 ? 19.452 1.604 -21.905 1.00 88.69 625 GLN A CA 1
ATOM 4785 C C . GLN A 1 625 ? 20.003 2.774 -21.083 1.00 88.69 625 GLN A C 1
ATOM 4787 O O . GLN A 1 625 ? 19.730 2.840 -19.890 1.00 88.69 625 GLN A O 1
ATOM 4792 N N . MET A 1 626 ? 20.729 3.716 -21.699 1.00 91.88 626 MET A N 1
ATOM 4793 C CA . MET A 1 626 ? 21.152 4.938 -21.005 1.00 91.88 626 MET A CA 1
ATOM 4794 C C . MET A 1 626 ? 19.952 5.788 -20.582 1.00 91.88 626 MET A C 1
ATOM 4796 O O . MET A 1 626 ? 19.888 6.144 -19.416 1.00 91.88 626 MET A O 1
ATOM 4800 N N . THR A 1 627 ? 18.962 6.016 -21.454 1.00 92.69 627 THR A N 1
ATOM 4801 C CA . THR A 1 627 ? 17.764 6.788 -21.071 1.00 92.69 627 THR A CA 1
ATOM 4802 C C . THR A 1 627 ? 16.979 6.111 -19.950 1.00 92.69 627 THR A C 1
ATOM 4804 O O . THR A 1 627 ? 16.568 6.775 -19.013 1.00 92.69 627 THR A O 1
ATOM 4807 N N . LYS A 1 628 ? 16.838 4.778 -19.982 1.00 92.00 628 LYS A N 1
ATOM 4808 C CA . LYS A 1 628 ? 16.207 4.031 -18.879 1.00 92.00 628 LYS A CA 1
ATOM 4809 C C . LYS A 1 628 ? 16.984 4.149 -17.569 1.00 92.00 628 LYS A C 1
ATOM 4811 O O . LYS A 1 628 ? 16.383 4.148 -16.502 1.00 92.00 628 LYS A O 1
ATOM 4816 N N . ASN A 1 629 ? 18.312 4.187 -17.637 1.00 92.56 629 ASN A N 1
ATOM 4817 C CA . ASN A 1 629 ? 19.146 4.360 -16.455 1.00 92.56 629 ASN A CA 1
ATOM 4818 C C . ASN A 1 629 ? 19.014 5.779 -15.882 1.00 92.56 629 ASN A C 1
ATOM 4820 O O . ASN A 1 629 ? 18.959 5.918 -14.665 1.00 92.56 629 ASN A O 1
ATOM 4824 N N . ASP A 1 630 ? 18.911 6.794 -16.742 1.00 93.38 630 ASP A N 1
ATOM 4825 C CA . ASP A 1 630 ? 18.647 8.179 -16.338 1.00 93.38 630 ASP A CA 1
ATOM 4826 C C . ASP A 1 630 ? 17.252 8.293 -15.684 1.00 93.38 630 ASP A C 1
ATOM 4828 O O . ASP A 1 630 ? 17.149 8.795 -14.569 1.00 93.38 630 ASP A O 1
ATOM 4832 N N . ASP A 1 631 ? 16.208 7.689 -16.272 1.00 93.50 631 ASP A N 1
ATOM 4833 C CA . ASP A 1 631 ? 14.854 7.645 -15.684 1.00 93.50 631 ASP A CA 1
ATOM 4834 C C . ASP A 1 631 ? 14.843 6.984 -14.289 1.00 93.50 631 ASP A C 1
ATOM 4836 O O . ASP A 1 631 ? 14.154 7.434 -13.372 1.00 93.50 631 ASP A O 1
ATOM 4840 N N . VAL A 1 632 ? 15.607 5.899 -14.106 1.00 89.50 632 VAL A N 1
ATOM 4841 C CA . VAL A 1 632 ? 15.738 5.215 -12.807 1.00 89.50 632 VAL A CA 1
ATOM 4842 C C . VAL A 1 632 ? 16.504 6.076 -11.798 1.00 89.50 632 VAL A C 1
ATOM 4844 O O . VAL A 1 632 ? 16.177 6.048 -10.610 1.00 89.50 632 VAL A O 1
ATOM 4847 N N . GLN A 1 633 ? 17.503 6.846 -12.237 1.00 91.88 633 GLN A N 1
ATOM 4848 C CA . GLN A 1 633 ? 18.195 7.802 -11.368 1.00 91.88 633 GLN A CA 1
ATOM 4849 C C . GLN A 1 633 ? 17.271 8.942 -10.933 1.00 91.88 633 GLN A C 1
ATOM 4851 O O . GLN A 1 633 ? 17.259 9.270 -9.747 1.00 91.88 633 GLN A O 1
ATOM 4856 N N . ASP A 1 634 ? 16.448 9.470 -11.838 1.00 93.94 634 ASP A N 1
ATOM 4857 C CA . ASP A 1 634 ? 15.457 10.500 -11.520 1.00 93.94 634 ASP A CA 1
ATOM 4858 C C . ASP A 1 634 ? 14.402 9.972 -10.534 1.00 93.94 634 ASP A C 1
ATOM 4860 O O . ASP A 1 634 ? 14.082 10.628 -9.543 1.00 93.94 634 ASP A O 1
ATOM 4864 N N . GLN A 1 635 ? 13.913 8.741 -10.728 1.00 90.38 635 GLN A N 1
ATOM 4865 C CA . GLN A 1 635 ? 13.007 8.092 -9.771 1.00 90.38 635 GLN A CA 1
ATOM 4866 C C . GLN A 1 635 ? 13.650 7.906 -8.393 1.00 90.38 635 GLN A C 1
ATOM 4868 O O . GLN A 1 635 ? 13.007 8.144 -7.369 1.00 90.38 635 GLN A O 1
ATOM 4873 N N . LEU A 1 636 ? 14.921 7.497 -8.347 1.00 90.81 636 LEU A N 1
ATOM 4874 C CA . LEU A 1 636 ? 15.653 7.361 -7.091 1.00 90.81 636 LEU A CA 1
ATOM 4875 C C . LEU A 1 636 ? 15.809 8.715 -6.385 1.00 90.81 636 LEU A C 1
ATOM 4877 O O . LEU A 1 636 ? 15.674 8.775 -5.163 1.00 90.81 636 LEU A O 1
ATOM 4881 N N . GLN A 1 637 ? 16.055 9.788 -7.138 1.00 95.56 637 GLN A N 1
ATOM 4882 C CA . GLN A 1 637 ? 16.150 11.147 -6.611 1.00 95.56 637 GLN A CA 1
ATOM 4883 C C . GLN A 1 637 ? 14.822 11.604 -5.989 1.00 95.56 637 GLN A C 1
ATOM 4885 O O . GLN A 1 637 ? 14.825 12.079 -4.855 1.00 95.56 637 GLN A O 1
ATOM 4890 N N . VAL A 1 638 ? 13.688 11.372 -6.659 1.00 94.81 638 VAL A N 1
ATOM 4891 C CA . VAL A 1 638 ? 12.352 11.675 -6.109 1.00 94.81 638 VAL A CA 1
ATOM 4892 C C . VAL A 1 638 ? 12.105 10.917 -4.801 1.00 94.81 638 VAL A C 1
ATOM 4894 O O . VAL A 1 638 ? 11.671 11.509 -3.818 1.00 94.81 638 VAL A O 1
ATOM 4897 N N . ILE A 1 639 ? 12.447 9.625 -4.741 1.00 90.06 639 ILE A N 1
ATOM 4898 C CA . ILE A 1 639 ? 12.296 8.821 -3.514 1.00 90.06 639 ILE A CA 1
ATOM 4899 C C . ILE A 1 639 ? 13.164 9.371 -2.372 1.00 90.06 639 ILE A C 1
ATOM 4901 O O . ILE A 1 639 ? 12.750 9.352 -1.211 1.00 90.06 639 ILE A O 1
ATOM 4905 N N . ILE A 1 640 ? 14.376 9.845 -2.675 1.00 90.19 640 ILE A N 1
ATOM 4906 C CA . ILE A 1 640 ? 15.261 10.471 -1.684 1.00 90.19 640 ILE A CA 1
ATOM 4907 C C . ILE A 1 640 ? 14.632 11.761 -1.147 1.00 90.19 640 ILE A C 1
ATOM 4909 O O . ILE A 1 640 ? 14.584 11.936 0.069 1.00 90.19 640 ILE A O 1
ATOM 4913 N N . GLU A 1 641 ? 14.105 12.615 -2.023 1.00 93.69 641 GLU A N 1
ATOM 4914 C CA . GLU A 1 641 ? 13.442 13.867 -1.644 1.00 93.69 641 GLU A CA 1
ATOM 4915 C C . GLU A 1 641 ? 12.177 13.623 -0.810 1.00 93.69 641 GLU A C 1
ATOM 4917 O O . GLU A 1 641 ? 11.980 14.278 0.212 1.00 93.69 641 GLU A O 1
ATOM 4922 N N . GLU A 1 642 ? 11.353 12.635 -1.173 1.00 91.56 642 GLU A N 1
ATOM 4923 C CA . GLU A 1 642 ? 10.173 12.248 -0.391 1.00 91.56 642 GLU A CA 1
ATOM 4924 C C . GLU A 1 642 ? 10.554 11.697 0.989 1.00 91.56 642 GLU A C 1
ATOM 4926 O O . GLU A 1 642 ? 9.947 12.063 1.998 1.00 91.56 642 GLU A O 1
ATOM 4931 N N . ARG A 1 643 ? 11.583 10.843 1.063 1.00 94.75 643 ARG A N 1
ATOM 4932 C CA . ARG A 1 643 ? 12.101 10.317 2.335 1.00 94.75 643 ARG A CA 1
ATOM 4933 C C . ARG A 1 643 ? 12.606 11.444 3.235 1.00 94.75 643 ARG A C 1
ATOM 4935 O O . ARG A 1 643 ? 12.339 11.425 4.437 1.00 94.75 643 ARG A O 1
ATOM 4942 N N . ASP A 1 644 ? 13.349 12.390 2.673 1.00 91.94 644 ASP A N 1
ATOM 4943 C CA . ASP A 1 644 ? 13.911 13.508 3.429 1.00 91.94 644 ASP A CA 1
ATOM 4944 C C . ASP A 1 644 ? 12.798 14.476 3.867 1.00 91.94 644 ASP A C 1
ATOM 4946 O O . ASP A 1 644 ? 12.757 14.859 5.034 1.00 91.94 644 ASP A O 1
ATOM 4950 N N . GLY A 1 645 ? 11.797 14.732 3.018 1.00 92.31 645 GLY A N 1
ATOM 4951 C CA . GLY A 1 645 ? 10.598 15.489 3.389 1.00 92.31 645 GLY A CA 1
ATOM 4952 C C . GLY A 1 645 ? 9.775 14.832 4.507 1.00 92.31 645 GLY A C 1
ATOM 4953 O O . GLY A 1 645 ? 9.295 15.517 5.411 1.00 92.31 645 GLY A O 1
ATOM 4954 N N . LEU A 1 646 ? 9.651 13.499 4.509 1.00 90.31 646 LEU A N 1
ATOM 4955 C CA . LEU A 1 646 ? 9.017 12.760 5.609 1.00 90.31 646 LEU A CA 1
ATOM 4956 C C . LEU A 1 646 ? 9.817 12.865 6.912 1.00 90.31 646 LEU A C 1
ATOM 4958 O O . LEU A 1 646 ? 9.225 12.957 7.989 1.00 90.31 646 LEU A O 1
ATOM 4962 N N . ARG A 1 647 ? 11.151 12.864 6.828 1.00 94.56 647 ARG A N 1
ATOM 4963 C CA . ARG A 1 647 ? 12.028 13.038 7.991 1.00 94.56 647 ARG A CA 1
ATOM 4964 C C . ARG A 1 647 ? 11.897 14.440 8.581 1.00 94.56 647 ARG A C 1
ATOM 4966 O O . ARG A 1 647 ? 11.707 14.558 9.788 1.00 94.56 647 ARG A O 1
ATOM 4973 N N . ASP A 1 648 ? 11.901 15.469 7.741 1.00 94.06 648 ASP A N 1
ATOM 4974 C CA . ASP A 1 648 ? 11.691 16.854 8.168 1.00 94.06 648 ASP A CA 1
ATOM 4975 C C . ASP A 1 648 ? 10.303 17.044 8.798 1.00 94.06 648 ASP A C 1
ATOM 4977 O O . ASP A 1 648 ? 10.172 17.686 9.844 1.00 94.06 648 ASP A O 1
ATOM 4981 N N . GLY A 1 649 ? 9.266 16.433 8.211 1.00 92.69 649 GLY A N 1
ATOM 4982 C CA . GLY A 1 649 ? 7.912 16.423 8.771 1.00 92.69 649 GLY A CA 1
ATOM 4983 C C . GLY A 1 649 ? 7.836 15.726 10.133 1.00 92.69 649 GLY A C 1
ATOM 4984 O O . GLY A 1 649 ? 7.195 16.229 11.056 1.00 92.69 649 GLY A O 1
ATOM 4985 N N . MET A 1 650 ? 8.538 14.603 10.301 1.00 88.31 650 MET A N 1
ATOM 4986 C CA . MET A 1 650 ? 8.648 13.912 11.587 1.00 88.31 650 MET A CA 1
ATOM 4987 C C . MET A 1 650 ? 9.370 14.772 12.635 1.00 88.31 650 MET A C 1
ATOM 4989 O O . MET A 1 650 ? 8.910 14.844 13.774 1.00 88.31 650 MET A O 1
ATOM 4993 N N . ASP A 1 651 ? 10.450 15.459 12.260 1.00 93.88 651 ASP A N 1
ATOM 4994 C CA . ASP A 1 651 ? 11.185 16.354 13.158 1.00 93.88 651 ASP A CA 1
ATOM 4995 C C . ASP A 1 651 ? 10.341 17.574 13.571 1.00 93.88 651 ASP A C 1
ATOM 4997 O O . ASP A 1 651 ? 10.449 18.045 14.707 1.00 93.88 651 ASP A O 1
ATOM 5001 N N . MET A 1 652 ? 9.474 18.083 12.685 1.00 91.00 652 MET A N 1
ATOM 5002 C CA . MET A 1 652 ? 8.493 19.122 13.030 1.00 91.00 652 MET A CA 1
ATOM 5003 C C . MET A 1 652 ? 7.461 18.617 14.040 1.00 91.00 652 MET A C 1
ATOM 5005 O O . MET A 1 652 ? 7.271 19.257 15.073 1.00 91.00 652 MET A O 1
ATOM 5009 N N . LEU A 1 653 ? 6.857 17.450 13.797 1.00 92.56 653 LEU A N 1
ATOM 5010 C CA . LEU A 1 653 ? 5.885 16.851 14.719 1.00 92.56 653 LEU A CA 1
ATOM 5011 C C . LEU A 1 653 ? 6.500 16.548 16.090 1.00 92.56 653 LEU A C 1
ATOM 5013 O O . LEU A 1 653 ? 5.849 16.726 17.116 1.00 92.56 653 LEU A O 1
ATOM 5017 N N . TRP A 1 654 ? 7.764 16.124 16.130 1.00 95.88 654 TRP A N 1
ATOM 5018 C CA . TRP A 1 654 ? 8.489 15.934 17.385 1.00 95.88 654 TRP A CA 1
ATOM 5019 C C . TRP A 1 654 ? 8.675 17.239 18.159 1.00 95.88 654 TRP A C 1
ATOM 5021 O O . TRP A 1 654 ? 8.501 17.248 19.377 1.00 95.88 654 TRP A O 1
ATOM 5031 N N . ARG A 1 655 ? 8.990 18.342 17.470 1.00 95.94 655 ARG A N 1
ATOM 5032 C CA . ARG A 1 655 ? 9.090 19.673 18.088 1.00 95.94 655 ARG A CA 1
ATOM 5033 C C . ARG A 1 655 ? 7.742 20.168 18.608 1.00 95.94 655 ARG A C 1
ATOM 5035 O O . ARG A 1 655 ? 7.683 20.694 19.713 1.00 95.94 655 ARG A O 1
ATOM 5042 N N . GLU A 1 656 ? 6.668 19.981 17.847 1.00 92.94 656 GLU A N 1
ATOM 5043 C CA . GLU A 1 656 ? 5.312 20.338 18.287 1.00 92.94 656 GLU A CA 1
ATOM 5044 C C . GLU A 1 656 ? 4.868 19.513 19.493 1.00 92.94 656 GLU A C 1
ATOM 5046 O O . GLU A 1 656 ? 4.323 20.064 20.446 1.00 92.94 656 GLU A O 1
ATOM 5051 N N . LYS A 1 657 ? 5.157 18.208 19.492 1.00 93.25 657 LYS A N 1
ATOM 5052 C CA . LYS A 1 657 ? 4.881 17.344 20.638 1.00 93.25 657 LYS A CA 1
ATOM 5053 C C . LYS A 1 657 ? 5.646 17.798 21.881 1.00 93.25 657 LYS A C 1
ATOM 5055 O O . LYS A 1 657 ? 5.047 17.871 22.943 1.00 93.25 657 LYS A O 1
ATOM 5060 N N . ALA A 1 658 ? 6.934 18.119 21.747 1.00 94.56 658 ALA A N 1
ATOM 5061 C CA . ALA A 1 658 ? 7.732 18.612 22.868 1.00 94.56 658 ALA A CA 1
ATOM 5062 C C . ALA A 1 658 ? 7.130 19.892 23.472 1.00 94.56 658 ALA A C 1
ATOM 5064 O O . ALA A 1 658 ? 6.978 19.972 24.685 1.00 94.56 658 ALA A O 1
ATOM 5065 N N . ARG A 1 659 ? 6.688 20.837 22.629 1.00 96.69 659 ARG A N 1
ATOM 5066 C CA . ARG A 1 659 ? 5.977 22.044 23.084 1.00 96.69 659 ARG A CA 1
ATOM 5067 C C . ARG A 1 659 ? 4.661 21.719 23.792 1.00 96.69 659 ARG A C 1
ATOM 5069 O O . ARG A 1 659 ? 4.378 22.273 24.843 1.00 96.69 659 ARG A O 1
ATOM 5076 N N . ALA A 1 660 ? 3.866 20.803 23.242 1.00 92.75 660 ALA A N 1
ATOM 5077 C CA . ALA A 1 660 ? 2.607 20.399 23.863 1.00 92.75 660 ALA A CA 1
ATOM 5078 C C . ALA A 1 660 ? 2.816 19.686 25.214 1.00 92.75 660 ALA A C 1
ATOM 5080 O O . ALA A 1 660 ? 2.011 19.864 26.127 1.00 92.75 660 ALA A O 1
ATOM 5081 N N . ASP A 1 661 ? 3.885 18.893 25.348 1.00 94.94 661 ASP A N 1
ATOM 5082 C CA . ASP A 1 661 ? 4.266 18.247 26.608 1.00 94.94 661 ASP A CA 1
ATOM 5083 C C . ASP A 1 661 ? 4.710 19.297 27.653 1.00 94.94 661 ASP A C 1
ATOM 5085 O O . ASP A 1 661 ? 4.326 19.186 28.818 1.00 94.94 661 ASP A O 1
ATOM 5089 N N . GLU A 1 662 ? 5.439 20.345 27.246 1.00 97.19 662 GLU A N 1
ATOM 5090 C CA . GLU A 1 662 ? 5.788 21.493 28.104 1.00 97.19 662 GLU A CA 1
ATOM 5091 C C . GLU A 1 662 ? 4.540 22.270 28.564 1.00 97.19 662 GLU A C 1
ATOM 5093 O O . GLU A 1 662 ? 4.380 22.537 29.756 1.00 97.19 662 GLU A O 1
ATOM 5098 N N . ASP A 1 663 ? 3.607 22.571 27.656 1.00 96.44 663 ASP A N 1
ATOM 5099 C CA . ASP A 1 663 ? 2.341 23.237 27.993 1.00 96.44 663 ASP A CA 1
ATOM 5100 C C . ASP A 1 663 ? 1.494 22.404 28.966 1.00 96.44 663 ASP A C 1
ATOM 5102 O O . ASP A 1 663 ? 0.885 22.938 29.900 1.00 96.44 663 ASP A O 1
ATOM 5106 N N . LEU A 1 664 ? 1.457 21.083 28.774 1.00 95.62 664 LEU A N 1
ATOM 5107 C CA . LEU A 1 664 ? 0.742 20.172 29.661 1.00 95.62 664 LEU A CA 1
ATOM 5108 C C . LEU A 1 664 ? 1.369 20.141 31.060 1.00 95.62 664 LEU A C 1
ATOM 5110 O O . LEU A 1 664 ? 0.630 20.136 32.049 1.00 95.62 664 LEU A O 1
ATOM 5114 N N . ASP A 1 665 ? 2.701 20.139 31.153 1.00 96.94 665 ASP A N 1
ATOM 5115 C CA . ASP A 1 665 ? 3.401 20.205 32.436 1.00 96.94 665 ASP A CA 1
ATOM 5116 C C . ASP A 1 665 ? 3.120 21.535 33.147 1.00 96.94 665 ASP A C 1
ATOM 5118 O O . ASP A 1 665 ? 2.730 21.535 34.314 1.00 96.94 665 ASP A O 1
ATOM 5122 N N . ASN A 1 666 ? 3.160 22.656 32.421 1.00 96.94 666 ASN A N 1
ATOM 5123 C CA . ASN A 1 666 ? 2.800 23.975 32.950 1.00 96.94 666 ASN A CA 1
ATOM 5124 C C . ASN A 1 666 ? 1.366 24.005 33.509 1.00 96.94 666 ASN A C 1
ATOM 5126 O O . ASN A 1 666 ? 1.121 24.501 34.614 1.00 96.94 666 ASN A O 1
ATOM 5130 N N . VAL A 1 667 ? 0.400 23.430 32.785 1.00 95.31 667 VAL A N 1
ATOM 5131 C CA . VAL A 1 667 ? -0.994 23.323 33.249 1.00 95.31 667 VAL A CA 1
ATOM 5132 C C . VAL A 1 667 ? -1.104 22.415 34.479 1.00 95.31 667 VAL A C 1
ATOM 5134 O O . VAL A 1 667 ? -1.810 22.751 35.433 1.00 95.31 667 VAL A O 1
ATOM 5137 N N . SER A 1 668 ? -0.396 21.285 34.491 1.00 94.62 668 SER A N 1
ATOM 5138 C CA . SER A 1 668 ? -0.354 20.345 35.619 1.00 94.62 668 SER A CA 1
ATOM 5139 C C . SER A 1 668 ? 0.213 20.994 36.889 1.00 94.62 668 SER A C 1
ATOM 5141 O O . SER A 1 668 ? -0.374 20.883 37.973 1.00 94.62 668 SER A O 1
ATOM 5143 N N . GLN A 1 669 ? 1.304 21.751 36.757 1.00 96.38 669 GLN A N 1
ATOM 5144 C CA . GLN A 1 669 ? 1.873 22.551 37.841 1.00 96.38 669 GLN A CA 1
ATOM 5145 C C . GLN A 1 669 ? 0.869 23.607 38.329 1.00 96.38 669 GLN A C 1
ATOM 5147 O O . GLN A 1 669 ? 0.637 23.731 39.533 1.00 96.38 669 GLN A O 1
ATOM 5152 N N . GLY A 1 670 ? 0.175 24.291 37.413 1.00 95.94 670 GLY A N 1
ATOM 5153 C CA . GLY A 1 670 ? -0.894 25.236 37.746 1.00 95.94 670 GLY A CA 1
ATOM 5154 C C . GLY A 1 670 ? -2.029 24.614 38.573 1.00 95.94 670 GLY A C 1
ATOM 5155 O O . GLY A 1 670 ? -2.462 25.196 39.571 1.00 95.94 670 GLY A O 1
ATOM 5156 N N . TYR A 1 671 ? -2.483 23.408 38.216 1.00 95.94 671 TYR A N 1
ATOM 5157 C CA . TYR A 1 671 ? -3.474 22.668 39.007 1.00 95.94 671 TYR A CA 1
ATOM 5158 C C . TYR A 1 671 ? -2.942 22.248 40.376 1.00 95.94 671 TYR A C 1
ATOM 5160 O O . TYR A 1 671 ? -3.689 22.305 41.354 1.00 95.94 671 TYR A O 1
ATOM 5168 N N . THR A 1 672 ? -1.667 21.868 40.460 1.00 96.25 672 THR A N 1
ATOM 5169 C CA . THR A 1 672 ? -1.009 21.525 41.728 1.00 96.25 672 THR A CA 1
ATOM 5170 C C . THR A 1 672 ? -1.009 22.731 42.668 1.00 96.25 672 THR A C 1
ATOM 5172 O O . THR A 1 672 ? -1.535 22.640 43.775 1.00 96.25 672 THR A O 1
ATOM 5175 N N . HIS A 1 673 ? -0.578 23.903 42.192 1.00 95.88 673 HIS A N 1
ATOM 5176 C CA . HIS A 1 673 ? -0.609 25.143 42.974 1.00 95.88 673 HIS A CA 1
ATOM 5177 C C . HIS A 1 673 ? -2.022 25.554 43.401 1.00 95.88 673 HIS A C 1
ATOM 5179 O O . HIS A 1 673 ? -2.231 26.016 44.526 1.00 95.88 673 HIS A O 1
ATOM 5185 N N . LEU A 1 674 ? -3.015 25.393 42.520 1.00 96.38 674 LEU A N 1
ATOM 5186 C CA . LEU A 1 674 ? -4.404 25.684 42.865 1.00 96.38 674 LEU A CA 1
ATOM 5187 C C . LEU A 1 674 ? -4.921 24.723 43.943 1.00 96.38 674 LEU A C 1
ATOM 5189 O O . LEU A 1 674 ? -5.616 25.156 44.861 1.00 96.38 674 LEU A O 1
ATOM 5193 N N . SER A 1 675 ? -4.574 23.440 43.841 1.00 95.00 675 SER A N 1
ATOM 5194 C CA . SER A 1 675 ? -4.928 22.420 44.825 1.00 95.00 675 SER A CA 1
ATOM 5195 C C . SER A 1 675 ? -4.304 22.723 46.185 1.00 95.00 675 SER A C 1
ATOM 5197 O O . SER A 1 675 ? -5.024 22.739 47.182 1.00 95.00 675 SER A O 1
ATOM 5199 N N . ASP A 1 676 ? -3.008 23.037 46.230 1.00 96.31 676 ASP A N 1
ATOM 5200 C CA . ASP A 1 676 ? -2.304 23.418 47.460 1.00 96.31 676 ASP A CA 1
ATOM 5201 C C . ASP A 1 676 ? -2.975 24.627 48.121 1.00 96.31 676 ASP A C 1
ATOM 5203 O O . ASP A 1 676 ? -3.320 24.593 49.303 1.00 96.31 676 ASP A O 1
ATOM 5207 N N . ARG A 1 677 ? -3.302 25.657 47.331 1.00 97.12 677 ARG A N 1
ATOM 5208 C CA . ARG A 1 677 ? -4.020 26.842 47.816 1.00 97.12 677 ARG A CA 1
ATOM 5209 C C . ARG A 1 677 ? -5.421 26.518 48.347 1.00 97.12 677 ARG A C 1
ATOM 5211 O O . ARG A 1 677 ? -5.886 27.150 49.295 1.00 97.12 677 ARG A O 1
ATOM 5218 N N . VAL A 1 678 ? -6.132 25.567 47.741 1.00 94.94 678 VAL A N 1
ATOM 5219 C CA . VAL A 1 678 ? -7.436 25.107 48.247 1.00 94.94 678 VAL A CA 1
ATOM 5220 C C . VAL A 1 678 ? -7.264 24.369 49.574 1.00 94.94 678 VAL A C 1
ATOM 5222 O O . VAL A 1 678 ? -8.047 24.616 50.492 1.00 94.94 678 VAL A O 1
ATOM 5225 N N . PHE A 1 679 ? -6.242 23.521 49.709 1.00 95.50 679 PHE A N 1
ATOM 5226 C CA . PHE A 1 679 ? -5.934 22.842 50.969 1.00 95.50 679 PHE A CA 1
ATOM 5227 C C . PHE A 1 679 ? -5.601 23.831 52.086 1.00 95.50 679 PHE A C 1
ATOM 5229 O O . PHE A 1 679 ? -6.182 23.724 53.164 1.00 95.50 679 PHE A O 1
ATOM 5236 N N . GLU A 1 680 ? -4.781 24.849 51.815 1.00 97.12 680 GLU A N 1
ATOM 5237 C CA . GLU A 1 680 ? -4.510 25.930 52.772 1.00 97.12 680 GLU A CA 1
ATOM 5238 C C . GLU A 1 680 ? -5.805 26.611 53.241 1.00 97.12 680 GLU A C 1
ATOM 5240 O O . GLU A 1 680 ? -6.011 26.821 54.435 1.00 97.12 680 GLU A O 1
ATOM 5245 N N . LYS A 1 681 ? -6.736 26.902 52.321 1.00 96.75 681 LYS A N 1
ATOM 5246 C CA . LYS A 1 681 ? -8.029 27.512 52.676 1.00 96.75 681 LYS A CA 1
ATOM 5247 C C . LYS A 1 681 ? -8.954 26.584 53.455 1.00 96.75 681 LYS A C 1
ATOM 5249 O O . LYS A 1 681 ? -9.734 27.066 54.278 1.00 96.75 681 LYS A O 1
ATOM 5254 N N . ILE A 1 682 ? -8.886 25.277 53.219 1.00 95.56 682 ILE A N 1
ATOM 5255 C CA . ILE A 1 682 ? -9.617 24.284 54.013 1.00 95.56 682 ILE A CA 1
ATOM 5256 C C . ILE A 1 682 ? -9.060 24.237 55.441 1.00 95.56 682 ILE A C 1
ATOM 5258 O O . ILE A 1 682 ? -9.850 24.247 56.387 1.00 95.56 682 ILE A O 1
ATOM 5262 N N . GLU A 1 683 ? -7.736 24.246 55.602 1.00 97.38 683 GLU A N 1
ATOM 5263 C CA . GLU A 1 683 ? -7.071 24.272 56.911 1.00 97.38 683 GLU A CA 1
ATOM 5264 C C . GLU A 1 683 ? -7.427 25.560 57.678 1.00 97.38 683 GLU A C 1
ATOM 5266 O O . GLU A 1 683 ? -7.915 25.492 58.806 1.00 97.38 683 GLU A O 1
ATOM 5271 N N . GLU A 1 684 ? -7.328 26.733 57.032 1.00 96.31 684 GLU A N 1
ATOM 5272 C CA . GLU A 1 684 ? -7.739 28.024 57.612 1.00 96.31 684 GLU A CA 1
ATOM 5273 C C . GLU A 1 684 ? -9.206 28.008 58.071 1.00 96.31 684 GLU A C 1
ATOM 5275 O O . GLU A 1 684 ? -9.542 28.481 59.162 1.00 96.31 684 GLU A O 1
ATOM 5280 N N . LYS A 1 685 ? -10.108 27.459 57.245 1.00 95.56 685 LYS A N 1
ATOM 5281 C CA . LYS A 1 685 ? -11.527 27.335 57.593 1.00 95.56 685 LYS A CA 1
ATOM 5282 C C . LYS A 1 685 ? -11.710 26.451 58.825 1.00 95.56 685 LYS A C 1
ATOM 5284 O O . LYS A 1 685 ? -12.477 26.816 59.715 1.00 95.56 685 LYS A O 1
ATOM 5289 N N . ARG A 1 686 ? -11.006 25.320 58.886 1.00 97.12 686 ARG A N 1
ATOM 5290 C CA . ARG A 1 686 ? -11.061 24.392 60.016 1.00 97.12 686 ARG A CA 1
ATOM 5291 C C . ARG A 1 686 ? -10.578 25.058 61.307 1.00 97.12 686 ARG A C 1
ATOM 5293 O O . ARG A 1 686 ? -11.250 24.952 62.328 1.00 97.12 686 ARG A O 1
ATOM 5300 N N . GLU A 1 687 ? -9.475 25.803 61.267 1.00 96.69 687 GLU A N 1
ATOM 5301 C CA . GLU A 1 687 ? -8.994 26.563 62.430 1.00 96.69 687 GLU A CA 1
ATOM 5302 C C . GLU A 1 687 ? -10.012 27.608 62.916 1.00 96.69 687 GLU A C 1
ATOM 5304 O O . GLU A 1 687 ? -10.161 27.842 64.120 1.00 96.69 687 GLU A O 1
ATOM 5309 N N . LEU A 1 688 ? -10.711 28.273 61.991 1.00 95.31 688 LEU A N 1
ATOM 5310 C CA . LEU A 1 688 ? -11.763 29.233 62.331 1.00 95.31 688 LEU A CA 1
ATOM 5311 C C . LEU A 1 688 ? -12.993 28.549 62.938 1.00 95.31 688 LEU A C 1
ATOM 5313 O O . LEU A 1 688 ? -13.563 29.085 63.889 1.00 95.31 688 LEU A O 1
ATOM 5317 N N . GLU A 1 689 ? -13.381 27.376 62.434 1.00 95.38 689 GLU A N 1
ATOM 5318 C CA . GLU A 1 689 ? -14.441 26.544 63.020 1.00 95.38 689 GLU A CA 1
ATOM 5319 C C . GLU A 1 689 ? -14.071 26.113 64.450 1.00 95.38 689 GLU A C 1
ATOM 5321 O O . GLU A 1 689 ? -14.868 26.305 65.368 1.00 95.38 689 GLU A O 1
ATOM 5326 N N . GLU A 1 690 ? -12.831 25.665 64.681 1.00 96.75 690 GLU A N 1
ATOM 5327 C CA . GLU A 1 690 ? -12.332 25.326 66.022 1.00 96.75 690 GLU A CA 1
ATOM 5328 C C . GLU A 1 690 ? -12.373 26.533 66.980 1.00 96.75 690 GLU A C 1
ATOM 5330 O O . GLU A 1 690 ? -12.799 26.406 68.133 1.00 96.75 690 GLU A O 1
ATOM 5335 N N . LYS A 1 691 ? -11.982 27.731 66.519 1.00 95.12 691 LYS A N 1
ATOM 5336 C CA . LYS A 1 691 ? -12.090 28.974 67.310 1.00 95.12 691 LYS A CA 1
ATOM 5337 C C . LYS A 1 691 ? -13.547 29.324 67.621 1.00 95.12 691 LYS A C 1
ATOM 5339 O O . LYS A 1 691 ? -13.856 29.742 68.738 1.00 95.12 691 LYS A O 1
ATOM 5344 N N . LEU A 1 692 ? -14.451 29.155 66.659 1.00 95.00 692 LEU A N 1
ATOM 5345 C CA . LEU A 1 692 ? -15.877 29.426 66.834 1.00 95.00 692 LEU A CA 1
ATOM 5346 C C . LEU A 1 692 ? -16.501 28.474 67.864 1.00 95.00 692 LEU A C 1
ATOM 5348 O O . LEU A 1 692 ? -17.244 28.922 68.741 1.00 95.00 692 LEU A O 1
ATOM 5352 N N . ASP A 1 693 ? -16.125 27.197 67.838 1.00 95.50 693 ASP A N 1
ATOM 5353 C CA . ASP A 1 693 ? -16.526 26.212 68.843 1.00 95.50 693 ASP A CA 1
ATOM 5354 C C . ASP A 1 693 ? -15.987 26.551 70.238 1.00 95.50 693 ASP A C 1
ATOM 5356 O O . ASP A 1 693 ? -16.721 26.459 71.228 1.00 95.50 693 ASP A O 1
ATOM 5360 N N . GLN A 1 694 ? -14.737 27.015 70.346 1.00 95.31 694 GLN A N 1
ATOM 5361 C CA . GLN A 1 694 ? -14.180 27.507 71.614 1.00 95.31 694 GLN A CA 1
ATOM 5362 C C . GLN A 1 694 ? -14.994 28.683 72.175 1.00 95.31 694 GLN A C 1
ATOM 5364 O O . GLN A 1 694 ? -15.332 28.686 73.364 1.00 95.31 694 GLN A O 1
ATOM 5369 N N . TYR A 1 695 ? -15.365 29.657 71.336 1.00 94.69 695 TYR A N 1
ATOM 5370 C CA . TYR A 1 695 ? -16.200 30.784 71.759 1.00 94.69 695 TYR A CA 1
ATOM 5371 C C . TYR A 1 695 ? -17.618 30.358 72.143 1.00 94.69 695 TYR A C 1
ATOM 5373 O O . TYR A 1 695 ? -18.136 30.836 73.154 1.00 94.69 695 TYR A O 1
ATOM 5381 N N . ASN A 1 696 ? -18.233 29.434 71.401 1.00 94.50 696 ASN A N 1
ATOM 5382 C CA . ASN A 1 696 ? -19.547 28.881 71.736 1.00 94.50 696 ASN A CA 1
ATOM 5383 C C . ASN A 1 696 ? -19.528 28.147 73.080 1.00 94.50 696 ASN A C 1
ATOM 5385 O O . ASN A 1 696 ? -20.420 28.346 73.908 1.00 94.50 696 ASN A O 1
ATOM 5389 N N . ASN A 1 697 ? -18.491 27.349 73.337 1.00 94.12 697 ASN A N 1
ATOM 5390 C CA . ASN A 1 697 ? -18.302 26.675 74.619 1.00 94.12 697 ASN A CA 1
ATOM 5391 C C . ASN A 1 697 ? -18.127 27.678 75.768 1.00 94.12 697 ASN A C 1
ATOM 5393 O O . ASN A 1 697 ? -18.720 27.499 76.832 1.00 94.12 697 ASN A O 1
ATOM 5397 N N . LEU A 1 698 ? -17.371 28.762 75.557 1.00 94.44 698 LEU A N 1
ATOM 5398 C CA . LEU A 1 698 ? -17.219 29.831 76.546 1.00 94.44 698 LEU A CA 1
ATOM 5399 C C . LEU A 1 698 ? -18.547 30.554 76.816 1.00 94.44 698 LEU A C 1
ATOM 5401 O O . LEU A 1 698 ? -18.900 30.771 77.974 1.00 94.44 698 LEU A O 1
ATOM 5405 N N . LEU A 1 699 ? -19.302 30.890 75.766 1.00 92.12 699 LEU A N 1
ATOM 5406 C CA . LEU A 1 699 ? -20.637 31.485 75.868 1.00 92.12 699 LEU A CA 1
ATOM 5407 C C . LEU A 1 699 ? -21.589 30.589 76.658 1.00 92.12 699 LEU A C 1
ATOM 5409 O O . LEU A 1 699 ? -22.269 31.075 77.560 1.00 92.12 699 LEU A O 1
ATOM 5413 N N . LYS A 1 700 ? -21.591 29.285 76.369 1.00 94.19 700 LYS A N 1
ATOM 5414 C CA . LYS A 1 700 ? -22.390 28.294 77.091 1.00 94.19 700 LYS A CA 1
ATOM 5415 C C . LYS A 1 700 ? -21.985 28.208 78.561 1.00 94.19 700 LYS A C 1
ATOM 5417 O O . LYS A 1 700 ? -22.849 28.274 79.426 1.00 94.19 700 LYS A O 1
ATOM 5422 N N . MET A 1 701 ? -20.686 28.154 78.867 1.00 91.88 701 MET A N 1
ATOM 5423 C CA . MET A 1 701 ? -20.210 28.189 80.255 1.00 91.88 701 MET A CA 1
ATOM 5424 C C . MET A 1 701 ? -20.639 29.467 80.979 1.00 91.88 701 MET A C 1
ATOM 5426 O O . MET A 1 701 ? -21.040 29.401 82.139 1.00 91.88 701 MET A O 1
ATOM 5430 N N . LEU A 1 702 ? -20.568 30.628 80.321 1.00 90.00 702 LEU A N 1
ATOM 5431 C CA . LEU A 1 702 ? -21.028 31.892 80.894 1.00 90.00 702 LEU A CA 1
ATOM 5432 C C . LEU A 1 702 ? -22.540 31.872 81.138 1.00 90.00 702 LEU A C 1
ATOM 5434 O O . LEU A 1 702 ? -22.965 32.253 82.225 1.00 90.00 702 LEU A O 1
ATOM 5438 N N . GLN A 1 703 ? -23.340 31.392 80.182 1.00 89.50 703 GLN A N 1
ATOM 5439 C CA . GLN A 1 703 ? -24.790 31.227 80.330 1.00 89.50 703 GLN A CA 1
ATOM 5440 C C . GLN A 1 703 ? -25.136 30.285 81.488 1.00 89.50 703 GLN A C 1
ATOM 5442 O O . GLN A 1 703 ? -25.879 30.687 82.381 1.00 89.50 703 GLN A O 1
ATOM 5447 N N . ASP A 1 704 ? -24.519 29.103 81.551 1.00 88.81 704 ASP A N 1
ATOM 5448 C CA . ASP A 1 704 ? -24.700 28.138 82.640 1.00 88.81 704 ASP A CA 1
ATOM 5449 C C . ASP A 1 704 ? -24.331 28.750 84.002 1.00 88.81 704 ASP A C 1
ATOM 5451 O O . ASP A 1 704 ? -24.980 28.487 85.014 1.00 88.81 704 ASP A O 1
ATOM 5455 N N . ASN A 1 705 ? -23.282 29.577 84.058 1.00 85.94 705 ASN A N 1
ATOM 5456 C CA . ASN A 1 705 ? -22.849 30.247 85.285 1.00 85.94 705 ASN A CA 1
ATOM 5457 C C . ASN A 1 705 ? -23.808 31.386 85.686 1.00 85.94 705 ASN A C 1
ATOM 5459 O O . ASN A 1 705 ? -24.111 31.562 86.867 1.00 85.94 705 ASN A O 1
ATOM 5463 N N . PHE A 1 706 ? -24.348 32.123 84.709 1.00 83.25 706 PHE A N 1
ATOM 5464 C CA . PHE A 1 706 ? -25.421 33.097 84.922 1.00 83.25 706 PHE A CA 1
ATOM 5465 C C . PHE A 1 706 ? -26.701 32.428 85.434 1.00 83.25 706 PHE A C 1
ATOM 5467 O O . PHE A 1 706 ? -27.312 32.937 86.373 1.00 83.25 706 PHE A O 1
ATOM 5474 N N . GLU A 1 707 ? -27.097 31.287 84.866 1.00 81.31 707 GLU A N 1
ATOM 5475 C CA . GLU A 1 707 ? -28.255 30.512 85.318 1.00 81.31 707 GLU A CA 1
ATOM 5476 C C . GLU A 1 707 ? -28.042 29.960 86.730 1.00 81.31 707 GLU A C 1
ATOM 5478 O O . GLU A 1 707 ? -28.895 30.151 87.596 1.00 81.31 707 GLU A O 1
ATOM 5483 N N . LYS A 1 708 ? -26.869 29.385 87.023 1.00 79.94 708 LYS A N 1
ATOM 5484 C CA . LYS A 1 708 ? -26.506 28.928 88.378 1.00 79.94 708 LYS A CA 1
ATOM 5485 C C . LYS A 1 708 ? -26.540 30.061 89.407 1.00 79.94 708 LYS A C 1
ATOM 5487 O O . LYS A 1 708 ? -27.068 29.868 90.501 1.00 79.94 708 LYS A O 1
ATOM 5492 N N . ASN A 1 709 ? -26.066 31.255 89.051 1.00 67.44 709 ASN A N 1
ATOM 5493 C CA . ASN A 1 709 ? -26.160 32.437 89.914 1.00 67.44 709 ASN A CA 1
ATOM 5494 C C . ASN A 1 709 ? -27.590 32.992 90.038 1.00 67.44 709 ASN A C 1
ATOM 5496 O O . ASN A 1 709 ? -27.892 33.673 91.016 1.00 67.44 709 ASN A O 1
ATOM 5500 N N . ARG A 1 710 ? -28.492 32.684 89.097 1.00 65.38 710 ARG A N 1
ATOM 5501 C CA . ARG A 1 710 ? -29.918 33.050 89.160 1.00 65.38 710 ARG A CA 1
ATOM 5502 C C . ARG A 1 710 ? -30.731 32.165 90.108 1.00 65.38 710 ARG A C 1
ATOM 5504 O O . ARG A 1 710 ? -31.735 32.632 90.639 1.00 65.38 710 ARG A O 1
ATOM 5511 N N . TYR A 1 711 ? -30.308 30.919 90.325 1.00 59.34 711 TYR A N 1
ATOM 5512 C CA . TYR A 1 711 ? -31.012 29.933 91.158 1.00 59.34 711 TYR A CA 1
ATOM 5513 C C . TYR A 1 711 ? -30.410 29.733 92.561 1.00 59.34 711 TYR A C 1
ATOM 5515 O O . TYR A 1 711 ? -30.862 28.852 93.289 1.00 59.34 711 TYR A O 1
ATOM 5523 N N . SER A 1 712 ? -29.440 30.553 92.980 1.00 41.94 712 SER A N 1
ATOM 5524 C CA . SER A 1 712 ? -28.895 30.512 94.345 1.00 41.94 712 SER A CA 1
ATOM 5525 C C . SER A 1 712 ? -29.661 31.471 95.279 1.00 41.94 712 SER A C 1
ATOM 5527 O O . SER A 1 712 ? -29.615 32.686 95.065 1.00 41.94 712 SER A O 1
ATOM 5529 N N . PRO A 1 713 ? -30.388 30.986 96.309 1.00 47.69 713 PRO A N 1
ATOM 5530 C CA . PRO A 1 713 ? -31.137 31.849 97.212 1.00 47.69 713 PRO A CA 1
ATOM 5531 C C . PRO A 1 713 ? -30.259 32.327 98.381 1.00 47.69 713 PRO A C 1
ATOM 5533 O O . PRO A 1 713 ? -29.943 31.563 99.285 1.00 47.69 713 PRO A O 1
ATOM 5536 N N . GLY A 1 714 ? -29.958 33.629 98.401 1.00 45.38 714 GLY A N 1
ATOM 5537 C CA . GLY A 1 714 ? -29.655 34.390 99.621 1.00 45.38 714 GLY A CA 1
ATOM 5538 C C . GLY A 1 714 ? -28.183 34.493 100.044 1.00 45.38 714 GLY A C 1
ATOM 5539 O O . GLY A 1 714 ? -27.542 33.507 100.387 1.00 45.38 714 GLY A O 1
ATOM 5540 N N . GLY A 1 715 ? -27.684 35.731 100.143 1.00 39.44 715 GLY A N 1
ATOM 5541 C CA . GLY A 1 715 ? -26.445 36.041 100.863 1.00 39.44 715 GLY A CA 1
ATOM 5542 C C . GLY A 1 715 ? -25.918 37.455 100.615 1.00 39.44 715 GLY A C 1
ATOM 5543 O O . GLY A 1 715 ? -25.182 37.687 99.666 1.00 39.44 715 GLY A O 1
ATOM 5544 N N . GLN A 1 716 ? -26.308 38.402 101.472 1.00 43.56 716 GLN A N 1
ATOM 5545 C CA . GLN A 1 716 ? -25.750 39.758 101.573 1.00 43.56 716 GLN A CA 1
ATOM 5546 C C . GLN A 1 716 ? -24.236 39.766 101.855 1.00 43.56 716 GLN A C 1
ATOM 5548 O O . GLN A 1 716 ? -23.730 38.875 102.530 1.00 43.56 716 GLN A O 1
ATOM 5553 N N . GLY A 1 717 ? -23.573 40.878 101.511 1.00 38.09 717 GLY A N 1
ATOM 5554 C CA . GLY A 1 717 ? -22.379 41.353 102.226 1.00 38.09 717 GLY A CA 1
ATOM 5555 C C . GLY A 1 717 ? -21.253 41.808 101.305 1.00 38.09 717 GLY A C 1
ATOM 5556 O O . GLY A 1 717 ? -20.605 40.991 100.667 1.00 38.09 717 GLY A O 1
ATOM 5557 N N . GLY A 1 718 ? -21.038 43.122 101.221 1.00 40.50 718 GLY A N 1
ATOM 5558 C CA . GLY A 1 718 ? -20.041 43.724 100.340 1.00 40.50 718 GLY A CA 1
ATOM 5559 C C . GLY A 1 718 ? -18.606 43.689 100.862 1.00 40.50 718 GLY A C 1
ATOM 5560 O O . GLY A 1 718 ? -18.369 43.457 102.040 1.00 40.50 718 GLY A O 1
ATOM 5561 N N . ALA A 1 719 ? -17.671 44.013 99.969 1.00 35.12 719 ALA A N 1
ATOM 5562 C CA . ALA A 1 719 ? -16.477 44.819 100.224 1.00 35.12 719 ALA A CA 1
ATOM 5563 C C . ALA A 1 719 ? -15.756 45.063 98.886 1.00 35.12 719 ALA A C 1
ATOM 5565 O O . ALA A 1 719 ? -15.400 44.125 98.180 1.00 35.12 719 ALA A O 1
ATOM 5566 N N . SER A 1 720 ? -15.541 46.333 98.545 1.00 45.25 720 SER A N 1
ATOM 5567 C CA . SER A 1 720 ? -14.470 46.754 97.627 1.00 45.25 720 SER A CA 1
ATOM 5568 C C . SER A 1 720 ? -13.151 46.737 98.420 1.00 45.25 720 SER A C 1
ATOM 5570 O O . SER A 1 720 ? -13.217 46.988 99.630 1.00 45.25 720 SER A O 1
ATOM 5572 N N . PRO A 1 721 ? -11.970 46.457 97.823 1.00 53.06 721 PRO A N 1
ATOM 5573 C CA . PRO A 1 721 ? -11.168 47.591 97.339 1.00 53.06 721 PRO A CA 1
ATOM 5574 C C . PRO A 1 721 ? -10.166 47.322 96.177 1.00 53.06 721 PRO A C 1
ATOM 5576 O O . PRO A 1 721 ? -9.724 46.208 95.917 1.00 53.06 721 PRO A O 1
ATOM 5579 N N . THR A 1 722 ? -9.716 48.440 95.584 1.00 40.38 722 THR A N 1
ATOM 5580 C CA . THR A 1 722 ? -8.346 48.761 95.094 1.00 40.38 722 THR A CA 1
ATOM 5581 C C . THR A 1 722 ? -7.741 48.113 93.832 1.00 40.38 722 THR A C 1
ATOM 5583 O O . THR A 1 722 ? -7.195 47.020 93.856 1.00 40.38 722 THR A O 1
ATOM 5586 N N . ALA A 1 723 ? -7.712 48.928 92.769 1.00 45.09 723 ALA A N 1
ATOM 5587 C CA . ALA A 1 723 ? -6.546 49.398 91.996 1.00 45.09 723 ALA A CA 1
ATOM 5588 C C . ALA A 1 723 ? -5.316 48.487 91.759 1.00 45.09 723 ALA A C 1
ATOM 5590 O O . ALA A 1 723 ? -4.538 48.228 92.676 1.00 45.09 723 ALA A O 1
ATOM 5591 N N . LYS A 1 724 ? -4.994 48.264 90.471 1.00 35.38 724 LYS A N 1
ATOM 5592 C CA . LYS A 1 724 ? -3.630 48.427 89.923 1.00 35.38 724 LYS A CA 1
ATOM 5593 C C . LYS A 1 724 ? -3.656 48.581 88.393 1.00 35.38 724 LYS A C 1
ATOM 5595 O O . LYS A 1 724 ? -4.256 47.770 87.700 1.00 35.38 724 LYS A O 1
ATOM 5600 N N . ALA A 1 725 ? -3.012 49.635 87.897 1.00 39.03 725 ALA A N 1
ATOM 5601 C CA . ALA A 1 725 ? -2.650 49.831 86.489 1.00 39.03 725 ALA A CA 1
ATOM 5602 C C . ALA A 1 725 ? -1.206 49.296 86.230 1.00 39.03 725 ALA A C 1
ATOM 5604 O O . ALA A 1 725 ? -0.616 48.732 87.155 1.00 39.03 725 ALA A O 1
ATOM 5605 N N . PRO A 1 726 ? -0.627 49.477 85.023 1.00 65.00 726 PRO A N 1
ATOM 5606 C CA . PRO A 1 726 ? -0.222 48.469 84.029 1.00 65.00 726 PRO A CA 1
ATOM 5607 C C . PRO A 1 726 ? 1.282 48.081 84.107 1.00 65.00 726 PRO A C 1
ATOM 5609 O O . PRO A 1 726 ? 1.956 48.456 85.068 1.00 65.00 726 PRO A O 1
ATOM 5612 N N . PRO A 1 727 ? 1.841 47.364 83.107 1.00 51.97 727 PRO A N 1
ATOM 5613 C CA . PRO A 1 727 ? 2.752 48.089 82.211 1.00 51.97 727 PRO A CA 1
ATOM 5614 C C . PRO A 1 727 ? 2.709 47.661 80.731 1.00 51.97 727 PRO A C 1
ATOM 5616 O O . PRO A 1 727 ? 2.038 46.718 80.326 1.00 51.97 727 PRO A O 1
ATOM 5619 N N . ALA A 1 728 ? 3.422 48.462 79.945 1.00 40.53 728 ALA A N 1
ATOM 5620 C CA . ALA A 1 728 ? 3.561 48.465 78.502 1.00 40.53 728 ALA A CA 1
ATOM 5621 C C . ALA A 1 728 ? 4.582 47.452 77.948 1.00 40.53 728 ALA A C 1
ATOM 5623 O O . ALA A 1 728 ? 5.445 46.982 78.680 1.00 40.53 728 ALA A O 1
ATOM 5624 N N . ALA A 1 729 ? 4.523 47.328 76.614 1.00 44.62 729 ALA A N 1
ATOM 5625 C CA . ALA A 1 729 ? 5.608 47.055 75.667 1.00 44.62 729 ALA A CA 1
ATOM 5626 C C . ALA A 1 729 ? 6.205 45.638 75.621 1.00 44.62 729 ALA A C 1
ATOM 5628 O O . ALA A 1 729 ? 6.877 45.217 76.549 1.00 44.62 729 ALA A O 1
ATOM 5629 N N . GLU A 1 730 ? 6.114 45.006 74.443 1.00 40.09 730 GLU A N 1
ATOM 5630 C CA . GLU A 1 730 ? 7.325 44.602 73.718 1.00 40.09 730 GLU A CA 1
ATOM 5631 C C . GLU A 1 730 ? 7.077 44.445 72.207 1.00 40.09 730 GLU A C 1
ATOM 5633 O O . GLU A 1 730 ? 6.100 43.852 71.755 1.00 40.09 730 GLU A O 1
ATOM 5638 N N . LYS A 1 731 ? 7.975 45.077 71.447 1.00 45.56 731 LYS A N 1
ATOM 5639 C CA . LYS A 1 731 ? 8.207 44.940 70.009 1.00 45.56 731 LYS A CA 1
ATOM 5640 C C . LYS A 1 731 ? 8.855 43.584 69.694 1.00 45.56 731 LYS A C 1
ATOM 5642 O O . LYS A 1 731 ? 9.799 43.205 70.376 1.00 45.56 731 LYS A O 1
ATOM 5647 N N . ALA A 1 732 ? 8.478 43.002 68.562 1.00 42.78 732 ALA A N 1
ATOM 5648 C CA . ALA A 1 732 ? 9.372 42.349 67.594 1.00 42.78 732 ALA A CA 1
ATOM 5649 C C . ALA A 1 732 ? 8.652 42.471 66.231 1.00 42.78 732 ALA A C 1
ATOM 5651 O O . ALA A 1 732 ? 7.497 42.074 66.134 1.00 42.78 732 ALA A O 1
ATOM 5652 N N . GLU A 1 733 ? 9.099 43.208 65.207 1.00 41.78 733 GLU A N 1
ATOM 5653 C CA . GLU A 1 733 ? 10.389 43.149 64.504 1.00 41.78 733 GLU A CA 1
ATOM 5654 C C . GLU A 1 733 ? 10.835 41.701 64.256 1.00 41.78 733 GLU A C 1
ATOM 5656 O O . GLU A 1 733 ? 11.695 41.185 64.958 1.00 41.78 733 GLU A O 1
ATOM 5661 N N . ASP A 1 734 ? 10.249 41.068 63.234 1.00 41.78 734 ASP A N 1
ATOM 5662 C CA . ASP A 1 734 ? 11.056 40.296 62.292 1.00 41.78 734 ASP A CA 1
ATOM 5663 C C . ASP A 1 734 ? 10.670 40.646 60.850 1.00 41.78 734 ASP A C 1
ATOM 5665 O O . ASP A 1 734 ? 9.499 40.804 60.491 1.00 41.78 734 ASP A O 1
ATOM 5669 N N . ALA A 1 735 ? 11.713 40.870 60.069 1.00 43.09 735 ALA A N 1
ATOM 5670 C CA . ALA A 1 735 ? 11.708 41.367 58.718 1.00 43.09 735 ALA A CA 1
ATOM 5671 C C . ALA A 1 735 ? 11.665 40.178 57.755 1.00 43.09 735 ALA A C 1
ATOM 5673 O O . ALA A 1 735 ? 12.655 39.484 57.562 1.00 43.09 735 ALA A O 1
ATOM 5674 N N . GLY A 1 736 ? 10.526 39.986 57.097 1.00 38.69 736 GLY A N 1
ATOM 5675 C CA . GLY A 1 736 ? 10.382 39.098 55.946 1.00 38.69 736 GLY A CA 1
ATOM 5676 C C . GLY A 1 736 ? 10.091 39.904 54.689 1.00 38.69 736 GLY A C 1
ATOM 5677 O O . GLY A 1 736 ? 8.981 39.873 54.171 1.00 38.69 736 GLY A O 1
ATOM 5678 N N . SER A 1 737 ? 11.077 40.677 54.239 1.00 45.28 737 SER A N 1
ATOM 5679 C CA . SER A 1 737 ? 11.097 41.317 52.924 1.00 45.28 737 SER A CA 1
ATOM 5680 C C . SER A 1 737 ? 11.015 40.250 51.825 1.00 45.28 737 SER A C 1
ATOM 5682 O O . SER A 1 737 ? 12.039 39.713 51.417 1.00 45.28 737 SER A O 1
ATOM 5684 N N . SER A 1 738 ? 9.814 39.965 51.322 1.00 41.94 738 SER A N 1
ATOM 5685 C CA . SER A 1 738 ? 9.620 39.292 50.034 1.00 41.94 738 SER A CA 1
ATOM 5686 C C . SER A 1 738 ? 9.255 40.348 49.000 1.00 41.94 738 SER A C 1
ATOM 5688 O O . SER A 1 738 ? 8.089 40.646 48.748 1.00 41.94 738 SER A O 1
ATOM 5690 N N . HIS A 1 739 ? 10.304 40.950 48.460 1.00 41.94 739 HIS A N 1
ATOM 5691 C CA . HIS A 1 739 ? 10.310 41.736 47.240 1.00 41.94 739 HIS A CA 1
ATOM 5692 C C . HIS A 1 739 ? 9.743 40.871 46.100 1.00 41.94 739 HIS A C 1
ATOM 5694 O O . HIS A 1 739 ? 10.452 40.031 45.561 1.00 41.94 739 HIS A O 1
ATOM 5700 N N . TYR A 1 740 ? 8.460 41.029 45.766 1.00 40.97 740 TYR A N 1
ATOM 5701 C CA . TYR A 1 740 ? 7.972 40.647 44.441 1.00 40.97 740 TYR A CA 1
ATOM 5702 C C . TYR A 1 740 ? 8.424 41.755 43.488 1.00 40.97 740 TYR A C 1
ATOM 5704 O O . TYR A 1 740 ? 7.761 42.780 43.342 1.00 40.97 740 TYR A O 1
ATOM 5712 N N . SER A 1 741 ? 9.627 41.591 42.944 1.00 42.59 741 SER A N 1
ATOM 5713 C CA . SER A 1 741 ? 10.043 42.255 41.715 1.00 42.59 741 SER A CA 1
ATOM 5714 C C . SER A 1 741 ? 9.250 41.629 40.572 1.00 42.59 741 SER A C 1
ATOM 5716 O O . SER A 1 741 ? 9.473 40.486 40.190 1.00 42.59 741 SER A O 1
ATOM 5718 N N . ASP A 1 742 ? 8.280 42.402 40.100 1.00 47.84 742 ASP A N 1
ATOM 5719 C CA . ASP A 1 742 ? 7.375 42.158 38.978 1.00 47.84 742 ASP A CA 1
ATOM 5720 C C . ASP A 1 742 ? 8.094 42.466 37.642 1.00 47.84 742 ASP A C 1
ATOM 5722 O O . ASP A 1 742 ? 7.627 43.257 36.828 1.00 47.84 742 ASP A O 1
ATOM 5726 N N . GLU A 1 743 ? 9.297 41.909 37.454 1.00 47.16 743 GLU A N 1
ATOM 5727 C CA . GLU A 1 743 ? 10.132 42.104 36.258 1.00 47.16 743 GLU A CA 1
ATOM 5728 C C . GLU A 1 743 ? 10.762 40.774 35.820 1.00 47.16 743 GLU A C 1
ATOM 5730 O O . GLU A 1 743 ? 11.939 40.533 36.051 1.00 47.16 743 GLU A O 1
ATOM 5735 N N . GLU A 1 744 ? 9.968 39.901 35.202 1.00 48.12 744 GLU A N 1
ATOM 5736 C CA . GLU A 1 744 ? 10.449 38.921 34.212 1.00 48.12 744 GLU A CA 1
ATOM 5737 C C . GLU A 1 744 ? 9.241 38.394 33.419 1.00 48.12 744 GLU A C 1
ATOM 5739 O O . GLU A 1 744 ? 8.815 37.247 33.512 1.00 48.12 744 GLU A O 1
ATOM 5744 N N . PHE A 1 745 ? 8.619 39.305 32.667 1.00 43.16 745 PHE A N 1
ATOM 5745 C CA . PHE A 1 745 ? 7.763 38.952 31.539 1.00 43.16 745 PHE A CA 1
ATOM 5746 C C . PHE A 1 745 ? 8.665 39.014 30.301 1.00 43.16 745 PHE A C 1
ATOM 5748 O O . PHE A 1 745 ? 8.765 40.053 29.651 1.00 43.16 745 PHE A O 1
ATOM 5755 N N . GLU A 1 746 ? 9.418 37.941 30.047 1.00 55.41 746 GLU A N 1
ATOM 5756 C CA . GLU A 1 746 ? 10.097 37.765 28.763 1.00 55.41 746 GLU A CA 1
ATOM 5757 C C . GLU A 1 746 ? 9.026 37.574 27.681 1.00 55.41 746 GLU A C 1
ATOM 5759 O O . GLU A 1 746 ? 8.278 36.595 27.668 1.00 55.41 746 GLU A O 1
ATOM 5764 N N . GLU A 1 747 ? 8.925 38.564 26.794 1.00 48.41 747 GLU A N 1
ATOM 5765 C CA . GLU A 1 747 ? 8.254 38.431 25.504 1.00 48.41 747 GLU A CA 1
ATOM 5766 C C . GLU A 1 747 ? 8.993 37.373 24.661 1.00 48.41 747 GLU A C 1
ATOM 5768 O O . GLU A 1 747 ? 10.222 37.428 24.573 1.00 48.41 747 GLU A O 1
ATOM 5773 N N . PRO A 1 748 ? 8.289 36.418 24.027 1.00 62.28 748 PRO A N 1
ATOM 5774 C CA . PRO A 1 748 ? 8.915 35.473 23.113 1.00 62.28 748 PRO A CA 1
ATOM 5775 C C . PRO A 1 748 ? 9.118 36.102 21.724 1.00 62.28 748 PRO A C 1
ATOM 5777 O O . PRO A 1 748 ? 8.190 36.698 21.171 1.00 62.28 748 PRO A O 1
ATOM 5780 N N . ASP A 1 749 ? 10.324 35.921 21.177 1.00 53.16 749 ASP A N 1
ATOM 5781 C CA . ASP A 1 749 ? 10.663 36.113 19.754 1.00 53.16 749 ASP A CA 1
ATOM 5782 C C . ASP A 1 749 ? 9.922 35.117 18.838 1.00 53.16 749 ASP A C 1
ATOM 5784 O O . ASP A 1 749 ? 9.859 33.907 19.182 1.00 53.16 749 ASP A O 1
#

InterPro domains:
  IPR040468 TRAF3-interacting protein 1, N-terminal [PF10243] (264-354)
  IPR042576 TRAF3-interacting protein 1, N-terminal domain superfamily [G3DSA:1.10.418.50] (248-364)

Organism: Alexandrium catenella (NCBI:txid2925)

Foldseek 3Di:
DCLVVVLVVLVVVLVVLLVVLLVLLVVLVVLLVQLLVLLVQLLVCLVVVPLVSNLRSLVSSLVSLVVSLVSLVVSVVSLVVSLVSLVVSLVSLVVVLVCCVPPVLVVQQVVQLVVVVVPPDPDDDPPCVVVPSPPPRPVVSVVVSVVVSVVSVVSSVVSNVSSVVSQLSSWDFCLSVLVSLCSSQVSQVVLDFDPVLNVLSCLQVLVPDDDDDDDDDDDDDDDDPDLLPDQLLPDALVSFFLDLVLLVSLLVVQFDPVPPDPPDDSSRCLQQPALVNLLVSVVRLCVRQVQPPVQDPDDDPDPVVSQVNVLVLQVSLCVLNVHPGQPDHSNQSNVSPPSSSSSSSSNSSSSSSSNSSPPVPDDDDDDDDDDDDPDPDPCSRIDGSVSVSVSSVSSSSSSVSRSVSSVVVVVVVVVPDDDDPVNVVVVVVVVVVVVVVVVVVVVVVVVVVVVVVVVVVVVVVVVVVVVVVVVVVVVVVVVVVVVVVVVVVVV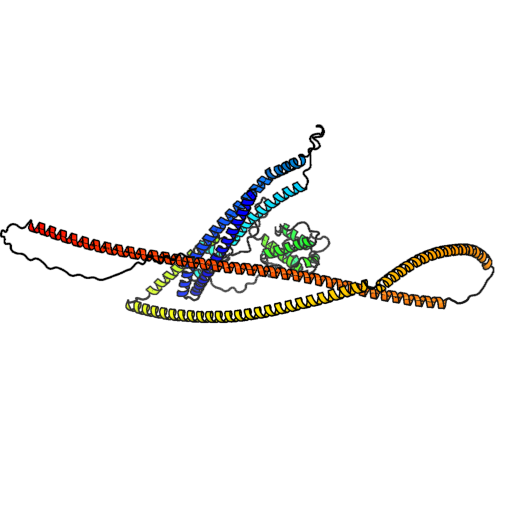VVVVVVVVVVVVVVCVVPVVNVVVVVVVVVVVVVVVVVVVVVVVVVVVVVVVVVVVVVVVVVVVVVVVVVCVVCVVPDDDDDDDDPPVVVVVVVVVVVVVVVVVVVVVVVVVVVVVVVVVVVVVVVVVVVVVVVVVVVVVVVVVVVVVVVVVVVVVVVVVVVVVVVVVVVVVVVVVVVVVVVVVVVVVVVVVVVVVVVVVVVVVVVVVVVVVVVVVVVVPDDDDDDDDDDDDDDDDDDDDDDDDDDPPPPPPDPDDDD

Sequence (749 aa):
GDAPRQWLKACGAITQAASALKQQHTTALVFHGAFSEDLKLWVDGEEAHDHVMARTGARRAAAKLEKLQRECSNLRGMETQSQDKANEFALAVGQARQEFLTQGMQALLNELKEEEGVEANAGAPKDSAEEQAEKVVPPLYELMVEDISKILQLVEQQATGRGSELSSVASLEIGSAAELVLRGAANVPGAEPAAADDAVLRSLAGSGTPATPAAAAAPAAEARPPREQRPLHEWTAEDVDETVEGAEALLMQLIPLDGLNKKRTPQELLARPPPKFVHDVGLLIAQATGFLQTLSEEWPEPREGKIDILQHIADQVAATLGLRSVDFDPADVLKGKEVPKTVKLLQLLAVAAARHKHQPGGTAAGGALPQASPQEKQGQGVRSATEVLAALEAITRCIQSVMERQAARGDTQERGGSASPTRELENGYRDLQEKLEEERQLRQRHEAKLGELSQQVLQERAALQERTAQLDDRQRAAADAEGRVAELRRQVETLRAGLLARAEKAEANSEVGRLRAEVEKVADDSTGKGNDKAKIQLEVKRLQQQQLEIEKNRETMEVEIKRMKLRQAEGIDSPLSEEIVLLQAEKQKWDVKVQSEEERMRVISSAEDGERGKETRLIEEKKLQMTKNDDVQDQLQVIIEERDGLRDGMDMLWREKARADEDLDNVSQGYTHLSDRVFEKIEEKRELEEKLDQYNNLLKMLQDNFEKNRYSPGGQGGASPTAKAPPAAEKAEDAGSSHYSDEEFEEPD

Secondary structure (DSSP, 8-state):
-HHHHHHHHHHHHHHHHHHHHHHHHHHHHHHHHHHHHHHHHHHHHHHTT-HHHHHHHHHHHHHHHHHHHHHHHHHHHHHHHHHHHHHHHHHHHHHHHHHIIIIIHHHHHHHHHHHHHTTS-TT--GGGSSSS------HHHHHHHHHHHHHHHHHHHHHHHHHHHHHHHH-EE-HHHHHHHHHHHHTSTT-PPPHHHHHHHHHHTT--S--------------PPPGGGS-GGG--GGG--S-HHHHHHHHHTTS--TTS-SSS-HHHHHTS--HHHHHHHHHHHHHHH-TTTTS-SS--SSHHHHHHHHHHHHHHHHHHHT-S--S--HHHHTTT--HHHHHHHHHHHHHHHHHHHHSTT---S--------S-TTS-TTEE-HHHHHHHHHHHHHHHHHHHHHHHHHHHHHHTTS---HHHHHHHHHHHHHHHHHHHHHHHHHHHHHHHHHHHHHHHHHHHHHHHHHHHHHHHHHHHHHHHHHHHHHHHHHHHHHHHHHHHHHHHS-HHHHHHHHHHHHHHHHHHHHHHHHHHHHHHHHHHHHHHHHHHHHHHHHHHHHHHHHTTS--------SHHHHHHHHHHHHHHHHHHHHHHHHHHHHHHHHHHHHHHHHHHHHHHHHHHHHHHHHHHHHHHHHHHHHHHHHHHHHHHHHHHHHHHHHHHHHHHHHHHHHHHHHHHHHHHHHHHHHHHHHHHHHHHHHHHHHHS--------------------------------------